Protein AF-A0A6A3UQC2-F1 (afdb_monomer)

Structure (mmCIF, N/CA/C/O backbone):
data_AF-A0A6A3UQC2-F1
#
_entry.id   AF-A0A6A3UQC2-F1
#
loop_
_atom_site.group_PDB
_atom_site.id
_atom_site.type_symbol
_atom_site.label_atom_id
_atom_site.label_alt_id
_atom_site.label_comp_id
_atom_site.label_asym_id
_atom_site.label_entity_id
_atom_site.label_seq_id
_atom_site.pdbx_PDB_ins_code
_atom_site.Cartn_x
_atom_site.Cartn_y
_atom_site.Cartn_z
_atom_site.occupancy
_atom_site.B_iso_or_equiv
_atom_site.auth_seq_id
_atom_site.auth_comp_id
_atom_site.auth_asym_id
_atom_site.auth_atom_id
_atom_site.pdbx_PDB_model_num
ATOM 1 N N . MET A 1 1 ? -39.999 -9.576 16.300 1.00 56.91 1 MET A N 1
ATOM 2 C CA . MET A 1 1 ? -38.987 -9.610 17.385 1.00 56.91 1 MET A CA 1
ATOM 3 C C . MET A 1 1 ? -37.865 -10.594 17.081 1.00 56.91 1 MET A C 1
ATOM 5 O O . MET A 1 1 ? -36.755 -10.119 16.914 1.00 56.91 1 MET A O 1
ATOM 9 N N . LEU A 1 2 ? -38.131 -11.900 16.920 1.00 68.62 2 LEU A N 1
ATOM 10 C CA . LEU A 1 2 ? -37.103 -12.911 16.592 1.00 68.62 2 LEU A CA 1
ATOM 11 C C . LEU A 1 2 ? -36.163 -12.477 15.444 1.00 68.62 2 LEU A C 1
ATOM 13 O O . LEU A 1 2 ? -34.954 -12.440 15.637 1.00 68.62 2 LEU A O 1
ATOM 17 N N . LEU A 1 3 ? -36.737 -12.018 14.321 1.00 63.47 3 LEU A N 1
ATOM 18 C CA . LEU A 1 3 ? -36.008 -11.476 13.162 1.00 63.47 3 LEU A CA 1
ATOM 19 C C . LEU A 1 3 ? -35.034 -10.330 13.508 1.00 63.47 3 LEU A C 1
ATOM 21 O O . LEU A 1 3 ? -33.960 -10.227 12.924 1.00 63.47 3 LEU A O 1
ATOM 25 N N . ALA A 1 4 ? -35.388 -9.467 14.465 1.00 63.91 4 ALA A N 1
ATOM 26 C CA . ALA A 1 4 ? -34.518 -8.370 14.883 1.00 63.91 4 ALA A CA 1
ATOM 27 C C . ALA A 1 4 ? -33.308 -8.901 15.663 1.00 63.91 4 ALA A C 1
ATOM 29 O O . ALA A 1 4 ? -32.187 -8.491 15.387 1.00 63.91 4 ALA A O 1
ATOM 30 N N . PHE A 1 5 ? -33.508 -9.869 16.567 1.00 69.12 5 PHE A N 1
ATOM 31 C CA . PHE A 1 5 ? -32.397 -10.506 17.276 1.00 69.12 5 PHE A CA 1
ATOM 32 C C . PHE A 1 5 ? -31.495 -11.320 16.342 1.00 69.12 5 PHE A C 1
ATOM 34 O O . PHE A 1 5 ? -30.281 -11.270 16.512 1.00 69.12 5 PHE A O 1
ATOM 41 N N . THR A 1 6 ? -32.037 -12.017 15.334 1.00 74.56 6 THR A N 1
ATOM 42 C CA . THR A 1 6 ? -31.205 -12.720 14.337 1.00 74.56 6 THR A CA 1
ATOM 43 C C . THR A 1 6 ? -30.388 -11.745 13.492 1.00 74.56 6 THR A C 1
ATOM 45 O O . THR A 1 6 ? -29.213 -12.000 13.252 1.00 74.56 6 THR A O 1
ATOM 48 N N . LEU A 1 7 ? -30.956 -10.597 13.102 1.00 74.69 7 LEU A N 1
ATOM 49 C CA . LEU A 1 7 ? -30.212 -9.547 12.398 1.00 74.69 7 LEU A CA 1
ATOM 50 C C . LEU A 1 7 ? -29.137 -8.907 13.295 1.00 74.69 7 LEU A C 1
ATOM 52 O O . LEU A 1 7 ? -28.010 -8.729 12.845 1.00 74.69 7 LEU A O 1
ATOM 56 N N . SER A 1 8 ? -29.431 -8.630 14.572 1.00 76.38 8 SER A N 1
ATOM 57 C CA . SER A 1 8 ? -28.428 -8.147 15.536 1.00 76.38 8 SER A CA 1
ATOM 58 C C . SER A 1 8 ? -27.314 -9.168 15.787 1.00 76.38 8 SER A C 1
ATOM 60 O O . SER A 1 8 ? -26.149 -8.785 15.840 1.00 76.38 8 SER A O 1
ATOM 62 N N . PHE A 1 9 ? -27.641 -10.459 15.892 1.00 81.31 9 PHE A N 1
ATOM 63 C CA . PHE A 1 9 ? -26.660 -11.539 16.014 1.00 81.31 9 PHE A CA 1
ATOM 64 C C . PHE A 1 9 ? -25.722 -11.586 14.802 1.00 81.31 9 PHE A C 1
ATOM 66 O O . PHE A 1 9 ? -24.506 -11.499 14.968 1.00 81.31 9 PHE A O 1
ATOM 73 N N . LEU A 1 10 ? -26.281 -11.647 13.588 1.00 83.00 10 LEU A N 1
ATOM 74 C CA . LEU A 1 10 ? -25.508 -11.678 12.343 1.00 83.00 10 LEU A CA 1
ATOM 75 C C . LEU A 1 10 ? -24.640 -10.422 12.178 1.00 83.00 10 LEU A C 1
ATOM 77 O O . LEU A 1 10 ? -23.478 -10.537 11.796 1.00 83.00 10 LEU A O 1
ATOM 81 N N . ALA A 1 11 ? -25.154 -9.241 12.535 1.00 81.19 11 ALA A N 1
ATOM 82 C CA . ALA A 1 11 ? -24.387 -7.998 12.511 1.00 81.19 11 ALA A CA 1
ATOM 83 C C . ALA A 1 11 ? -23.206 -8.009 13.499 1.00 81.19 11 ALA A C 1
ATOM 85 O O . ALA A 1 11 ? -22.113 -7.579 13.138 1.00 81.19 11 ALA A O 1
ATOM 86 N N . MET A 1 12 ? -23.381 -8.533 14.720 1.00 82.62 12 MET A N 1
ATOM 87 C CA . MET A 1 12 ? -22.277 -8.651 15.687 1.00 82.62 12 MET A CA 1
ATOM 88 C C . MET A 1 12 ? -21.214 -9.649 15.216 1.00 82.62 12 MET A C 1
ATOM 90 O O . MET A 1 12 ? -20.028 -9.342 15.292 1.00 82.62 12 MET A O 1
ATOM 94 N N . VAL A 1 13 ? -21.620 -10.802 14.668 1.00 85.44 13 VAL A N 1
ATOM 95 C CA . VAL A 1 13 ? -20.691 -11.783 14.076 1.00 85.44 13 VAL A CA 1
ATOM 96 C C . VAL A 1 13 ? -19.921 -11.166 12.905 1.00 85.44 13 VAL A C 1
ATOM 98 O O . VAL A 1 13 ? -18.696 -11.265 12.865 1.00 85.44 13 VAL A O 1
ATOM 101 N N . TYR A 1 14 ? -20.606 -10.470 11.993 1.00 85.81 14 TYR A N 1
ATOM 102 C CA . TYR A 1 14 ? -19.978 -9.791 10.858 1.00 85.81 14 TYR A CA 1
ATOM 103 C C . TYR A 1 14 ? -18.957 -8.736 11.309 1.00 85.81 14 TYR A C 1
ATOM 105 O O . TYR A 1 14 ? -17.823 -8.740 10.831 1.00 85.81 14 TYR A O 1
ATOM 113 N N . LEU A 1 15 ? -19.309 -7.892 12.286 1.00 84.25 15 LEU A N 1
ATOM 114 C CA . LEU A 1 15 ? -18.390 -6.899 12.854 1.00 84.25 15 LEU A CA 1
ATOM 115 C C . LEU A 1 15 ? -17.175 -7.544 13.542 1.00 84.25 15 LEU A C 1
ATOM 117 O O . LEU A 1 15 ? -16.073 -7.011 13.427 1.00 84.25 15 LEU A O 1
ATOM 121 N N . THR A 1 16 ? -17.329 -8.703 14.195 1.00 87.12 16 THR A N 1
ATOM 122 C CA . THR A 1 16 ? -16.186 -9.469 14.725 1.00 87.12 16 THR A CA 1
ATOM 123 C C . THR A 1 16 ? -15.237 -9.899 13.600 1.00 87.12 16 THR A C 1
ATOM 125 O O . THR A 1 16 ? -14.027 -9.723 13.731 1.00 87.12 16 THR A O 1
ATOM 128 N N . VAL A 1 17 ? -15.750 -10.404 12.468 1.00 87.38 17 VAL A N 1
ATOM 129 C CA . VAL A 1 17 ? -14.899 -10.796 11.325 1.00 87.38 17 VAL A CA 1
ATOM 130 C C . VAL A 1 17 ? -14.218 -9.583 10.680 1.00 87.38 17 VAL A C 1
ATOM 132 O O . VAL A 1 17 ? -13.017 -9.636 10.418 1.00 87.38 17 VAL A O 1
ATOM 135 N N . VAL A 1 18 ? -14.941 -8.470 10.498 1.00 87.19 18 VAL A N 1
ATOM 136 C CA . VAL A 1 18 ? -14.393 -7.182 10.019 1.00 87.19 18 VAL A CA 1
ATOM 137 C C . VAL A 1 18 ? -13.229 -6.698 10.896 1.00 87.19 18 VAL A C 1
ATOM 139 O O . VAL A 1 18 ? -12.272 -6.126 10.376 1.00 87.19 18 VAL A O 1
ATOM 142 N N . GLN A 1 19 ? -13.294 -6.932 12.210 1.00 87.38 19 GLN A N 1
ATOM 143 C CA . GLN A 1 19 ? -12.276 -6.500 13.169 1.00 87.38 19 GLN A CA 1
ATOM 144 C C . GLN A 1 19 ? -11.049 -7.430 13.218 1.00 87.38 19 GLN A C 1
ATOM 146 O O . GLN A 1 19 ? -9.929 -6.941 13.346 1.00 87.38 19 GLN A O 1
ATOM 151 N N . ILE A 1 20 ? -11.237 -8.755 13.124 1.00 88.06 20 ILE A N 1
ATOM 152 C CA . ILE A 1 20 ? -10.136 -9.739 13.190 1.00 88.06 20 ILE A CA 1
ATOM 153 C C . ILE A 1 20 ? -9.411 -9.865 11.841 1.00 88.06 20 ILE A C 1
ATOM 155 O O . ILE A 1 20 ? -8.184 -9.947 11.805 1.00 88.06 20 ILE A O 1
ATOM 159 N N . MET A 1 21 ? -10.148 -9.877 10.724 1.00 87.75 21 MET A N 1
ATOM 160 C CA . MET A 1 21 ? -9.609 -10.121 9.378 1.00 87.75 21 MET A CA 1
ATOM 161 C C . MET A 1 21 ? -9.953 -8.980 8.397 1.00 87.75 21 MET A C 1
ATOM 163 O O . MET A 1 21 ? -10.575 -9.224 7.358 1.00 87.75 21 MET A O 1
ATOM 167 N N . PRO A 1 22 ? -9.541 -7.726 8.681 1.00 88.25 22 PRO A N 1
ATOM 168 C CA . PRO A 1 22 ? -9.987 -6.547 7.937 1.00 88.25 22 PRO A CA 1
ATOM 169 C C . PRO A 1 22 ? -9.587 -6.566 6.454 1.00 88.25 22 PRO A C 1
ATOM 171 O O . PRO A 1 22 ? -10.428 -6.278 5.606 1.00 88.25 22 PRO A O 1
ATOM 174 N N . ASN A 1 23 ? -8.346 -6.955 6.124 1.00 88.19 23 ASN A N 1
ATOM 175 C CA . ASN A 1 23 ? -7.890 -7.079 4.729 1.00 88.19 23 ASN A CA 1
ATOM 176 C C . ASN A 1 23 ? -8.700 -8.149 3.977 1.00 88.19 23 ASN A C 1
ATOM 178 O O . ASN A 1 23 ? -9.170 -7.897 2.872 1.00 88.19 23 ASN A O 1
ATOM 182 N N . TRP A 1 24 ? -8.900 -9.331 4.573 1.00 89.62 24 TRP A N 1
ATOM 183 C CA . TRP A 1 24 ? -9.637 -10.419 3.923 1.00 89.62 24 TRP A CA 1
ATOM 184 C C . TRP A 1 24 ? -11.094 -10.029 3.661 1.00 89.62 24 TRP A C 1
ATOM 186 O O . TRP A 1 24 ? -11.565 -10.176 2.539 1.00 89.62 24 TRP A O 1
ATOM 196 N N . MET A 1 25 ? -11.782 -9.454 4.654 1.00 88.00 25 MET A N 1
ATOM 197 C CA . MET A 1 25 ? -13.169 -9.008 4.497 1.00 88.00 25 MET A CA 1
ATOM 198 C C . MET A 1 25 ? -13.300 -7.907 3.434 1.00 88.00 25 MET A C 1
ATOM 200 O O . MET A 1 25 ? -14.209 -7.964 2.609 1.00 88.00 25 MET A O 1
ATOM 204 N N . ALA A 1 26 ? -12.376 -6.940 3.408 1.00 88.75 26 ALA A N 1
ATOM 205 C CA . ALA A 1 26 ? -12.361 -5.888 2.394 1.00 88.75 26 ALA A CA 1
ATOM 206 C C . ALA A 1 26 ? -12.221 -6.460 0.974 1.00 88.75 26 ALA A C 1
ATOM 208 O O . ALA A 1 26 ? -13.012 -6.135 0.088 1.00 88.75 26 ALA A O 1
ATOM 209 N N . ASN A 1 27 ? -11.244 -7.348 0.773 1.00 90.25 27 ASN A N 1
ATOM 210 C CA . ASN A 1 27 ? -10.957 -7.922 -0.538 1.00 90.25 27 ASN A CA 1
ATOM 211 C C . ASN A 1 27 ? -11.983 -8.976 -0.976 1.00 90.25 27 ASN A C 1
ATOM 213 O O . ASN A 1 27 ? -12.259 -9.101 -2.167 1.00 90.25 27 ASN A O 1
ATOM 217 N N . PHE A 1 28 ? -12.593 -9.702 -0.038 1.00 89.88 28 PHE A N 1
ATOM 218 C CA . PHE A 1 28 ? -13.740 -10.561 -0.317 1.00 89.88 28 PHE A CA 1
ATOM 219 C C . PHE A 1 28 ? -14.946 -9.728 -0.770 1.00 89.88 28 PHE A C 1
ATOM 221 O O . PHE A 1 28 ? -15.520 -10.008 -1.820 1.00 89.88 28 PHE A O 1
ATOM 228 N N . MET A 1 29 ? -15.292 -8.666 -0.032 1.00 87.81 29 MET A N 1
ATOM 229 C CA . MET A 1 29 ? -16.481 -7.861 -0.320 1.00 87.81 29 MET A CA 1
ATOM 230 C C . MET A 1 29 ? -16.399 -7.101 -1.650 1.00 87.81 29 MET A C 1
ATOM 232 O O . MET A 1 29 ? -17.405 -7.018 -2.345 1.00 87.81 29 MET A O 1
ATOM 236 N N . MET A 1 30 ? -15.227 -6.580 -2.027 1.00 89.31 30 MET A N 1
ATOM 237 C CA . MET A 1 30 ? -15.034 -5.889 -3.315 1.00 89.31 30 MET A CA 1
ATOM 238 C C . MET A 1 30 ? -14.567 -6.830 -4.446 1.00 89.31 30 MET A C 1
ATOM 240 O O . MET A 1 30 ? -14.202 -6.380 -5.530 1.00 89.31 30 MET A O 1
ATOM 244 N N . GLY A 1 31 ? -14.542 -8.150 -4.214 1.00 88.31 31 GLY A N 1
ATOM 245 C CA . GLY A 1 31 ? -14.135 -9.147 -5.213 1.00 88.31 31 GLY A CA 1
ATOM 246 C C . GLY A 1 31 ? -12.662 -9.066 -5.647 1.00 88.31 31 GLY A C 1
ATOM 247 O O . GLY A 1 31 ? -12.295 -9.604 -6.694 1.00 88.31 31 GLY A O 1
ATOM 248 N N . THR A 1 32 ? -11.809 -8.385 -4.883 1.00 90.62 32 THR A N 1
ATOM 249 C CA . THR A 1 32 ? -10.369 -8.201 -5.140 1.00 90.62 32 THR A CA 1
ATOM 250 C C . THR A 1 32 ? -9.498 -9.255 -4.448 1.00 90.62 32 THR A C 1
ATOM 252 O O . THR A 1 32 ? -8.278 -9.158 -4.482 1.00 90.62 32 THR A O 1
ATOM 255 N N . ALA A 1 33 ? -10.093 -10.290 -3.843 1.00 87.25 33 ALA A N 1
ATOM 256 C CA . ALA A 1 33 ? -9.387 -11.360 -3.122 1.00 87.25 33 ALA A CA 1
ATOM 257 C C . ALA A 1 33 ? -8.361 -12.150 -3.961 1.00 87.25 33 ALA A C 1
ATOM 259 O O . ALA A 1 33 ? -7.463 -12.760 -3.388 1.00 87.25 33 ALA A O 1
ATOM 260 N N . THR A 1 34 ? -8.469 -12.128 -5.292 1.00 86.62 34 THR A N 1
ATOM 261 C CA . THR A 1 34 ? -7.499 -12.741 -6.219 1.00 86.62 34 THR A CA 1
ATOM 262 C C . THR A 1 34 ? -6.368 -11.796 -6.641 1.00 86.62 34 THR A C 1
ATOM 264 O O . THR A 1 34 ? -5.479 -12.220 -7.367 1.00 86.62 34 THR A O 1
ATOM 267 N N . LEU A 1 35 ? -6.411 -10.519 -6.249 1.00 87.50 35 LEU A N 1
ATOM 268 C CA . LEU A 1 35 ? -5.446 -9.486 -6.641 1.00 87.50 35 LEU A CA 1
ATOM 269 C C . LEU A 1 35 ? -4.461 -9.222 -5.499 1.00 87.50 35 LEU A C 1
ATOM 271 O O . LEU A 1 35 ? -4.843 -9.258 -4.328 1.00 87.50 35 LEU A O 1
ATOM 275 N N . ASP A 1 36 ? -3.199 -8.943 -5.834 1.00 85.38 36 ASP A N 1
ATOM 276 C CA . ASP A 1 36 ? -2.111 -8.688 -4.875 1.00 85.38 36 ASP A CA 1
ATOM 277 C C . ASP A 1 36 ? -2.030 -9.747 -3.751 1.00 85.38 36 ASP A C 1
ATOM 279 O O . ASP A 1 36 ? -1.823 -9.416 -2.586 1.00 85.38 36 ASP A O 1
ATOM 283 N N . ASN A 1 37 ? -2.262 -11.028 -4.075 1.00 83.81 37 ASN A N 1
ATOM 284 C CA . ASN A 1 37 ? -2.355 -12.146 -3.117 1.00 83.81 37 ASN A CA 1
ATOM 285 C C . ASN A 1 37 ? -3.376 -11.935 -1.969 1.00 83.81 37 ASN A C 1
ATOM 287 O O . ASN A 1 37 ? -3.223 -12.484 -0.878 1.00 83.81 37 ASN A O 1
ATOM 291 N N . GLY A 1 38 ? -4.420 -11.130 -2.199 1.00 81.94 38 GLY A N 1
ATOM 292 C CA . GLY A 1 38 ? -5.414 -10.746 -1.192 1.00 81.94 38 GLY A CA 1
ATOM 293 C C . GLY A 1 38 ? -5.059 -9.485 -0.388 1.00 81.94 38 GLY A C 1
ATOM 294 O O . GLY A 1 38 ? -5.785 -9.138 0.545 1.00 81.94 38 GLY A O 1
ATOM 295 N N . GLU A 1 39 ? -3.982 -8.777 -0.745 1.00 85.94 39 GLU A N 1
ATOM 296 C CA . GLU A 1 39 ? -3.512 -7.537 -0.101 1.00 85.94 39 GLU A CA 1
ATOM 297 C C . GLU A 1 39 ? -3.788 -6.259 -0.927 1.00 85.94 39 GLU A C 1
ATOM 299 O O . GLU A 1 39 ? -3.196 -5.205 -0.681 1.00 85.94 39 GLU A O 1
ATOM 304 N N . PHE A 1 40 ? -4.712 -6.313 -1.891 1.00 89.69 40 PHE A N 1
ATOM 305 C CA . PHE A 1 40 ? -5.079 -5.168 -2.736 1.00 89.69 40 PHE A CA 1
ATOM 306 C C . PHE A 1 40 ? -5.718 -4.036 -1.896 1.00 89.69 40 PHE A C 1
ATOM 308 O O . PHE A 1 40 ? -5.177 -2.929 -1.783 1.00 89.69 40 PHE A O 1
ATOM 315 N N . LEU A 1 41 ? -6.820 -4.322 -1.189 1.00 89.19 41 LEU A N 1
ATOM 316 C CA . LEU A 1 41 ? -7.392 -3.428 -0.175 1.00 89.19 41 LEU A CA 1
ATOM 317 C C . LEU A 1 41 ? -6.676 -3.609 1.170 1.00 89.19 41 LEU A C 1
ATOM 319 O O . LEU A 1 41 ? -7.196 -4.231 2.096 1.00 89.19 41 LEU A O 1
ATOM 323 N N . LEU A 1 42 ? -5.483 -3.021 1.290 1.00 86.94 42 LEU A N 1
ATOM 324 C CA . LEU A 1 42 ? -4.856 -2.793 2.594 1.00 86.94 42 LEU A CA 1
ATOM 325 C C . LEU A 1 42 ? -5.736 -1.867 3.446 1.00 86.94 42 LEU A C 1
ATOM 327 O O . LEU A 1 42 ? -5.904 -0.686 3.117 1.00 86.94 42 LEU A O 1
ATOM 331 N N . MET A 1 43 ? -6.268 -2.414 4.538 1.00 85.75 43 MET A N 1
ATOM 332 C CA . MET A 1 43 ? -6.984 -1.688 5.584 1.00 85.75 43 MET A CA 1
ATOM 333 C C . MET A 1 43 ? -6.018 -1.296 6.707 1.00 85.75 43 MET A C 1
ATOM 335 O O . MET A 1 43 ? -5.066 -2.022 6.997 1.00 85.75 43 MET A O 1
ATOM 339 N N . SER A 1 44 ? -6.287 -0.178 7.386 1.00 79.12 44 SER A N 1
ATOM 340 C CA . SER A 1 44 ? -5.571 0.146 8.625 1.00 79.12 44 SER A CA 1
ATOM 341 C C . SER A 1 44 ? -5.891 -0.911 9.686 1.00 79.12 44 SER A C 1
ATOM 343 O O . SER A 1 44 ? -7.060 -1.201 9.940 1.00 79.12 44 SER A O 1
ATOM 345 N N . LYS A 1 45 ? -4.860 -1.515 10.283 1.00 72.56 45 LYS A N 1
ATOM 346 C CA . LYS A 1 45 ? -5.004 -2.529 11.336 1.00 72.56 45 LYS A CA 1
ATOM 347 C C . LYS A 1 45 ? -4.876 -1.826 12.697 1.00 72.56 45 LYS A C 1
ATOM 349 O O . LYS A 1 45 ? -3.776 -1.372 13.012 1.00 72.56 45 LYS A O 1
ATOM 354 N N . PRO A 1 46 ? -5.952 -1.701 13.502 1.00 77.06 46 PRO A N 1
ATOM 355 C CA . PRO A 1 46 ? -5.840 -1.144 14.848 1.00 77.06 46 PRO A CA 1
ATOM 356 C C . PRO A 1 46 ? -4.990 -2.049 15.750 1.00 77.06 46 PRO A C 1
ATOM 358 O O . PRO A 1 46 ? -4.706 -3.201 15.414 1.00 77.06 46 PRO A O 1
ATOM 361 N N . SER A 1 47 ? -4.558 -1.529 16.904 1.00 83.50 47 SER A N 1
ATOM 362 C CA . SER A 1 47 ? -3.637 -2.260 17.784 1.00 83.50 47 SER A CA 1
ATOM 363 C C . SER A 1 47 ? -4.218 -3.606 18.234 1.00 83.50 47 SER A C 1
ATOM 365 O O . SER A 1 47 ? -5.428 -3.746 18.423 1.00 83.50 47 SER A O 1
ATOM 367 N N . GLN A 1 48 ? -3.357 -4.603 18.460 1.00 81.94 48 GLN A N 1
ATOM 368 C CA . GLN A 1 48 ? -3.791 -5.952 18.855 1.00 81.94 48 GLN A CA 1
ATOM 369 C C . GLN A 1 48 ? -4.652 -5.945 20.131 1.00 81.94 48 GLN A C 1
ATOM 371 O O . GLN A 1 48 ? -5.616 -6.699 20.233 1.00 81.94 48 GLN A O 1
ATOM 376 N N . ALA A 1 49 ? -4.374 -5.032 21.070 1.00 79.12 49 ALA A N 1
ATOM 377 C CA . ALA A 1 49 ? -5.210 -4.825 22.250 1.00 79.12 49 ALA A CA 1
ATOM 378 C C . ALA A 1 49 ? -6.634 -4.365 21.885 1.00 79.12 49 ALA A C 1
ATOM 380 O O . ALA A 1 49 ? -7.603 -4.900 22.424 1.00 79.12 49 ALA A O 1
ATOM 381 N N . ILE A 1 50 ? -6.779 -3.424 20.944 1.00 82.69 50 ILE A N 1
ATOM 382 C CA . ILE A 1 50 ? -8.080 -2.943 20.451 1.00 82.69 50 ILE A CA 1
ATOM 383 C C . ILE A 1 50 ? -8.801 -4.047 19.670 1.00 82.69 50 ILE A C 1
ATOM 385 O O . ILE A 1 50 ? -9.983 -4.277 19.916 1.00 82.69 50 ILE A O 1
ATOM 389 N N . VAL A 1 51 ? -8.110 -4.782 18.789 1.00 84.94 51 VAL A N 1
ATOM 390 C CA . VAL A 1 51 ? -8.680 -5.929 18.050 1.00 84.94 51 VAL A CA 1
ATOM 391 C C . VAL A 1 51 ? -9.230 -6.981 19.013 1.00 84.94 51 VAL A C 1
ATOM 393 O O . VAL A 1 51 ? -10.410 -7.309 18.932 1.00 84.94 51 VAL A O 1
ATOM 396 N N . VAL A 1 52 ? -8.425 -7.459 19.966 1.00 85.19 52 VAL A N 1
ATOM 397 C CA . VAL A 1 52 ? -8.836 -8.512 20.910 1.00 85.19 52 VAL A CA 1
ATOM 398 C C . VAL A 1 52 ? -9.974 -8.044 21.822 1.00 85.19 52 VAL A C 1
ATOM 400 O O . VAL A 1 52 ? -10.977 -8.743 21.949 1.00 85.19 52 VAL A O 1
ATOM 403 N N . THR A 1 53 ? -9.873 -6.860 22.433 1.00 79.75 53 THR A N 1
ATOM 404 C CA . THR A 1 53 ? -10.909 -6.365 23.363 1.00 79.75 53 THR A CA 1
ATOM 405 C C . THR A 1 53 ? -12.244 -6.103 22.665 1.00 79.75 53 THR A C 1
ATOM 407 O O . THR A 1 53 ? -13.294 -6.484 23.187 1.00 79.75 53 THR A O 1
ATOM 410 N N . SER A 1 54 ? -12.227 -5.519 21.464 1.00 82.06 54 SER A N 1
ATOM 411 C CA . SER A 1 54 ? -13.449 -5.273 20.692 1.00 82.06 54 SER A CA 1
ATOM 412 C C . SER A 1 54 ? -14.042 -6.550 20.084 1.00 82.06 54 SER A C 1
ATOM 414 O O . SER A 1 54 ? -15.261 -6.713 20.123 1.00 82.06 54 SER A O 1
ATOM 416 N N . ALA A 1 55 ? -13.226 -7.502 19.620 1.00 86.94 55 ALA A N 1
ATOM 417 C CA . ALA A 1 55 ? -13.702 -8.809 19.162 1.00 86.94 55 ALA A CA 1
ATOM 418 C C . ALA A 1 55 ? -14.334 -9.629 20.302 1.00 86.94 55 ALA A C 1
ATOM 420 O O . ALA A 1 55 ? -15.392 -10.232 20.108 1.00 86.94 55 ALA A O 1
ATOM 421 N N . LEU A 1 56 ? -13.748 -9.608 21.507 1.00 86.12 56 LEU A N 1
ATOM 422 C CA . LEU A 1 56 ? -14.337 -10.220 22.706 1.00 86.12 56 LEU A CA 1
ATOM 423 C C . LEU A 1 56 ? -15.668 -9.553 23.085 1.00 86.12 56 LEU A C 1
ATOM 425 O O . LEU A 1 56 ? -16.645 -10.252 23.350 1.00 8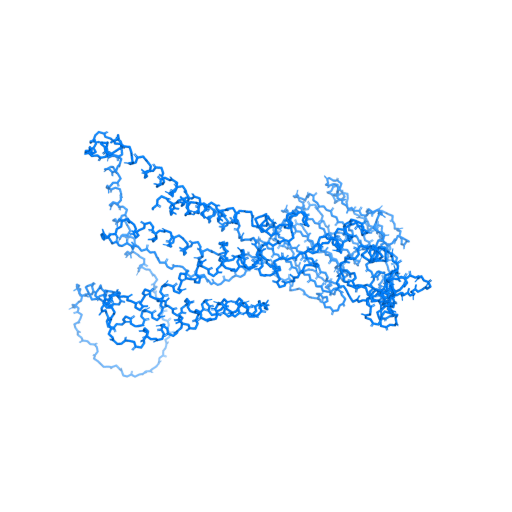6.12 56 LEU A O 1
ATOM 429 N N . MET A 1 57 ? -15.738 -8.217 23.053 1.00 84.50 57 MET A N 1
ATOM 430 C CA . MET A 1 57 ? -16.971 -7.456 23.296 1.00 84.50 57 MET A CA 1
ATOM 431 C C . MET A 1 57 ? -18.082 -7.835 22.300 1.00 84.50 57 MET A C 1
ATOM 433 O O . MET A 1 57 ? -19.191 -8.176 22.716 1.00 84.50 57 MET A O 1
ATOM 437 N N . LEU A 1 58 ? -17.797 -7.792 20.994 1.00 85.12 58 LEU A N 1
ATOM 438 C CA . LEU A 1 58 ? -18.760 -8.114 19.934 1.00 85.12 58 LEU A CA 1
ATOM 439 C C . LEU A 1 58 ? -19.227 -9.574 20.022 1.00 85.12 58 LEU A C 1
ATOM 441 O O . LEU A 1 58 ? -20.425 -9.841 19.944 1.00 85.12 58 LEU A O 1
ATOM 445 N N . SER A 1 59 ? -18.307 -10.509 20.275 1.00 87.44 59 SER A N 1
ATOM 446 C CA . SER A 1 59 ? -18.625 -11.934 20.444 1.00 87.44 59 SER A CA 1
ATOM 447 C C . SER A 1 59 ? -19.481 -12.196 21.687 1.00 87.44 59 SER A C 1
ATOM 449 O O . SER A 1 59 ? -20.418 -12.990 21.635 1.00 87.44 59 SER A O 1
ATOM 451 N N . MET A 1 60 ? -19.229 -11.487 22.792 1.00 85.94 60 MET A N 1
ATOM 452 C CA . MET A 1 60 ? -20.058 -11.557 23.999 1.00 85.94 60 MET A CA 1
ATOM 453 C C . MET A 1 60 ? -21.490 -11.073 23.717 1.00 85.94 60 MET A C 1
ATOM 455 O O . MET A 1 60 ? -22.448 -11.770 24.059 1.00 85.94 60 MET A O 1
ATOM 459 N N . PHE A 1 61 ? -21.660 -9.949 23.008 1.00 78.38 61 PHE A N 1
ATOM 460 C CA . PHE A 1 61 ? -22.988 -9.491 22.585 1.00 78.38 61 PHE A CA 1
ATOM 461 C C . PHE A 1 61 ? -23.657 -10.444 21.581 1.00 78.38 61 PHE A C 1
ATOM 463 O O . PHE A 1 61 ? -24.857 -10.688 21.702 1.00 78.38 61 PHE A O 1
ATOM 470 N N . ALA A 1 62 ? -22.912 -11.050 20.650 1.00 83.56 62 ALA A N 1
ATOM 471 C CA . ALA A 1 62 ? -23.439 -12.088 19.761 1.00 83.56 62 ALA A CA 1
ATOM 472 C C . ALA A 1 62 ? -23.988 -13.287 20.560 1.00 83.56 62 ALA A C 1
ATOM 474 O O . ALA A 1 62 ? -25.132 -13.691 20.352 1.00 83.56 62 ALA A O 1
ATOM 475 N N . CYS A 1 63 ? -23.238 -13.797 21.541 1.00 85.94 63 CYS A N 1
ATOM 476 C CA . CYS A 1 63 ? -23.703 -14.866 22.430 1.00 85.94 63 CYS A CA 1
ATOM 477 C C . CYS A 1 63 ? -24.961 -14.477 23.229 1.00 85.94 63 CYS A C 1
ATOM 479 O O . CYS A 1 63 ? -25.848 -15.313 23.405 1.00 85.94 63 CYS A O 1
ATOM 481 N N . LEU A 1 64 ? -25.094 -13.217 23.665 1.00 76.88 64 LEU A N 1
ATOM 482 C CA . LEU A 1 64 ? -26.318 -12.728 24.316 1.00 76.88 64 LEU A CA 1
ATOM 483 C C . LEU A 1 64 ? -27.522 -12.686 23.361 1.00 76.88 64 LEU A C 1
ATOM 485 O O . LEU A 1 64 ? -28.611 -13.108 23.753 1.00 76.88 64 LEU A O 1
ATOM 489 N N . TYR A 1 65 ? -27.354 -12.231 22.114 1.00 76.12 65 TYR A N 1
ATOM 490 C CA . TYR A 1 65 ? -28.437 -12.266 21.121 1.00 76.12 65 TYR A CA 1
ATOM 491 C C . TYR A 1 65 ? -28.828 -13.703 20.750 1.00 76.12 65 TYR A C 1
ATOM 493 O O . TYR A 1 65 ? -30.019 -14.000 20.662 1.00 76.12 65 TYR A O 1
ATOM 501 N N . LEU A 1 66 ? -27.859 -14.615 20.617 1.00 83.00 66 LEU A N 1
ATOM 502 C CA . LEU A 1 66 ? -28.116 -16.040 20.391 1.00 83.00 66 LEU A CA 1
ATOM 503 C C . LEU A 1 66 ? -28.881 -16.675 21.563 1.00 83.00 66 LEU A C 1
ATOM 505 O O . LEU A 1 66 ? -29.857 -17.392 21.346 1.00 83.00 66 LEU A O 1
ATOM 509 N N . TRP A 1 67 ? -28.506 -16.356 22.805 1.00 83.69 67 TRP A N 1
ATOM 510 C CA . TRP A 1 67 ? -29.241 -16.796 23.992 1.00 83.69 67 TRP A CA 1
ATOM 511 C C . TRP A 1 67 ? -30.678 -16.252 24.021 1.00 83.69 67 TRP A C 1
ATOM 513 O O . TRP A 1 67 ? -31.600 -17.007 24.320 1.00 83.69 67 TRP A O 1
ATOM 523 N N . LEU A 1 68 ? -30.901 -14.986 23.644 1.00 70.44 68 LEU A N 1
ATOM 524 C CA . LEU A 1 68 ? -32.250 -14.411 23.525 1.00 70.44 68 LEU A CA 1
ATOM 525 C C . LEU A 1 68 ? -33.089 -15.099 22.435 1.00 70.44 68 LEU A C 1
ATOM 527 O O . LEU A 1 68 ? -34.277 -15.331 22.648 1.00 70.44 68 LEU A O 1
ATOM 531 N N . ILE A 1 69 ? -32.491 -15.464 21.296 1.00 76.31 69 ILE A N 1
ATOM 532 C CA . ILE A 1 69 ? -33.155 -16.235 20.230 1.00 76.31 69 ILE A CA 1
ATOM 533 C C . ILE A 1 69 ? -33.603 -17.602 20.765 1.00 76.31 69 ILE A C 1
ATOM 535 O O . ILE A 1 69 ? -34.780 -17.946 20.658 1.00 76.31 69 ILE A O 1
ATOM 539 N N . VAL A 1 70 ? -32.696 -18.351 21.402 1.00 77.12 70 VAL A N 1
ATOM 540 C CA . VAL A 1 70 ? -32.993 -19.672 21.987 1.00 77.12 70 VAL A CA 1
ATOM 541 C C . VAL A 1 70 ? -34.027 -19.569 23.114 1.00 77.12 70 VAL A C 1
ATOM 543 O O . VAL A 1 70 ? -34.940 -20.390 23.179 1.00 77.12 70 VAL A O 1
ATOM 546 N N . PHE A 1 71 ? -33.942 -18.545 23.968 1.00 68.31 71 PHE A N 1
ATOM 547 C CA . PHE A 1 71 ? -34.916 -18.299 25.033 1.00 68.31 71 PHE A CA 1
ATOM 548 C C . PHE A 1 71 ? -36.317 -18.022 24.473 1.00 68.31 71 PHE A C 1
ATOM 550 O O .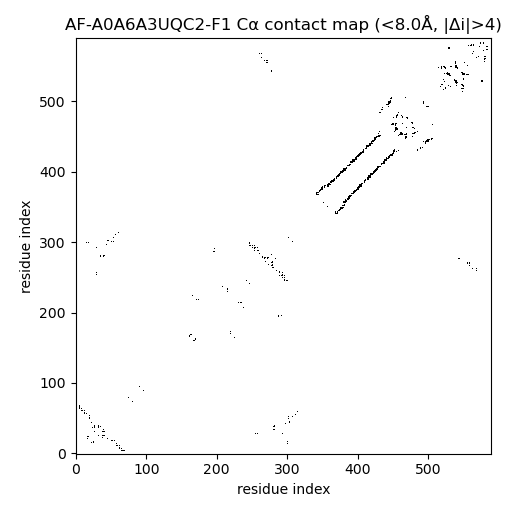 PHE A 1 71 ? -37.276 -18.647 24.917 1.00 68.31 71 PHE A O 1
ATOM 557 N N . MET A 1 72 ? -36.444 -17.147 23.468 1.00 65.50 72 MET A N 1
ATOM 558 C CA . MET A 1 72 ? -37.733 -16.833 22.834 1.00 65.50 72 MET A CA 1
ATOM 559 C C . MET A 1 72 ? -38.354 -18.051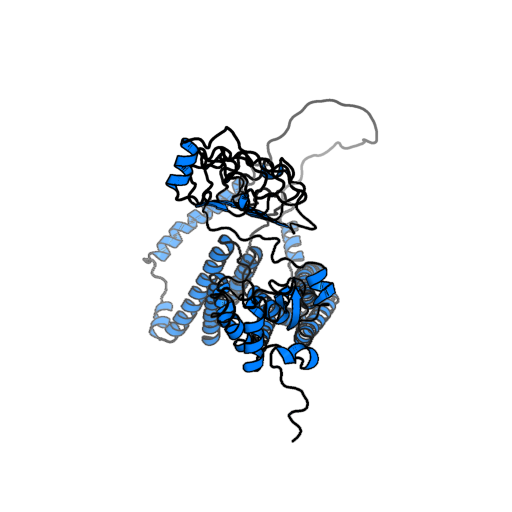 22.135 1.00 65.50 72 MET A C 1
ATOM 561 O O . MET A 1 72 ? -39.566 -18.236 22.202 1.00 65.50 72 MET A O 1
ATOM 565 N N . LEU A 1 73 ? -37.538 -18.899 21.498 1.00 72.00 73 LEU A N 1
ATOM 566 C CA . LEU A 1 73 ? -38.000 -20.154 20.892 1.00 72.00 73 LEU A CA 1
ATOM 567 C C . LEU A 1 73 ? -38.425 -21.180 21.957 1.00 72.00 73 LEU A C 1
ATOM 569 O O . LEU A 1 73 ? -39.462 -21.819 21.812 1.00 72.00 73 LEU A O 1
ATOM 573 N N . SER A 1 74 ? -37.674 -21.293 23.057 1.00 63.91 74 SER A N 1
ATOM 574 C CA . SER A 1 74 ? -37.993 -22.189 24.177 1.00 63.91 74 SER A CA 1
ATOM 575 C C . SER A 1 74 ? -39.240 -21.754 24.957 1.00 63.91 74 SER A C 1
ATOM 577 O O . SER A 1 74 ? -40.027 -22.600 25.377 1.00 63.91 74 SER A O 1
ATOM 579 N N . TYR A 1 75 ? -39.481 -20.448 25.109 1.00 52.06 75 TYR A N 1
ATOM 580 C CA . TYR A 1 75 ? -40.687 -19.921 25.762 1.00 52.06 75 TYR A CA 1
ATOM 581 C C . TYR A 1 75 ? -41.971 -20.206 24.962 1.00 52.06 75 TYR A C 1
ATOM 583 O O . TYR A 1 75 ? -43.062 -20.203 25.523 1.00 52.06 75 TYR A O 1
ATOM 591 N N . ASN A 1 76 ? -41.839 -20.519 23.669 1.00 50.59 76 ASN A N 1
ATOM 592 C CA . ASN A 1 76 ? -42.930 -20.991 22.817 1.00 50.59 76 ASN A CA 1
ATOM 593 C C . ASN A 1 76 ? -43.242 -22.495 23.012 1.00 50.59 76 ASN A C 1
ATOM 595 O O . ASN A 1 76 ? -44.080 -23.042 22.301 1.00 50.59 76 ASN A O 1
ATOM 599 N N . SER A 1 77 ? -42.572 -23.164 23.962 1.00 53.81 77 SER A N 1
ATOM 600 C CA . SER A 1 77 ? -42.930 -24.497 24.460 1.00 53.81 77 SER A CA 1
ATOM 601 C C . SER A 1 77 ? -43.514 -24.400 25.875 1.00 53.81 77 SER A C 1
ATOM 603 O O . SER A 1 77 ? -42.920 -23.804 26.779 1.00 53.81 77 SER A O 1
ATOM 605 N N . GLU A 1 78 ? -44.692 -24.995 26.082 1.00 51.16 78 GLU A N 1
ATOM 606 C CA . GLU A 1 78 ? -45.461 -24.899 27.337 1.00 51.16 78 GLU A CA 1
ATOM 607 C C . GLU A 1 78 ? -44.681 -25.414 28.561 1.00 51.16 78 GLU A C 1
ATOM 609 O O . GLU A 1 78 ? -44.871 -24.960 29.693 1.00 51.16 78 GLU A O 1
ATOM 614 N N . THR A 1 79 ? -43.758 -26.349 28.335 1.00 52.25 79 THR A N 1
ATOM 615 C CA . THR A 1 79 ? -42.862 -26.922 29.345 1.00 52.25 79 THR A CA 1
ATOM 616 C C . THR A 1 79 ? -41.940 -25.884 29.986 1.00 52.25 79 THR A C 1
ATOM 618 O O . THR A 1 79 ? -41.659 -25.991 31.181 1.00 52.25 79 THR A O 1
ATOM 621 N N . THR A 1 80 ? -41.492 -24.855 29.261 1.00 45.34 80 THR A N 1
ATOM 622 C CA . THR A 1 80 ? -40.605 -23.817 29.820 1.00 45.34 80 THR A CA 1
ATOM 623 C C . THR A 1 80 ? -41.374 -22.817 30.685 1.00 45.34 80 THR A C 1
ATOM 625 O O . THR A 1 80 ? -40.914 -22.469 31.775 1.00 45.34 80 THR A O 1
ATOM 628 N N . VAL A 1 81 ? -42.580 -22.415 30.266 1.00 50.19 81 VAL A N 1
ATOM 629 C CA . VAL A 1 81 ? -43.442 -21.486 31.025 1.00 50.19 81 VAL A CA 1
ATOM 630 C C . VAL A 1 81 ? -43.803 -22.071 32.395 1.00 50.19 81 VAL A C 1
ATOM 632 O O . VAL A 1 81 ? -43.613 -21.421 33.425 1.00 50.19 81 VAL A O 1
ATOM 635 N N . ASN A 1 82 ? -44.220 -23.341 32.421 1.00 49.31 82 ASN A N 1
ATOM 636 C CA . ASN A 1 82 ? -44.579 -24.059 33.648 1.00 49.31 82 ASN A CA 1
ATOM 637 C C . ASN A 1 82 ? -43.410 -24.229 34.640 1.00 49.31 82 ASN A C 1
ATOM 639 O O . ASN A 1 82 ? -43.637 -24.354 35.844 1.00 49.31 82 ASN A O 1
ATOM 643 N N . ASN A 1 83 ? -42.158 -24.204 34.168 1.00 52.09 83 ASN A N 1
ATOM 644 C CA . ASN A 1 83 ? -40.981 -24.285 35.035 1.00 52.09 83 ASN A CA 1
ATOM 645 C C . ASN A 1 83 ? -40.566 -22.923 35.623 1.00 52.09 83 ASN A C 1
ATOM 647 O O . ASN A 1 83 ? -40.127 -22.885 36.772 1.00 52.09 83 ASN A O 1
ATOM 651 N N . LEU A 1 84 ? -40.751 -21.806 34.904 1.00 43.91 84 LEU A N 1
ATOM 652 C CA . LEU A 1 84 ? -40.493 -20.462 35.454 1.00 43.91 84 LEU A CA 1
ATOM 653 C C . LEU A 1 84 ? -41.566 -19.995 36.454 1.00 43.91 84 LEU A C 1
ATOM 655 O O . LEU A 1 84 ? -41.291 -19.116 37.266 1.00 43.91 84 LEU A O 1
ATOM 659 N N . ALA A 1 85 ? -42.765 -20.583 36.428 1.00 45.25 85 ALA A N 1
ATOM 660 C CA . ALA A 1 85 ? -43.843 -20.267 37.368 1.00 45.25 85 ALA A CA 1
ATOM 661 C C . ALA A 1 85 ? -43.613 -20.803 38.801 1.00 45.25 85 ALA A C 1
ATOM 663 O O . ALA A 1 85 ? -44.355 -20.446 39.718 1.00 45.25 85 ALA A O 1
ATOM 664 N N . ARG A 1 86 ? -42.601 -21.655 39.027 1.00 45.56 86 ARG A N 1
ATOM 665 C CA . ARG A 1 86 ? -42.256 -22.159 40.366 1.00 45.56 86 ARG A CA 1
ATOM 666 C C . ARG A 1 86 ? -41.357 -21.184 41.124 1.00 45.56 86 ARG A C 1
ATOM 668 O O . ARG A 1 86 ? -40.375 -20.669 40.595 1.00 45.56 86 ARG A O 1
ATOM 675 N N . THR A 1 87 ? -41.653 -20.991 42.408 1.00 41.97 87 THR A N 1
ATOM 676 C CA . THR A 1 87 ? -40.788 -20.247 43.335 1.00 41.97 87 THR A CA 1
ATOM 677 C C . THR A 1 87 ? -39.399 -20.895 43.439 1.00 41.97 87 THR A C 1
ATOM 679 O O . THR A 1 87 ? -39.327 -22.127 43.475 1.00 41.97 87 THR A O 1
ATOM 682 N N . PRO A 1 88 ? -38.300 -20.119 43.544 1.00 49.75 88 PRO A N 1
ATOM 683 C CA . PRO A 1 88 ? -36.949 -20.676 43.632 1.00 49.75 88 PRO A CA 1
ATOM 684 C C . PRO A 1 88 ? -36.777 -21.615 44.834 1.00 49.75 88 PRO A C 1
ATOM 686 O O . PRO A 1 88 ? -37.083 -21.234 45.963 1.00 49.75 88 PRO A O 1
ATOM 689 N N . ASP A 1 89 ? -36.248 -22.821 44.606 1.00 50.91 89 ASP A N 1
ATOM 690 C CA . ASP A 1 89 ? -35.981 -23.783 45.681 1.00 50.91 89 ASP A CA 1
ATOM 691 C C . ASP A 1 89 ? -34.930 -23.212 46.662 1.00 50.91 89 ASP A C 1
ATOM 693 O O . ASP A 1 89 ? -33.794 -22.942 46.242 1.00 50.91 89 ASP A O 1
ATOM 697 N N . PRO A 1 90 ? -35.242 -23.054 47.967 1.00 55.97 90 PRO A N 1
ATOM 698 C CA . PRO A 1 90 ? -34.289 -22.567 48.968 1.00 55.97 90 PRO A CA 1
ATOM 699 C C . PRO A 1 90 ? -33.074 -23.492 49.170 1.00 55.97 90 PRO A C 1
ATOM 701 O O . PRO A 1 90 ? -32.068 -23.069 49.744 1.00 55.97 90 PRO A O 1
ATOM 704 N N . LYS A 1 91 ? -33.118 -24.742 48.687 1.00 50.53 91 LYS A N 1
ATOM 705 C CA . LYS A 1 91 ? -31.968 -25.660 48.669 1.00 50.53 91 LYS A CA 1
ATOM 706 C C . LYS A 1 91 ? -31.024 -25.419 47.485 1.00 50.53 91 LYS A C 1
ATOM 708 O O . LYS A 1 91 ? -29.903 -25.934 47.521 1.00 50.53 91 LYS A O 1
ATOM 713 N N . SER A 1 92 ? -31.412 -24.640 46.473 1.00 55.72 92 SER A N 1
ATOM 714 C CA . SER A 1 92 ? -30.589 -24.397 45.280 1.00 55.72 92 SER A CA 1
ATOM 715 C C . SER A 1 92 ? -29.208 -23.801 45.609 1.00 55.72 92 SER A C 1
ATOM 717 O O . SER A 1 92 ? -29.034 -23.006 46.541 1.00 55.72 92 SER A O 1
ATOM 719 N N . LEU A 1 93 ? -28.192 -24.209 44.838 1.00 44.00 93 LEU A N 1
ATOM 720 C CA . LEU A 1 93 ? -26.811 -23.758 45.033 1.00 44.00 93 LEU A CA 1
ATOM 721 C C . LEU A 1 93 ? -26.680 -22.248 44.784 1.00 44.00 93 LEU A C 1
ATOM 723 O O . LEU A 1 93 ? -26.039 -21.549 45.563 1.00 44.00 93 LEU A O 1
ATOM 727 N N . SER A 1 94 ? -27.339 -21.738 43.741 1.00 45.47 94 SER A N 1
ATOM 728 C CA . SER A 1 94 ? -27.350 -20.321 43.359 1.00 45.47 94 SER A CA 1
ATOM 729 C C . SER A 1 94 ? -27.889 -19.414 44.469 1.00 45.47 94 SER A C 1
ATOM 731 O O . SER A 1 94 ? -27.263 -18.399 44.775 1.00 45.47 94 SER A O 1
ATOM 733 N N . TYR A 1 95 ? -28.989 -19.797 45.128 1.00 53.56 95 TYR A N 1
ATOM 734 C CA . TYR A 1 95 ? -29.547 -19.043 46.254 1.00 53.56 95 TYR A CA 1
ATOM 735 C C . TYR A 1 95 ? -28.565 -18.984 47.436 1.00 53.56 95 TYR A C 1
ATOM 737 O O . TYR A 1 95 ? -28.237 -17.901 47.926 1.00 53.56 95 TYR A O 1
ATOM 745 N N . ARG A 1 96 ? -27.999 -20.134 47.833 1.00 50.72 96 ARG A N 1
ATOM 746 C CA . ARG A 1 96 ? -27.017 -20.210 48.933 1.00 50.72 96 ARG A CA 1
ATOM 747 C C . ARG A 1 96 ? -25.688 -19.504 48.620 1.00 50.72 96 ARG A C 1
ATOM 749 O O . ARG A 1 96 ? -25.055 -18.978 49.536 1.00 50.72 96 ARG A O 1
ATOM 756 N N . VAL A 1 97 ? -25.279 -19.439 47.352 1.00 54.97 97 VAL A N 1
ATOM 757 C CA . VAL A 1 97 ? -24.116 -18.653 46.898 1.00 54.97 97 VAL A CA 1
ATOM 758 C C . VAL A 1 97 ? -24.405 -17.151 46.978 1.00 54.97 97 VAL A C 1
ATOM 760 O O . VAL A 1 97 ? -23.642 -16.429 47.621 1.00 54.97 97 VAL A O 1
ATOM 763 N N . MET A 1 98 ? -25.530 -16.680 46.424 1.00 45.59 98 MET A N 1
ATOM 764 C CA . MET A 1 98 ? -25.952 -15.271 46.495 1.00 45.59 98 MET A CA 1
ATOM 765 C C . MET A 1 98 ? -25.976 -14.764 47.948 1.00 45.59 98 MET A C 1
ATOM 767 O O . MET A 1 98 ? -25.440 -13.699 48.265 1.00 45.59 98 MET A O 1
ATOM 771 N N . GLN A 1 99 ? -26.532 -15.571 48.856 1.00 56.91 99 GLN A N 1
ATOM 772 C CA . GLN A 1 99 ? -26.666 -15.235 50.273 1.00 56.91 99 GLN A CA 1
ATOM 773 C C . GLN A 1 99 ? -25.311 -15.160 51.011 1.00 56.91 99 GLN A C 1
ATOM 775 O O . GLN A 1 99 ? -25.174 -14.367 51.943 1.00 56.91 99 GLN A O 1
ATOM 780 N N . LYS A 1 100 ? -24.285 -15.910 50.566 1.00 55.62 100 LYS A N 1
ATOM 781 C CA . LYS A 1 100 ? -22.905 -15.821 51.089 1.00 55.62 100 LYS A CA 1
ATOM 782 C C . LYS A 1 100 ? -22.132 -14.591 50.596 1.00 55.62 100 LYS A C 1
ATOM 784 O O . LYS A 1 100 ? -21.321 -14.061 51.352 1.00 55.62 100 LYS A O 1
ATOM 789 N N . PHE A 1 101 ? -22.370 -14.116 49.371 1.00 47.09 101 PHE A N 1
ATOM 790 C CA . PHE A 1 101 ? -21.672 -12.937 48.829 1.00 47.09 101 PHE A CA 1
ATOM 791 C C . PHE A 1 101 ? -22.239 -11.597 49.329 1.00 47.09 101 PHE A C 1
ATOM 793 O O . PHE A 1 101 ? -21.499 -10.617 49.442 1.00 47.09 101 PHE A O 1
ATOM 800 N N . LEU A 1 102 ? -23.521 -11.554 49.707 1.00 48.47 102 LEU A N 1
ATOM 801 C CA . LEU A 1 102 ? -24.201 -10.353 50.211 1.00 48.47 102 LEU A CA 1
ATOM 802 C C . LEU A 1 102 ? -23.480 -9.613 51.373 1.00 48.47 102 LEU A C 1
ATOM 804 O O . LEU A 1 102 ? -23.336 -8.390 51.289 1.00 48.47 102 LEU A O 1
ATOM 808 N N . PRO A 1 103 ? -22.996 -10.276 52.449 1.00 52.81 103 PRO A N 1
ATOM 809 C CA . PRO A 1 103 ? -22.231 -9.602 53.508 1.00 52.81 103 PRO A CA 1
ATOM 810 C C . PRO A 1 103 ? -20.825 -9.163 53.066 1.00 52.81 103 PRO A C 1
ATOM 812 O O . PRO A 1 103 ? -20.264 -8.236 53.650 1.00 52.81 103 PRO A O 1
ATOM 815 N N . LEU A 1 104 ? -20.257 -9.799 52.038 1.00 53.75 104 LEU A N 1
ATOM 816 C CA . LEU A 1 104 ? -18.923 -9.499 51.515 1.00 53.75 104 LEU A CA 1
ATOM 817 C C . LEU A 1 104 ? -18.943 -8.181 50.721 1.00 53.75 104 LEU A C 1
ATOM 819 O O . LEU A 1 104 ? -18.146 -7.286 50.995 1.00 53.75 104 LEU A O 1
ATOM 823 N N . LEU A 1 105 ? -19.951 -7.998 49.862 1.00 49.69 105 LEU A N 1
ATOM 824 C CA . LEU A 1 105 ? -20.239 -6.726 49.179 1.00 49.69 105 LEU A CA 1
ATOM 825 C C . LEU A 1 105 ? -20.438 -5.560 50.165 1.00 49.69 105 LEU A C 1
ATOM 827 O O . LEU A 1 105 ? -19.864 -4.486 49.981 1.00 49.69 105 LEU A O 1
ATOM 831 N N . LYS A 1 106 ? -21.182 -5.781 51.261 1.00 48.09 106 LYS A N 1
ATOM 832 C CA . LYS A 1 106 ? -21.373 -4.765 52.315 1.00 48.09 106 LYS A CA 1
ATOM 833 C C . LYS A 1 106 ? -20.070 -4.387 53.034 1.00 48.09 106 LYS A C 1
ATOM 835 O O . LYS A 1 106 ? -19.910 -3.228 53.409 1.00 48.09 106 LYS A O 1
ATOM 840 N N . ARG A 1 107 ? -19.129 -5.325 53.214 1.00 53.22 107 ARG A N 1
ATOM 841 C CA . ARG A 1 107 ? -17.797 -5.027 53.780 1.00 53.22 107 ARG A CA 1
ATOM 842 C C . ARG A 1 107 ? -16.940 -4.195 52.825 1.00 53.22 107 ARG A C 1
ATOM 844 O O . ARG A 1 107 ? -16.327 -3.233 53.275 1.00 53.22 107 ARG A O 1
ATOM 851 N N . ILE A 1 108 ? -16.965 -4.502 51.527 1.00 49.69 108 ILE A N 1
ATOM 852 C CA . ILE A 1 108 ? -16.218 -3.752 50.503 1.00 49.69 108 ILE A CA 1
ATOM 853 C C . ILE A 1 108 ? -16.671 -2.282 50.470 1.00 49.69 108 ILE A C 1
ATOM 855 O O . ILE A 1 108 ? -15.831 -1.391 50.589 1.00 49.69 108 ILE A O 1
ATOM 859 N N . GLN A 1 109 ? -17.986 -2.015 50.438 1.00 47.44 109 GLN A N 1
ATOM 860 C CA . GLN A 1 109 ? -18.535 -0.646 50.508 1.00 47.44 109 GLN A CA 1
ATOM 861 C C . GLN A 1 109 ? -18.166 0.104 51.804 1.00 47.44 109 GLN A C 1
ATOM 863 O O . GLN A 1 109 ? -18.022 1.329 51.800 1.00 47.44 109 GLN A O 1
ATOM 868 N N . ALA A 1 110 ? -18.014 -0.609 52.926 1.00 46.75 110 ALA A N 1
ATOM 869 C CA . ALA A 1 110 ? -17.593 -0.011 54.193 1.00 46.75 110 ALA A CA 1
ATOM 870 C C . ALA A 1 110 ? -16.094 0.346 54.210 1.00 46.75 110 ALA A C 1
ATOM 872 O O . ALA A 1 110 ? -15.707 1.318 54.860 1.00 46.75 110 ALA A O 1
ATOM 873 N N . GLN A 1 111 ? -15.251 -0.400 53.486 1.00 46.22 111 GLN A N 1
ATOM 874 C CA . GLN A 1 111 ? -13.818 -0.112 53.373 1.00 46.22 111 GLN A CA 1
ATOM 875 C C . GLN A 1 111 ? -13.532 1.074 52.441 1.00 46.22 111 GLN A C 1
ATOM 877 O O . GLN A 1 111 ? -12.725 1.928 52.805 1.00 46.22 111 GLN A O 1
ATOM 882 N N . THR A 1 112 ? -14.233 1.207 51.306 1.00 40.09 112 THR A N 1
ATOM 883 C CA . THR A 1 112 ? -14.037 2.346 50.379 1.00 40.09 112 THR A CA 1
ATOM 884 C C . THR A 1 112 ? -14.288 3.689 51.069 1.00 40.09 112 THR A C 1
ATOM 886 O O . THR A 1 112 ? -13.486 4.612 50.944 1.00 40.09 112 THR A O 1
ATOM 889 N N . LYS A 1 113 ? -15.339 3.778 51.899 1.00 39.62 113 LYS A N 1
ATOM 890 C CA . LYS A 1 113 ? -15.637 4.979 52.702 1.00 39.62 113 LYS A CA 1
ATOM 891 C C . LYS A 1 113 ? -14.575 5.335 53.749 1.00 39.62 113 LYS A C 1
ATOM 893 O O . LYS A 1 113 ? -14.583 6.465 54.227 1.00 39.62 113 LYS A O 1
ATOM 898 N N . ARG A 1 114 ? -13.688 4.406 54.123 1.00 34.38 114 ARG A N 1
ATOM 899 C CA . ARG A 1 114 ? -12.668 4.611 55.168 1.00 34.38 114 ARG A CA 1
ATOM 900 C C . ARG A 1 114 ? -11.275 4.924 54.613 1.00 34.38 114 ARG A C 1
ATOM 902 O O . ARG A 1 114 ? -10.443 5.434 55.351 1.00 34.38 114 ARG A O 1
ATOM 909 N N . ALA A 1 115 ? -11.026 4.656 53.331 1.00 34.94 115 ALA A N 1
ATOM 910 C CA . ALA A 1 115 ? -9.778 5.038 52.666 1.00 34.94 115 ALA A CA 1
ATOM 911 C C . ALA A 1 115 ? -9.710 6.552 52.379 1.00 34.94 115 ALA A C 1
ATOM 913 O O . ALA A 1 115 ? -8.655 7.163 52.511 1.00 34.94 115 ALA A O 1
ATOM 914 N N . SER A 1 116 ? -10.850 7.173 52.052 1.00 34.19 116 SER A N 1
ATOM 915 C CA . SER A 1 116 ? -10.921 8.582 51.630 1.00 34.19 116 SER A CA 1
ATOM 916 C C . SER A 1 116 ? -10.626 9.617 52.730 1.00 34.19 116 SER A C 1
ATOM 918 O O . SER A 1 116 ? -10.458 10.789 52.404 1.00 34.19 116 SER A O 1
ATOM 920 N N . SER A 1 117 ? -10.596 9.241 54.014 1.00 37.38 117 SER A N 1
ATOM 921 C CA . SER A 1 117 ? -10.428 10.193 55.128 1.00 37.38 117 SER A CA 1
ATOM 922 C C . SER A 1 117 ? -8.976 10.485 55.514 1.00 37.38 117 SER A C 1
ATOM 924 O O . SER A 1 117 ? -8.739 11.423 56.269 1.00 37.38 117 SER A O 1
ATOM 926 N N . ASN A 1 118 ? -8.011 9.684 55.051 1.00 36.50 118 ASN A N 1
ATOM 927 C CA . ASN A 1 118 ? -6.672 9.653 55.655 1.00 36.50 118 ASN A CA 1
ATOM 928 C C . ASN A 1 118 ? -5.583 10.357 54.824 1.00 36.50 118 ASN A C 1
ATOM 930 O O . ASN A 1 118 ? -4.490 10.586 55.331 1.00 36.50 118 ASN A O 1
ATOM 934 N N . THR A 1 119 ? -5.862 10.729 53.572 1.00 34.84 119 THR A N 1
ATOM 935 C CA . THR A 1 119 ? -4.859 11.259 52.624 1.00 34.84 119 THR A CA 1
ATOM 936 C C . THR A 1 119 ? -4.622 12.774 52.728 1.00 34.84 119 THR A C 1
ATOM 938 O O . THR A 1 119 ? -3.868 13.329 51.939 1.00 34.84 119 THR A O 1
ATOM 941 N N . ALA A 1 120 ? -5.259 13.462 53.681 1.00 31.61 120 ALA A N 1
ATOM 942 C CA . ALA A 1 120 ? -5.242 14.927 53.807 1.00 31.61 120 ALA A CA 1
ATOM 943 C C . ALA A 1 120 ? -4.338 15.463 54.943 1.00 31.61 120 ALA A C 1
ATOM 945 O O . ALA A 1 120 ? -4.486 16.614 55.347 1.00 31.61 120 ALA A O 1
ATOM 946 N N . ALA A 1 121 ? -3.451 14.631 55.508 1.00 32.66 121 ALA A N 1
ATOM 947 C CA . ALA A 1 121 ? -2.763 14.909 56.777 1.00 32.66 121 ALA A CA 1
ATOM 948 C C . ALA A 1 121 ? -1.243 14.620 56.761 1.00 32.66 121 ALA A C 1
ATOM 950 O O . ALA A 1 121 ? -0.717 13.970 57.663 1.00 32.66 121 ALA A O 1
ATOM 951 N N . ALA A 1 122 ? -0.530 15.113 55.745 1.00 30.70 122 ALA A N 1
ATOM 952 C CA . ALA A 1 122 ? 0.935 15.208 55.714 1.00 30.70 122 ALA A CA 1
ATOM 953 C C . ALA A 1 122 ? 1.366 16.363 54.786 1.00 30.70 122 ALA A C 1
ATOM 955 O O . ALA A 1 122 ? 0.596 16.716 53.897 1.00 30.70 122 ALA A O 1
ATOM 956 N N . VAL A 1 123 ? 2.595 16.887 54.960 1.00 28.44 123 VAL A N 1
ATOM 957 C CA . VAL A 1 123 ? 3.175 18.063 54.251 1.00 28.44 123 VAL A CA 1
ATOM 958 C C . VAL A 1 123 ? 2.517 19.399 54.678 1.00 28.44 123 VAL A C 1
ATOM 960 O O . VAL A 1 123 ? 1.313 19.561 54.556 1.00 28.44 123 VAL A O 1
ATOM 963 N N . VAL A 1 124 ? 3.220 20.419 55.199 1.00 29.27 124 VAL A N 1
ATOM 964 C CA . VAL A 1 124 ? 4.650 20.577 55.561 1.00 29.27 124 VAL A CA 1
ATOM 965 C C . VAL A 1 124 ? 4.794 21.560 56.743 1.00 29.27 124 VAL A C 1
ATOM 967 O O . VAL A 1 124 ? 3.868 22.321 57.016 1.00 29.27 124 VAL A O 1
ATOM 970 N N . SER A 1 125 ? 5.951 21.603 57.421 1.00 27.64 125 SER A N 1
ATOM 971 C CA . SER A 1 125 ? 6.173 22.514 58.561 1.00 27.64 125 SER A CA 1
ATOM 972 C C . SER A 1 125 ? 7.547 23.212 58.601 1.00 27.64 125 SER A C 1
ATOM 974 O O . SER A 1 125 ? 8.474 22.700 59.224 1.00 27.64 125 SER A O 1
ATOM 976 N N . THR A 1 126 ? 7.594 24.469 58.121 1.00 23.84 126 THR A N 1
ATOM 977 C CA . THR A 1 126 ? 8.495 25.572 58.582 1.00 23.84 126 THR A CA 1
ATOM 978 C C . THR A 1 126 ? 10.025 25.419 58.358 1.00 23.84 126 THR A C 1
ATOM 980 O O . THR A 1 126 ? 10.454 24.328 57.996 1.00 23.84 126 THR A O 1
ATOM 983 N N . PRO A 1 127 ? 10.882 26.456 58.583 1.00 34.44 127 PRO A N 1
ATOM 984 C CA . PRO A 1 127 ? 10.623 27.873 58.940 1.00 34.44 127 PRO A CA 1
ATOM 985 C C . PRO A 1 127 ? 11.348 28.953 58.077 1.00 34.44 127 PRO A C 1
ATOM 987 O O . PRO A 1 127 ? 12.402 28.666 57.538 1.00 34.44 127 PRO A O 1
ATOM 990 N N . ARG A 1 128 ? 10.842 30.213 58.118 1.00 26.08 128 ARG A N 1
ATOM 991 C CA . ARG A 1 128 ? 11.538 31.549 58.026 1.00 26.08 128 ARG A CA 1
ATOM 992 C C . ARG A 1 128 ? 12.546 31.818 56.871 1.00 26.08 128 ARG A C 1
ATOM 994 O O . ARG A 1 128 ? 13.250 30.936 56.428 1.00 26.08 128 ARG A O 1
ATOM 1001 N N . ASN A 1 129 ? 12.770 33.032 56.353 1.00 24.39 129 ASN A N 1
ATOM 1002 C CA . ASN A 1 129 ? 12.343 34.431 56.592 1.00 24.39 129 ASN A CA 1
ATOM 1003 C C . ASN A 1 129 ? 12.597 35.199 55.256 1.00 24.39 129 ASN A C 1
ATOM 1005 O O . ASN A 1 129 ? 13.360 34.699 54.438 1.00 24.39 129 ASN A O 1
ATOM 1009 N N . SER A 1 130 ? 12.109 36.406 54.941 1.00 24.81 130 SER A N 1
ATOM 1010 C CA . SER A 1 130 ? 11.100 37.334 55.505 1.00 24.81 130 SER A CA 1
ATOM 1011 C C . SER A 1 130 ? 10.569 38.185 54.306 1.00 24.81 130 SER A C 1
ATOM 1013 O O . SER A 1 130 ? 10.313 37.564 53.284 1.00 24.81 130 SER A O 1
ATOM 1015 N N . SER A 1 131 ? 10.354 39.512 54.222 1.00 24.47 131 SER A N 1
ATOM 1016 C CA . SER A 1 131 ? 10.375 40.698 55.115 1.00 24.47 131 SER A CA 1
ATOM 1017 C C . SER A 1 131 ? 9.751 41.898 54.363 1.00 24.47 131 SER A C 1
ATOM 1019 O O . SER A 1 131 ? 10.026 42.027 53.178 1.00 24.47 131 SER A O 1
ATOM 1021 N N . GLN A 1 132 ? 9.051 42.810 55.068 1.00 24.39 132 GLN A N 1
ATOM 1022 C CA . GLN A 1 132 ? 8.495 44.105 54.578 1.00 24.39 132 GLN A CA 1
ATOM 1023 C C . GLN A 1 132 ? 7.381 44.016 53.494 1.00 24.39 132 GLN A C 1
ATOM 1025 O O . GLN A 1 132 ? 7.385 43.103 52.682 1.00 24.39 132 GLN A O 1
ATOM 1030 N N . THR A 1 133 ? 6.371 44.900 53.397 1.00 22.77 133 THR A N 1
ATOM 1031 C CA . THR A 1 133 ? 5.741 45.872 54.336 1.00 22.77 133 THR A CA 1
ATOM 1032 C C . THR A 1 133 ? 4.340 46.245 53.815 1.00 22.77 133 THR A C 1
ATOM 1034 O O . THR A 1 133 ? 4.209 46.387 52.609 1.00 22.77 133 THR A O 1
ATOM 1037 N N . SER A 1 134 ? 3.385 46.511 54.731 1.00 23.44 134 SER A N 1
ATOM 1038 C CA . SER A 1 134 ? 2.099 47.247 54.548 1.00 23.44 134 SER A CA 1
ATOM 1039 C C . SER A 1 134 ? 1.107 46.747 53.458 1.00 23.44 134 SER A C 1
ATOM 1041 O O . SER A 1 134 ? 1.477 46.180 52.447 1.00 23.44 134 SER A O 1
ATOM 1043 N N . SER A 1 135 ? -0.221 46.868 53.595 1.00 23.61 135 SER A N 1
ATOM 1044 C CA . SER A 1 135 ? -1.062 47.695 54.480 1.00 23.61 135 SER A CA 1
ATOM 1045 C C . SER A 1 135 ? -2.410 47.005 54.827 1.00 23.61 135 SER A C 1
ATOM 1047 O O . SER A 1 135 ? -2.636 45.861 54.451 1.00 23.61 135 SER A O 1
ATOM 1049 N N . PHE A 1 136 ? -3.301 47.706 55.547 1.00 23.53 136 PHE A N 1
ATOM 1050 C CA . PHE A 1 136 ? -4.712 47.345 55.802 1.00 23.53 136 PHE A CA 1
ATOM 1051 C C . PHE A 1 136 ? -5.009 45.987 56.471 1.00 23.53 136 PHE A C 1
ATOM 1053 O O . PHE A 1 136 ? -5.689 45.121 55.927 1.00 23.53 136 PHE A O 1
ATOM 1060 N N . GLY A 1 137 ? -4.627 45.870 57.746 1.00 23.75 137 GLY A N 1
ATOM 1061 C CA . GLY A 1 137 ? -5.244 44.921 58.678 1.00 23.75 137 GLY A CA 1
ATOM 1062 C C . GLY A 1 137 ? -6.044 45.642 59.766 1.00 23.75 137 GLY A C 1
ATOM 1063 O O . GLY A 1 137 ? -5.465 46.383 60.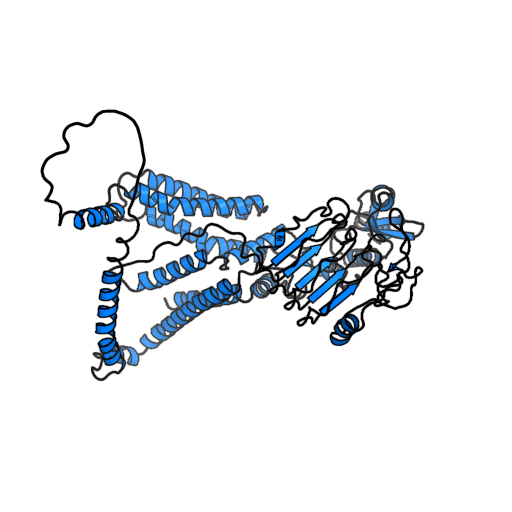556 1.00 23.75 137 GLY A O 1
ATOM 1064 N N . SER A 1 138 ? -7.357 45.400 59.863 1.00 23.75 138 SER A N 1
ATOM 1065 C CA . SER A 1 138 ? -8.112 45.696 61.089 1.00 23.75 138 SER A CA 1
ATOM 1066 C C . SER A 1 138 ? -9.292 44.733 61.277 1.00 23.75 138 SER A C 1
ATOM 1068 O O . SER A 1 138 ? -10.076 44.527 60.355 1.00 23.75 138 SER A O 1
ATOM 1070 N N . ARG A 1 139 ? -9.422 44.185 62.494 1.00 23.50 139 ARG A N 1
ATOM 1071 C CA . ARG A 1 139 ? -10.590 43.444 63.018 1.00 23.50 139 ARG A CA 1
ATOM 1072 C C . ARG A 1 139 ? -10.979 42.129 62.314 1.00 23.50 139 ARG A C 1
ATOM 1074 O O . ARG A 1 139 ? -12.129 41.938 61.937 1.00 23.50 139 ARG A O 1
ATOM 1081 N N . ILE A 1 140 ? -10.071 41.149 62.335 1.00 26.41 140 ILE A N 1
ATOM 1082 C CA . ILE A 1 140 ? -10.467 39.741 62.545 1.00 26.41 140 ILE A CA 1
ATOM 1083 C C . ILE A 1 140 ? -10.117 39.374 63.989 1.00 26.41 140 ILE A C 1
ATOM 1085 O O . ILE A 1 140 ? -8.952 39.122 64.283 1.00 26.41 140 ILE A O 1
ATOM 1089 N N . SER A 1 141 ? -11.108 39.361 64.889 1.00 24.12 141 SER A N 1
ATOM 1090 C CA . SER A 1 141 ? -10.953 38.815 66.250 1.00 24.12 141 SER A CA 1
ATOM 1091 C C . SER A 1 141 ? -12.283 38.698 67.018 1.00 24.12 141 SER A C 1
ATOM 1093 O O . SER A 1 141 ? -12.537 39.479 67.933 1.00 24.12 141 SER A O 1
ATOM 1095 N N . SER A 1 142 ? -13.133 37.723 66.680 1.00 23.61 142 SER A N 1
ATOM 1096 C CA . SER A 1 142 ? -13.916 36.950 67.670 1.00 23.61 142 SER A CA 1
ATOM 1097 C C . SER A 1 142 ? -14.602 35.738 67.014 1.00 23.61 142 SER A C 1
ATOM 1099 O O . SER A 1 142 ? -14.707 35.678 65.793 1.00 23.61 142 SER A O 1
ATOM 1101 N N . PHE A 1 143 ? -15.027 34.779 67.842 1.00 23.47 143 PHE A N 1
ATOM 1102 C CA . PHE A 1 143 ? -15.860 33.612 67.509 1.00 23.47 143 PHE A CA 1
ATOM 1103 C C . PHE A 1 143 ? -15.432 32.729 66.325 1.00 23.47 143 PHE A C 1
ATOM 1105 O O . PHE A 1 143 ? -15.994 32.752 65.233 1.00 23.47 143 PHE A O 1
ATOM 1112 N N . GLY A 1 144 ? -14.531 31.793 66.636 1.00 27.67 144 GLY A N 1
ATOM 1113 C CA . GLY A 1 144 ? -14.662 30.440 66.093 1.00 27.67 144 GLY A CA 1
ATOM 1114 C C . GLY A 1 144 ? -15.875 29.700 66.688 1.00 27.67 144 GLY A C 1
ATOM 1115 O O . GLY A 1 144 ? -16.538 30.195 67.598 1.00 27.67 144 GLY A O 1
ATOM 1116 N N . SER A 1 145 ? -16.109 28.475 66.206 1.00 28.80 145 SER A N 1
ATOM 1117 C CA . SER A 1 145 ? -17.243 27.581 66.524 1.00 28.80 145 SER A CA 1
ATOM 1118 C C . SER A 1 145 ? -18.627 28.023 66.007 1.00 28.80 145 SER A C 1
ATOM 1120 O O . SER A 1 145 ? -19.378 28.685 66.708 1.00 28.80 145 SER A O 1
ATOM 1122 N N . GLN A 1 146 ? -18.981 27.577 64.788 1.00 27.17 146 GLN A N 1
ATOM 1123 C CA . GLN A 1 146 ? -20.242 26.868 64.461 1.00 27.17 146 GLN A CA 1
ATOM 1124 C C . GLN A 1 146 ? -20.380 26.619 62.939 1.00 27.17 146 GLN A C 1
ATOM 1126 O O . GLN A 1 146 ? -21.067 27.353 62.238 1.00 27.17 146 GLN A O 1
ATOM 1131 N N . THR A 1 147 ? -19.795 25.533 62.420 1.00 25.08 147 THR A N 1
ATOM 1132 C CA . THR A 1 147 ? -20.156 24.983 61.094 1.00 25.08 147 THR A CA 1
ATOM 1133 C C . THR A 1 147 ? -19.973 23.464 61.045 1.00 25.08 147 THR A C 1
ATOM 1135 O O . THR A 1 147 ? -18.901 22.941 60.764 1.00 25.08 147 THR A O 1
ATOM 1138 N N . SER A 1 148 ? -21.059 22.724 61.271 1.00 28.22 148 SER A N 1
ATOM 1139 C CA . SER A 1 148 ? -21.196 21.343 60.795 1.00 28.22 148 SER A CA 1
ATOM 1140 C C . SER A 1 148 ? -22.667 21.051 60.461 1.00 28.22 148 SER A C 1
ATOM 1142 O O . SER A 1 148 ? -23.560 21.753 60.931 1.00 28.22 148 SER A O 1
ATOM 1144 N N . SER A 1 149 ? -22.920 20.034 59.629 1.00 31.48 149 SER A N 1
ATOM 1145 C CA . SER A 1 149 ? -24.239 19.564 59.142 1.00 31.48 149 SER A CA 1
ATOM 1146 C C . SER A 1 149 ? -24.966 20.333 58.015 1.00 31.48 149 SER A C 1
ATOM 1148 O O . SER A 1 149 ? -25.950 19.803 57.496 1.00 31.48 149 SER A O 1
ATOM 1150 N N . PHE A 1 150 ? -24.470 21.475 57.516 1.00 30.38 150 PHE A N 1
ATOM 1151 C CA . PHE A 1 150 ? -25.033 22.132 56.317 1.00 30.38 150 PHE A CA 1
ATOM 1152 C C . PHE A 1 150 ? -24.120 21.954 55.088 1.00 30.38 150 PHE A C 1
ATOM 1154 O O . PHE A 1 150 ? -22.986 22.420 55.089 1.00 30.38 150 PHE A O 1
ATOM 1161 N N . GLY A 1 151 ? -24.596 21.263 54.040 1.00 34.97 151 GLY A N 1
ATOM 1162 C CA . GLY A 1 151 ? -23.850 21.101 52.775 1.00 34.97 151 GLY A CA 1
ATOM 1163 C C . GLY A 1 151 ? -24.339 19.976 51.849 1.00 34.97 151 GLY A C 1
ATOM 1164 O O . GLY A 1 151 ? -24.582 20.210 50.667 1.00 34.97 151 GLY A O 1
ATOM 1165 N N . SER A 1 152 ? -24.567 18.766 52.377 1.00 38.19 152 SER A N 1
ATOM 1166 C CA . SER A 1 152 ? -24.886 17.577 51.554 1.00 38.19 152 SER A CA 1
ATOM 1167 C C . SER A 1 152 ? -26.170 17.722 50.717 1.00 38.19 152 SER A C 1
ATOM 1169 O O . SER A 1 152 ? -26.177 17.395 49.530 1.00 38.19 152 SER A O 1
ATOM 1171 N N . ARG A 1 153 ? -27.251 18.262 51.301 1.00 31.72 153 ARG A N 1
ATOM 1172 C CA . ARG A 1 153 ? -28.538 18.435 50.597 1.00 31.72 153 ARG A CA 1
ATOM 1173 C C . ARG A 1 153 ? -28.493 19.514 49.509 1.00 31.72 153 ARG A C 1
ATOM 1175 O O . ARG A 1 153 ? -29.248 19.415 48.549 1.00 31.72 153 ARG A O 1
ATOM 1182 N N . THR A 1 154 ? -27.621 20.513 49.635 1.00 36.66 154 THR A N 1
ATOM 1183 C CA . THR A 1 154 ? -27.506 21.614 48.665 1.00 36.66 154 THR A CA 1
ATOM 1184 C C . THR A 1 154 ? -26.765 21.165 47.408 1.00 36.66 154 THR A C 1
ATOM 1186 O O . THR A 1 154 ? -27.250 21.400 46.308 1.00 36.66 154 THR A O 1
ATOM 1189 N N . ALA A 1 155 ? -25.652 20.438 47.560 1.00 37.97 155 ALA A N 1
ATOM 1190 C CA . ALA A 1 155 ? -24.933 19.848 46.429 1.00 37.97 155 ALA A CA 1
ATOM 1191 C C . ALA A 1 155 ? -25.793 18.806 45.692 1.00 37.97 155 ALA A C 1
ATOM 1193 O O . ALA A 1 155 ? -25.859 18.809 44.467 1.00 37.97 155 ALA A O 1
ATOM 1194 N N . SER A 1 156 ? -26.521 17.964 46.438 1.00 36.66 156 SER A N 1
ATOM 1195 C CA . SER A 1 156 ? -27.438 16.981 45.851 1.00 36.66 156 SER A CA 1
ATOM 1196 C C . SER A 1 156 ? -28.582 17.627 45.056 1.00 36.66 156 SER A C 1
ATOM 1198 O O . SER A 1 156 ? -28.934 17.104 44.002 1.00 36.66 156 SER A O 1
ATOM 1200 N N . ARG A 1 157 ? -29.112 18.775 45.513 1.00 34.59 157 ARG A N 1
ATOM 1201 C CA . ARG A 1 157 ? -30.086 19.577 44.753 1.00 34.59 157 ARG A CA 1
ATOM 1202 C C . ARG A 1 157 ? -29.479 20.225 43.515 1.00 34.59 157 ARG A C 1
ATOM 1204 O O . ARG A 1 157 ? -30.033 20.078 42.441 1.00 34.59 157 ARG A O 1
ATOM 1211 N N . LEU A 1 158 ? -28.305 20.850 43.621 1.00 42.09 158 LEU A N 1
ATOM 1212 C CA . LEU A 1 158 ? -27.623 21.408 42.447 1.00 42.09 158 LEU A CA 1
ATOM 1213 C C . LEU A 1 158 ? -27.407 20.341 41.361 1.00 42.09 158 LEU A C 1
ATOM 1215 O O . LEU A 1 158 ? -27.672 20.605 40.196 1.00 42.09 158 LEU A O 1
ATOM 1219 N N . ILE A 1 159 ? -27.016 19.119 41.736 1.00 43.56 159 ILE A N 1
ATOM 1220 C CA . ILE A 1 159 ? -26.853 18.006 40.788 1.00 43.56 159 ILE A CA 1
ATOM 1221 C C . ILE A 1 159 ? -28.200 17.561 40.187 1.00 43.56 159 ILE A C 1
ATOM 1223 O O . ILE A 1 159 ? -28.255 17.313 38.981 1.00 43.56 159 ILE A O 1
ATOM 1227 N N . SER A 1 160 ? -29.295 17.494 40.961 1.00 39.44 160 SER A N 1
ATOM 1228 C CA . SER A 1 160 ? -30.624 17.194 40.395 1.00 39.44 160 SER A CA 1
ATOM 1229 C C . SER A 1 160 ? -31.132 18.303 39.476 1.00 39.44 160 SER A C 1
ATOM 1231 O O . SER A 1 160 ? -31.688 18.017 38.423 1.00 39.44 160 SER A O 1
ATOM 1233 N N . ASP A 1 161 ? -30.892 19.563 39.823 1.00 37.31 161 ASP A N 1
ATOM 1234 C CA . ASP A 1 161 ? -31.393 20.724 39.086 1.00 37.31 161 ASP A CA 1
ATOM 1235 C C . ASP A 1 161 ? -30.590 20.956 37.786 1.00 37.31 161 ASP A C 1
ATOM 1237 O O . ASP A 1 161 ? -31.129 21.477 36.809 1.00 37.31 161 ASP A O 1
ATOM 1241 N N . PHE A 1 162 ? -29.333 20.489 37.737 1.00 34.78 162 PHE A N 1
ATOM 1242 C CA . PHE A 1 162 ? -28.509 20.395 36.522 1.00 34.78 162 PHE A CA 1
ATOM 1243 C C . PHE A 1 162 ? -28.846 19.199 35.615 1.00 34.78 162 PHE A C 1
ATOM 1245 O O . PHE A 1 162 ? -28.507 19.236 34.434 1.00 34.78 162 PHE A O 1
ATOM 1252 N N . THR A 1 163 ? -29.471 18.137 36.139 1.00 36.56 163 THR A N 1
ATOM 1253 C CA . THR A 1 163 ? -29.768 16.895 35.385 1.00 36.56 163 THR A CA 1
ATOM 1254 C C . THR A 1 163 ? -31.264 16.637 35.163 1.00 36.56 163 THR A C 1
ATOM 1256 O O . THR A 1 163 ? -31.639 15.662 34.511 1.00 36.56 163 THR A O 1
ATOM 1259 N N . SER A 1 164 ? -32.131 17.516 35.669 1.00 38.50 164 SER A N 1
ATOM 1260 C CA . SER A 1 164 ? -33.580 17.452 35.485 1.00 38.50 164 SER A CA 1
ATOM 1261 C C . SER A 1 164 ? -34.001 17.875 34.075 1.00 38.50 164 SER A C 1
ATOM 1263 O O . SER A 1 164 ? -33.586 18.919 33.573 1.00 38.50 164 SER A O 1
ATOM 1265 N N . ILE A 1 165 ? -34.933 17.115 33.491 1.00 39.72 165 ILE A N 1
ATOM 1266 C CA . ILE A 1 165 ? -35.619 17.431 32.221 1.00 39.72 165 ILE A CA 1
ATOM 1267 C C . ILE A 1 165 ? -36.410 18.758 32.316 1.00 39.72 165 ILE A C 1
ATOM 1269 O O . ILE A 1 165 ? -36.702 19.401 31.310 1.00 39.72 165 ILE A O 1
ATOM 1273 N N . GLU A 1 166 ? -36.715 19.205 33.535 1.00 40.91 166 GLU A N 1
ATOM 1274 C CA . GLU A 1 166 ? -37.452 20.440 33.834 1.00 40.91 166 GLU A CA 1
ATOM 1275 C C . GLU A 1 166 ? -36.544 21.524 34.458 1.00 40.91 166 GLU A C 1
ATOM 1277 O O . GLU A 1 166 ? -37.020 22.578 34.876 1.00 40.91 166 GLU A O 1
ATOM 1282 N N . GLY A 1 167 ? -35.229 21.277 34.530 1.00 46.94 167 GLY A N 1
ATOM 1283 C CA . GLY A 1 167 ? -34.250 22.170 35.151 1.00 46.94 167 GLY A CA 1
ATOM 1284 C C . GLY A 1 167 ? -33.983 23.447 34.349 1.00 46.94 167 GLY A C 1
ATOM 1285 O O . GLY A 1 167 ? -33.888 23.434 33.119 1.00 46.94 167 GLY A O 1
ATOM 1286 N N . THR A 1 168 ? -33.772 24.563 35.054 1.00 45.19 168 THR A N 1
ATOM 1287 C CA . THR A 1 168 ? -33.596 25.920 34.494 1.00 45.19 168 THR A CA 1
ATOM 1288 C C . THR A 1 168 ? -32.454 26.043 33.469 1.00 45.19 168 THR A C 1
ATOM 1290 O O . THR A 1 168 ? -32.434 26.980 32.673 1.00 45.19 168 THR A O 1
ATOM 1293 N N . TYR A 1 169 ? -31.511 25.094 33.462 1.00 50.38 169 TYR A N 1
ATOM 1294 C CA . TYR A 1 169 ? -30.309 25.094 32.622 1.00 50.38 169 TYR A CA 1
ATOM 1295 C C . TYR A 1 169 ? -30.324 24.073 31.466 1.00 50.38 169 TYR A C 1
ATOM 1297 O O . TYR A 1 169 ? -29.329 23.976 30.745 1.00 50.38 169 TYR A O 1
ATOM 1305 N N . HIS A 1 170 ? -31.438 23.364 31.224 1.00 52.88 170 HIS A N 1
ATOM 1306 C CA . HIS A 1 170 ? -31.554 22.279 30.225 1.00 52.88 170 HIS A CA 1
ATOM 1307 C C . HIS A 1 170 ? -30.969 22.616 28.840 1.00 52.88 170 HIS A C 1
ATOM 1309 O O . HIS A 1 170 ? -30.364 21.770 28.188 1.00 52.88 170 HIS A O 1
ATOM 1315 N N . ARG A 1 171 ? -31.107 23.870 28.389 1.00 56.41 171 ARG A N 1
ATOM 1316 C CA . ARG A 1 171 ? -30.618 24.342 27.079 1.00 56.41 171 ARG A CA 1
ATOM 1317 C C . ARG A 1 171 ? -29.095 24.289 26.947 1.00 56.41 171 ARG A C 1
ATOM 1319 O O . ARG A 1 171 ? -28.599 23.991 25.867 1.00 56.41 171 ARG A O 1
ATOM 1326 N N . TYR A 1 172 ? -28.362 24.555 28.030 1.00 58.47 172 TYR A N 1
ATOM 1327 C CA . TYR A 1 172 ? -26.900 24.456 28.042 1.00 58.47 172 TYR A CA 1
ATOM 1328 C C . TYR A 1 172 ? -26.442 22.994 28.056 1.00 58.47 172 TYR A C 1
ATOM 1330 O O . TYR A 1 172 ? -25.465 22.662 27.394 1.00 58.47 172 TYR A O 1
ATOM 1338 N N . TYR A 1 173 ? -27.167 22.115 28.754 1.00 57.09 173 TYR A N 1
ATOM 1339 C CA . TYR A 1 173 ? -26.868 20.682 28.789 1.00 57.09 173 TYR A CA 1
ATOM 1340 C C . TYR A 1 173 ? -27.129 20.001 27.434 1.00 57.09 173 TYR A C 1
ATOM 1342 O O . TYR A 1 173 ? -26.240 19.330 26.912 1.00 57.09 173 TYR A O 1
ATOM 1350 N N . ASP A 1 174 ? -28.291 20.259 26.820 1.00 58.47 174 ASP A N 1
ATOM 1351 C CA . ASP A 1 174 ? -28.615 19.836 25.448 1.00 58.47 174 ASP A CA 1
ATOM 1352 C C . ASP A 1 174 ? -27.524 20.272 24.460 1.00 58.47 174 ASP A C 1
ATOM 1354 O O . ASP A 1 174 ? -26.994 19.455 23.708 1.00 58.47 174 ASP A O 1
ATOM 1358 N N . ALA A 1 175 ? -27.142 21.553 24.497 1.00 61.34 175 ALA A N 1
ATOM 1359 C CA . ALA A 1 175 ? -26.094 22.092 23.640 1.00 61.34 175 ALA A CA 1
ATOM 1360 C C . ALA A 1 175 ? -24.749 21.374 23.847 1.00 61.34 175 ALA A C 1
ATOM 1362 O O . ALA A 1 175 ? -24.140 20.935 22.874 1.00 61.34 175 ALA A O 1
ATOM 1363 N N . VAL A 1 176 ? -24.299 21.203 25.094 1.00 58.34 176 VAL A N 1
ATOM 1364 C CA . VAL A 1 176 ? -23.017 20.547 25.416 1.00 58.34 176 VAL A CA 1
ATOM 1365 C C . VAL A 1 176 ? -22.978 19.075 24.981 1.00 58.34 176 VAL A C 1
ATOM 1367 O O . VAL A 1 176 ? -21.911 18.595 24.604 1.00 58.34 176 VAL A O 1
ATOM 1370 N N . LEU A 1 177 ? -24.111 18.362 24.978 1.00 58.69 177 LEU A N 1
ATOM 1371 C CA . LEU A 1 177 ? -24.178 16.976 24.497 1.00 58.69 177 LEU A CA 1
ATOM 1372 C C . LEU A 1 177 ? -24.291 16.844 22.972 1.00 58.69 177 LEU A C 1
ATOM 1374 O O . LEU A 1 177 ? -23.781 15.870 22.410 1.00 58.69 177 LEU A O 1
ATOM 1378 N N . ASP A 1 178 ? -24.961 17.781 22.300 1.00 66.00 178 ASP A N 1
ATOM 1379 C CA . ASP A 1 178 ? -25.286 17.649 20.877 1.00 66.00 178 ASP A CA 1
ATOM 1380 C C . ASP A 1 178 ? -24.294 18.385 19.952 1.00 66.00 178 ASP A C 1
ATOM 1382 O O . ASP A 1 178 ? -24.014 17.889 18.857 1.00 66.00 178 ASP A O 1
ATOM 1386 N N . PHE A 1 179 ? -23.655 19.480 20.397 1.00 73.12 179 PHE A N 1
ATOM 1387 C CA . PHE A 1 179 ? -22.594 20.156 19.626 1.00 73.12 179 PHE A CA 1
ATOM 1388 C C . PHE A 1 179 ? -21.434 19.227 19.219 1.00 73.12 179 PHE A C 1
ATOM 1390 O O . PHE A 1 179 ? -21.079 19.243 18.038 1.00 73.12 179 PHE A O 1
ATOM 1397 N N . PRO A 1 180 ? -20.853 18.385 20.104 1.00 68.38 180 PRO A N 1
ATOM 1398 C CA . PRO A 1 180 ? -19.763 17.487 19.719 1.00 68.38 180 PRO A CA 1
ATOM 1399 C C . PRO A 1 180 ? -20.148 16.536 18.579 1.00 68.38 180 PRO A C 1
ATOM 1401 O O . PRO A 1 180 ? -19.346 16.295 17.681 1.00 68.38 180 PRO A O 1
ATOM 1404 N N . LYS A 1 181 ? -21.391 16.037 18.561 1.00 67.75 181 LYS A N 1
ATOM 1405 C CA . LYS A 1 181 ? -21.880 15.141 17.501 1.00 67.75 181 LYS A CA 1
ATOM 1406 C C . LYS A 1 181 ? -22.012 15.856 16.166 1.00 67.75 181 LYS A C 1
ATOM 1408 O O . LYS A 1 181 ? -21.573 15.327 15.150 1.00 67.75 181 LYS A O 1
ATOM 1413 N N . LEU A 1 182 ? -22.597 17.056 16.173 1.00 77.00 182 LEU A N 1
ATOM 1414 C CA . LEU A 1 182 ? -22.743 17.891 14.981 1.00 77.00 182 LEU A CA 1
ATOM 1415 C C . LEU A 1 182 ? -21.368 18.267 14.414 1.00 77.00 182 LEU A C 1
ATOM 1417 O O . LEU A 1 182 ? -21.182 18.257 13.197 1.00 77.00 182 LEU A O 1
ATOM 1421 N N . ILE A 1 183 ? -20.381 18.511 15.284 1.00 76.81 183 ILE A N 1
ATOM 1422 C CA . ILE A 1 183 ? -18.978 18.705 14.899 1.00 76.81 183 ILE A CA 1
ATOM 1423 C C . ILE A 1 183 ? -18.412 17.430 14.259 1.00 76.81 183 ILE A C 1
ATOM 1425 O O . ILE A 1 183 ? -17.909 17.518 13.144 1.00 76.81 183 ILE A O 1
ATOM 1429 N N . PHE A 1 184 ? -18.553 16.246 14.869 1.00 71.00 184 PHE A N 1
ATOM 1430 C CA . PHE A 1 184 ? -18.086 14.987 14.262 1.00 71.00 184 PHE A CA 1
ATOM 1431 C C . PHE A 1 184 ? -18.771 14.672 12.915 1.00 71.00 184 PHE A C 1
ATOM 1433 O O . PHE A 1 184 ? -18.097 14.262 11.969 1.00 71.00 184 PHE A O 1
ATOM 1440 N N . GLN A 1 185 ? -20.082 14.905 12.781 1.00 80.94 185 GLN A N 1
ATOM 1441 C CA . GLN A 1 185 ? -20.818 14.756 11.512 1.00 80.94 185 GLN A CA 1
ATOM 1442 C C . GLN A 1 185 ? -20.304 15.751 10.450 1.00 80.94 185 GLN A C 1
ATOM 1444 O O . GLN A 1 185 ? -20.070 15.379 9.301 1.00 80.94 185 GLN A O 1
ATOM 1449 N N . THR A 1 186 ? -20.030 17.001 10.836 1.00 84.94 186 THR A N 1
ATOM 1450 C CA . THR A 1 186 ? -19.500 18.038 9.928 1.00 84.94 186 THR A CA 1
ATOM 1451 C C . THR A 1 186 ? -18.035 17.781 9.542 1.00 84.94 186 THR A C 1
ATOM 1453 O O . THR A 1 186 ? -17.665 17.950 8.381 1.00 84.94 186 THR A O 1
ATOM 1456 N N . MET A 1 187 ? -17.209 17.282 10.466 1.00 79.06 187 MET A N 1
ATOM 1457 C CA . MET A 1 187 ? -15.855 16.789 10.180 1.00 79.06 187 MET A CA 1
ATOM 1458 C C . MET A 1 187 ? -15.876 15.590 9.225 1.00 79.06 187 MET A C 1
ATOM 1460 O O . MET A 1 187 ? -15.055 15.531 8.314 1.00 79.06 187 MET A O 1
ATOM 1464 N N . SER A 1 188 ? -16.838 14.673 9.374 1.00 82.12 188 SER A N 1
ATOM 1465 C CA . SER A 1 188 ? -17.006 13.532 8.460 1.00 82.12 188 SER A CA 1
ATOM 1466 C C . SER A 1 188 ? -17.325 13.997 7.035 1.00 82.12 188 SER A C 1
ATOM 1468 O O . SER A 1 188 ? -16.691 13.541 6.086 1.00 82.12 188 SER A O 1
ATOM 1470 N N . LEU A 1 189 ? -18.234 14.970 6.884 1.00 86.56 189 LEU A N 1
ATOM 1471 C CA . LEU A 1 189 ? -18.518 15.613 5.596 1.00 86.56 189 LEU A CA 1
ATOM 1472 C C . LEU A 1 189 ? -17.270 16.293 5.004 1.00 86.56 189 LEU A C 1
ATOM 1474 O O . LEU A 1 189 ? -16.962 16.088 3.832 1.00 86.56 189 LEU A O 1
ATOM 1478 N N . SER A 1 190 ? -16.524 17.057 5.806 1.00 85.06 190 SER A N 1
ATOM 1479 C CA . SER A 1 190 ? -15.259 17.681 5.384 1.00 85.06 190 SER A CA 1
ATOM 1480 C C . SER A 1 190 ? -14.227 16.636 4.924 1.00 85.06 190 SER A C 1
ATOM 1482 O O . SER A 1 190 ? -13.534 16.822 3.920 1.00 85.06 190 SER A O 1
ATOM 1484 N N . GLY A 1 191 ? -14.195 15.474 5.582 1.00 81.69 191 GLY A N 1
ATOM 1485 C CA . GLY A 1 191 ? -13.393 14.316 5.185 1.00 81.69 191 GLY A CA 1
ATOM 1486 C C . GLY A 1 191 ? -13.839 13.654 3.874 1.00 81.69 191 GLY A C 1
ATOM 1487 O O . GLY A 1 191 ? -13.001 13.092 3.177 1.00 81.69 191 GLY A O 1
ATOM 1488 N N . TYR A 1 192 ? -15.120 13.725 3.499 1.00 84.38 192 TYR A N 1
ATOM 1489 C CA . TYR A 1 192 ? -15.599 13.248 2.192 1.00 84.38 192 TYR A CA 1
ATOM 1490 C C . TYR A 1 192 ? -15.326 14.262 1.073 1.00 84.38 192 TYR A C 1
ATOM 1492 O O . TYR A 1 192 ? -14.939 13.870 -0.025 1.00 84.38 192 TYR A O 1
ATOM 1500 N N . LEU A 1 193 ? -15.453 15.561 1.364 1.00 86.62 193 LEU A N 1
ATOM 1501 C CA . LEU A 1 193 ? -15.115 16.639 0.430 1.00 86.62 193 LEU A CA 1
ATOM 1502 C C . LEU A 1 193 ? -13.614 16.647 0.098 1.00 86.62 193 LEU A C 1
ATOM 1504 O O . LEU A 1 193 ? -13.242 16.609 -1.070 1.00 86.62 193 LEU A O 1
ATOM 1508 N N . SER A 1 194 ? -12.746 16.618 1.113 1.00 84.38 194 SER A N 1
ATOM 1509 C CA . SER A 1 194 ? -11.282 16.636 0.926 1.00 84.38 194 SER A CA 1
ATOM 1510 C C . SER A 1 194 ? -10.714 15.367 0.276 1.00 84.38 194 SER A C 1
ATOM 1512 O O . SER A 1 194 ? -9.659 15.424 -0.347 1.00 84.38 194 SER A O 1
ATOM 1514 N N . LYS A 1 195 ? -11.420 14.232 0.368 1.00 79.69 195 LYS A N 1
ATOM 1515 C CA . LYS A 1 195 ? -11.088 12.981 -0.338 1.00 79.69 195 LYS A CA 1
ATOM 1516 C C . LYS A 1 195 ? -11.728 12.857 -1.735 1.00 79.69 195 LYS A C 1
ATOM 1518 O O . LYS A 1 195 ? -11.608 11.796 -2.338 1.00 79.69 195 LYS A O 1
ATOM 1523 N N . GLY A 1 196 ? -12.426 13.882 -2.236 1.00 82.62 196 GLY A N 1
ATOM 1524 C CA . GLY A 1 196 ? -12.981 13.891 -3.598 1.00 82.62 196 GLY A CA 1
ATOM 1525 C C . GLY A 1 196 ? -14.124 12.897 -3.848 1.00 82.62 196 GLY A C 1
ATOM 1526 O O . GLY A 1 196 ? -14.194 12.305 -4.921 1.00 82.62 196 GLY A O 1
ATOM 1527 N N . PHE A 1 197 ? -15.008 12.670 -2.869 1.00 85.19 197 PHE A N 1
ATOM 1528 C CA . PHE A 1 197 ? -16.118 11.717 -3.024 1.00 85.19 197 PHE A CA 1
ATOM 1529 C C . PHE A 1 197 ? -17.143 12.155 -4.097 1.00 85.19 197 PHE A C 1
ATOM 1531 O O . PHE A 1 197 ? -17.312 13.352 -4.333 1.00 85.19 197 PHE A O 1
ATOM 1538 N N . PRO A 1 198 ? -17.892 11.217 -4.719 1.00 86.69 198 PRO A N 1
ATOM 1539 C CA . PRO A 1 198 ? -18.879 11.548 -5.749 1.00 86.69 198 PRO A CA 1
ATOM 1540 C C . PRO A 1 198 ? -19.990 12.497 -5.271 1.00 86.69 198 PRO A C 1
ATOM 1542 O O . PRO A 1 198 ? -20.552 12.330 -4.184 1.00 86.69 198 PRO A O 1
ATOM 1545 N N . LEU A 1 199 ? -20.392 13.443 -6.128 1.00 86.44 199 LEU A N 1
ATOM 1546 C CA . LEU A 1 199 ? -21.440 14.431 -5.822 1.00 86.44 199 LEU A CA 1
ATOM 1547 C C . LEU A 1 199 ? -22.764 13.832 -5.294 1.00 86.44 199 LEU A C 1
ATOM 1549 O O . LEU A 1 199 ? -23.283 14.384 -4.323 1.00 86.44 199 LEU A O 1
ATOM 1553 N N . PRO A 1 200 ? -23.316 12.715 -5.824 1.00 87.44 200 PRO A N 1
ATOM 1554 C CA . PRO A 1 200 ? -24.554 12.133 -5.291 1.00 87.44 200 PRO A CA 1
ATOM 1555 C C . PRO A 1 200 ? -24.446 11.730 -3.814 1.00 87.44 200 PRO A C 1
ATOM 1557 O O . PRO A 1 200 ? -25.387 11.917 -3.044 1.00 87.44 200 PRO A O 1
ATOM 1560 N N . ILE A 1 201 ? -23.275 11.231 -3.408 1.00 86.00 201 ILE A N 1
ATOM 1561 C CA . ILE A 1 201 ? -22.964 10.842 -2.030 1.00 86.00 201 ILE A CA 1
ATOM 1562 C C . ILE A 1 201 ? -22.809 12.074 -1.133 1.00 86.00 201 ILE A C 1
ATOM 1564 O O . ILE A 1 201 ? -23.321 12.088 -0.012 1.00 86.00 201 ILE A O 1
ATOM 1568 N N . ILE A 1 202 ? -22.171 13.134 -1.640 1.00 88.44 202 ILE A N 1
ATOM 1569 C CA . ILE A 1 202 ? -22.071 14.415 -0.932 1.00 88.44 202 ILE A CA 1
ATOM 1570 C C . ILE A 1 202 ? -23.471 14.994 -0.689 1.00 88.44 202 ILE A C 1
ATOM 1572 O O . ILE A 1 202 ? -23.801 15.280 0.458 1.00 88.44 202 ILE A O 1
ATOM 1576 N N . PHE A 1 203 ? -24.334 15.101 -1.706 1.00 87.75 203 PHE A N 1
ATOM 1577 C CA . PHE A 1 203 ? -25.704 15.610 -1.529 1.00 87.75 203 PHE A CA 1
ATOM 1578 C C . PHE A 1 203 ? -26.528 14.763 -0.548 1.00 87.75 203 PHE A C 1
ATOM 1580 O O . PHE A 1 203 ? -27.211 15.317 0.318 1.00 87.75 203 PHE A O 1
ATOM 1587 N N . PHE A 1 204 ? -26.411 13.434 -0.628 1.00 86.88 204 PHE A N 1
ATOM 1588 C CA . PHE A 1 204 ? -27.046 12.496 0.301 1.00 86.88 204 PHE A CA 1
ATOM 1589 C C . PHE A 1 204 ? -26.607 12.694 1.765 1.00 86.88 204 PHE A C 1
ATOM 1591 O O . PHE A 1 204 ? -27.410 12.479 2.670 1.00 86.88 204 PHE A O 1
ATOM 1598 N N . TYR A 1 205 ? -25.369 13.134 2.016 1.00 87.50 205 TYR A N 1
ATOM 1599 C CA . TYR A 1 205 ? -24.867 13.419 3.366 1.00 87.50 205 TYR A CA 1
ATOM 1600 C C . TYR A 1 205 ? -25.155 14.863 3.824 1.00 87.50 205 TYR A C 1
ATOM 1602 O O . TYR A 1 205 ? -25.504 15.095 4.982 1.00 87.50 205 TYR A O 1
ATOM 1610 N N . VAL A 1 206 ? -25.047 15.840 2.915 1.00 91.25 206 VAL A N 1
ATOM 1611 C CA . VAL A 1 206 ? -25.249 17.275 3.183 1.00 91.25 206 VAL A CA 1
ATOM 1612 C C . VAL A 1 206 ? -26.694 17.584 3.560 1.00 91.25 206 VAL A C 1
ATOM 1614 O O . VAL A 1 206 ? -26.917 18.290 4.543 1.00 91.25 206 VAL A O 1
ATOM 1617 N N . LEU A 1 207 ? -27.681 17.069 2.815 1.00 90.69 207 LEU A N 1
ATOM 1618 C CA . LEU A 1 207 ? -29.085 17.435 3.037 1.00 90.69 207 LEU A CA 1
ATOM 1619 C C . LEU A 1 207 ? -29.579 17.031 4.445 1.00 90.69 207 LEU A C 1
ATOM 1621 O O . LEU A 1 207 ? -30.068 17.909 5.162 1.00 90.69 207 LEU A O 1
ATOM 1625 N N . PRO A 1 208 ? -29.394 15.781 4.926 1.00 87.81 208 PRO A N 1
ATOM 1626 C CA . PRO A 1 208 ? -29.782 15.400 6.285 1.00 87.81 208 PRO A CA 1
ATOM 1627 C C . PRO A 1 208 ? -28.966 16.116 7.368 1.00 87.81 208 PRO A C 1
ATOM 1629 O O . PRO A 1 208 ? -29.497 16.371 8.446 1.00 87.81 208 PRO A O 1
ATOM 1632 N N . LEU A 1 209 ? -27.706 16.487 7.099 1.00 89.12 209 LEU A N 1
ATOM 1633 C CA . LEU A 1 209 ? -26.871 17.214 8.062 1.00 89.12 209 LEU A CA 1
ATOM 1634 C C . LEU A 1 209 ? -27.338 18.668 8.214 1.00 89.12 209 LEU A C 1
ATOM 1636 O O . LEU A 1 209 ? -27.419 19.171 9.333 1.00 89.12 209 LEU A O 1
ATOM 1640 N N . GLY A 1 210 ? -27.717 19.318 7.110 1.00 89.44 210 GLY A N 1
ATOM 1641 C CA . GLY A 1 210 ? -28.351 20.636 7.123 1.00 89.44 210 GLY A CA 1
ATOM 1642 C C . GLY A 1 210 ? -29.662 20.631 7.912 1.00 89.44 210 GLY A C 1
ATOM 1643 O O . GLY A 1 210 ? -29.863 21.487 8.774 1.00 89.44 210 GLY A O 1
ATOM 1644 N N . PHE A 1 211 ? -30.517 19.621 7.708 1.00 89.06 211 PHE A N 1
ATOM 1645 C CA . PHE A 1 211 ? -31.715 19.442 8.535 1.00 89.06 211 PHE A CA 1
ATOM 1646 C C . PHE A 1 211 ? -31.376 19.192 10.013 1.00 89.06 211 PHE A C 1
ATOM 1648 O O . PHE A 1 211 ? -31.998 19.816 10.874 1.00 89.06 211 PHE A O 1
ATOM 1655 N N . ASN A 1 212 ? -30.370 18.368 10.330 1.00 84.00 212 ASN A N 1
ATOM 1656 C CA . ASN A 1 212 ? -29.969 18.116 11.718 1.00 84.00 212 ASN A CA 1
ATOM 1657 C C . ASN A 1 212 ? -29.493 19.402 12.423 1.00 84.00 212 ASN A C 1
ATOM 1659 O O . ASN A 1 212 ? -29.918 19.693 13.544 1.00 84.00 212 ASN A O 1
ATOM 1663 N N . TRP A 1 213 ? -28.694 20.232 11.744 1.00 88.56 213 TRP A N 1
ATOM 1664 C CA . TRP A 1 213 ? -28.289 21.556 12.231 1.00 88.56 213 TRP A CA 1
ATOM 1665 C C . TRP A 1 213 ? -29.485 22.499 12.445 1.00 88.56 213 TRP A C 1
ATOM 1667 O O . TRP A 1 213 ? -29.579 23.122 13.504 1.00 88.56 213 TRP A O 1
ATOM 1677 N N . LEU A 1 214 ? -30.430 22.571 11.499 1.00 88.94 214 LEU A N 1
ATOM 1678 C CA . LEU A 1 214 ? -31.643 23.397 11.621 1.00 88.94 214 LEU A CA 1
ATOM 1679 C C . LEU A 1 214 ? -32.520 22.975 12.813 1.00 88.94 214 LEU A C 1
ATOM 1681 O O . LEU A 1 214 ? -32.976 23.822 13.584 1.00 88.94 214 LEU A O 1
ATOM 1685 N N . ILE A 1 215 ? -32.723 21.669 13.000 1.00 82.44 215 ILE A N 1
ATOM 1686 C CA . ILE A 1 215 ? -33.502 21.105 14.114 1.00 82.44 215 ILE A CA 1
ATOM 1687 C C . ILE A 1 215 ? -32.802 21.352 15.455 1.00 82.44 215 ILE A C 1
ATOM 1689 O O . ILE A 1 215 ? -33.460 21.701 16.438 1.00 82.44 215 ILE A O 1
ATOM 1693 N N . SER A 1 216 ? -31.473 21.237 15.493 1.00 78.62 216 SER A N 1
ATOM 1694 C CA . SER A 1 216 ? -30.662 21.536 16.680 1.00 78.62 216 SER A CA 1
ATOM 1695 C C . SER A 1 216 ? -30.757 23.012 17.066 1.00 78.62 216 SER A C 1
ATOM 1697 O O . SER A 1 216 ? -31.047 23.336 18.215 1.00 78.62 216 SER A O 1
ATOM 1699 N N . PHE A 1 217 ? -30.619 23.917 16.094 1.00 83.94 217 PHE A N 1
ATOM 1700 C CA . PHE A 1 217 ? -30.768 25.359 16.299 1.00 83.94 217 PHE A CA 1
ATOM 1701 C C . PHE A 1 217 ? -32.171 25.722 16.813 1.00 83.94 217 PHE A C 1
ATOM 1703 O O . PHE A 1 217 ? -32.299 26.448 17.801 1.00 83.94 217 PHE A O 1
ATOM 1710 N N . TYR A 1 218 ? -33.224 25.142 16.227 1.00 83.25 218 TYR A N 1
ATOM 1711 C CA . TYR A 1 218 ? -34.603 25.295 16.703 1.00 83.25 218 TYR A CA 1
ATOM 1712 C C . TYR A 1 218 ? -34.793 24.778 18.143 1.00 83.25 218 TYR A C 1
ATOM 1714 O O . TYR A 1 218 ? -35.413 25.453 18.968 1.00 83.25 218 TYR A O 1
ATOM 1722 N N . ARG A 1 219 ? -34.216 23.615 18.482 1.00 74.56 219 ARG A N 1
ATOM 1723 C CA . ARG A 1 219 ? -34.225 23.058 19.847 1.00 74.56 219 ARG A CA 1
ATOM 1724 C C . ARG A 1 219 ? -33.536 23.996 20.839 1.00 74.56 219 ARG A C 1
ATOM 1726 O O . ARG A 1 219 ? -34.115 24.290 21.881 1.00 74.56 219 ARG A O 1
ATOM 1733 N N . PHE A 1 220 ? -32.360 24.528 20.503 1.00 75.62 220 PHE A N 1
ATOM 1734 C CA . PHE A 1 220 ? -31.627 25.462 21.364 1.00 75.62 220 PHE A CA 1
ATOM 1735 C C . PHE A 1 220 ? -32.368 26.798 21.555 1.00 75.62 220 PHE A C 1
ATOM 1737 O O . PHE A 1 220 ? -32.334 27.367 22.650 1.00 75.62 220 PHE A O 1
ATOM 1744 N N . GLN A 1 221 ? -33.091 27.292 20.542 1.00 76.94 221 GLN A N 1
ATOM 1745 C CA . GLN A 1 221 ? -33.909 28.510 20.647 1.00 76.94 221 GLN A CA 1
ATOM 1746 C C . GLN A 1 221 ? -35.173 28.350 21.510 1.00 76.94 221 GLN A C 1
ATOM 1748 O O . GLN A 1 221 ? -35.720 29.348 21.984 1.00 76.94 221 GLN A O 1
ATOM 1753 N N . ARG A 1 222 ? -35.642 27.124 21.760 1.00 68.81 222 ARG A N 1
ATOM 1754 C CA . ARG A 1 222 ? -36.926 26.882 22.424 1.00 68.81 222 ARG A CA 1
ATOM 1755 C C . ARG A 1 222 ? -36.866 27.147 23.941 1.00 68.81 222 ARG A C 1
ATOM 1757 O O . ARG A 1 222 ? -36.149 26.485 24.682 1.00 68.81 222 ARG A O 1
ATOM 1764 N N . ASN A 1 223 ? -37.685 28.090 24.418 1.00 59.81 223 ASN A N 1
ATOM 1765 C CA . ASN A 1 223 ? -37.767 28.475 25.841 1.00 59.81 223 ASN A CA 1
ATOM 1766 C C . ASN A 1 223 ? -38.658 27.557 26.709 1.00 59.81 223 ASN A C 1
ATOM 1768 O O . ASN A 1 223 ? -38.634 27.679 27.930 1.00 59.81 223 ASN A O 1
ATOM 1772 N N . LYS A 1 224 ? -39.490 26.695 26.108 1.00 61.16 224 LYS A N 1
ATOM 1773 C CA . LYS A 1 224 ? -40.420 25.792 26.817 1.00 61.16 224 LYS A CA 1
ATOM 1774 C C . LYS A 1 224 ? -40.020 24.331 26.571 1.00 61.16 224 LYS A C 1
ATOM 1776 O O . LYS A 1 224 ? -39.795 24.009 25.401 1.00 61.16 224 LYS A O 1
ATOM 1781 N N . PRO A 1 225 ? -39.994 23.446 27.587 1.00 56.56 225 PRO A N 1
ATOM 1782 C CA . PRO A 1 225 ? -39.682 22.027 27.391 1.00 56.56 225 PRO A CA 1
ATOM 1783 C C . PRO A 1 225 ? -40.643 21.353 26.395 1.00 56.56 225 PRO A C 1
ATOM 1785 O O . PRO A 1 225 ? -41.691 21.904 26.034 1.00 56.56 225 PRO A O 1
ATOM 1788 N N . ASP A 1 226 ? -40.268 20.171 25.901 1.00 58.66 226 ASP A N 1
ATOM 1789 C CA . ASP A 1 226 ? -41.042 19.433 24.898 1.00 58.66 226 ASP A CA 1
ATOM 1790 C C . ASP A 1 226 ? -41.742 18.206 25.500 1.00 58.66 226 ASP A C 1
ATOM 1792 O O . ASP A 1 226 ? -41.146 17.130 25.537 1.00 58.66 226 ASP A O 1
ATOM 1796 N N . PRO A 1 227 ? -43.003 18.328 25.970 1.00 50.28 227 PRO A N 1
ATOM 1797 C CA . PRO A 1 227 ? -43.648 17.297 26.791 1.00 50.28 227 PRO A CA 1
ATOM 1798 C C . PRO A 1 227 ? -43.909 15.981 26.044 1.00 50.28 227 PRO A C 1
ATOM 1800 O O . PRO A 1 227 ? -44.106 14.947 26.673 1.00 50.28 227 PRO A O 1
ATOM 1803 N N . MET A 1 228 ? -43.892 15.994 24.706 1.00 53.56 228 MET A N 1
ATOM 1804 C CA . MET A 1 228 ? -44.002 14.788 23.872 1.00 53.56 228 MET A CA 1
ATOM 1805 C C . MET A 1 228 ? -42.654 14.337 23.275 1.00 53.56 228 MET A C 1
ATOM 1807 O O . MET A 1 228 ? -42.604 13.329 22.566 1.00 53.56 228 MET A O 1
ATOM 1811 N N . LEU A 1 229 ? -41.560 15.054 23.576 1.00 60.12 229 LEU A N 1
ATOM 1812 C CA . LEU A 1 229 ? -40.189 14.808 23.105 1.00 60.12 229 LEU A CA 1
ATOM 1813 C C . LEU A 1 229 ? -40.067 14.668 21.574 1.00 60.12 229 LEU A C 1
ATOM 1815 O O . LEU A 1 229 ? -39.202 13.946 21.081 1.00 60.12 229 LEU A O 1
ATOM 1819 N N . VAL A 1 230 ? -40.927 15.339 20.805 1.00 60.97 230 VAL A N 1
ATOM 1820 C CA . VAL A 1 230 ? -40.972 15.248 19.338 1.00 60.97 230 VAL A CA 1
ATOM 1821 C C . VAL A 1 230 ? -39.693 15.813 18.727 1.00 60.97 230 VAL A C 1
ATOM 1823 O O . VAL A 1 230 ? -39.065 15.138 17.916 1.00 60.97 230 VAL A O 1
ATOM 1826 N N . VAL A 1 231 ? -39.250 16.998 19.161 1.00 65.56 231 VAL A N 1
ATOM 1827 C CA . VAL A 1 231 ? -38.037 17.639 18.618 1.00 65.56 231 VAL A CA 1
ATOM 1828 C C . VAL A 1 231 ? -36.796 16.790 18.919 1.00 65.56 231 VAL A C 1
ATOM 1830 O O . VAL A 1 231 ? -35.967 16.565 18.040 1.00 65.56 231 VAL A O 1
ATOM 1833 N N . ALA A 1 232 ? -36.708 16.242 20.135 1.00 62.00 232 ALA A N 1
ATOM 1834 C CA . ALA A 1 232 ? -35.625 15.345 20.533 1.00 62.00 232 ALA A CA 1
ATOM 1835 C C . ALA A 1 232 ? -35.643 14.023 19.740 1.00 62.00 232 ALA A C 1
ATOM 1837 O O . ALA A 1 232 ? -34.598 13.569 19.283 1.00 62.00 232 ALA A O 1
ATOM 1838 N N . ARG A 1 233 ? -36.819 13.417 19.514 1.00 59.91 233 ARG A N 1
ATOM 1839 C CA . ARG A 1 233 ? -36.963 12.198 18.693 1.00 59.91 233 ARG A CA 1
ATOM 1840 C C . ARG A 1 233 ? -36.534 12.417 17.245 1.00 59.91 233 ARG A C 1
ATOM 1842 O O . ARG A 1 233 ? -35.874 11.545 16.692 1.00 59.91 233 ARG A O 1
ATOM 1849 N N . VAL A 1 234 ? -36.887 13.557 16.646 1.00 67.00 234 VAL A N 1
ATOM 1850 C CA . VAL A 1 234 ? -36.481 13.890 15.271 1.00 67.00 234 VAL A CA 1
ATOM 1851 C C . VAL A 1 234 ? -34.969 14.129 15.199 1.00 67.00 234 VAL A C 1
ATOM 1853 O O . VAL A 1 234 ? -34.323 13.579 14.316 1.00 67.00 234 VAL A O 1
ATOM 1856 N N . PHE A 1 235 ? -34.375 14.843 16.158 1.00 67.38 235 PHE A N 1
ATOM 1857 C CA . PHE A 1 235 ? -32.916 14.981 16.253 1.00 67.38 235 PHE A CA 1
ATOM 1858 C C . PHE A 1 235 ? -32.206 13.611 16.369 1.00 67.38 235 PHE A C 1
ATOM 1860 O O . PHE A 1 235 ? -31.321 13.292 15.576 1.00 67.38 235 PHE A O 1
ATOM 1867 N N . TYR A 1 236 ? -32.657 12.735 17.276 1.00 64.69 236 TYR A N 1
ATOM 1868 C CA . TYR A 1 236 ? -32.077 11.392 17.423 1.00 64.69 236 TYR A CA 1
ATOM 1869 C C . TYR A 1 236 ? -32.313 10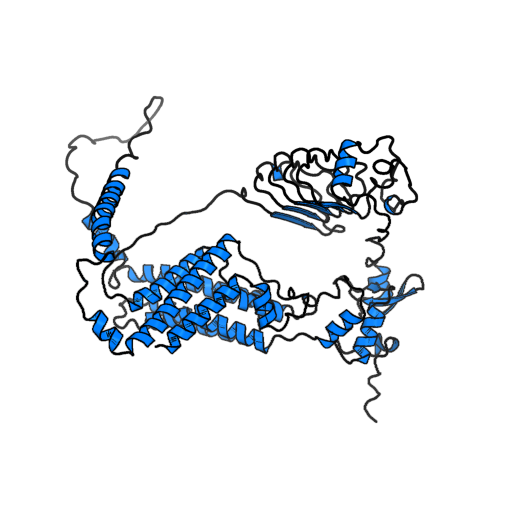.468 16.211 1.00 64.69 236 TYR A C 1
ATOM 1871 O O . TYR A 1 236 ? -31.590 9.483 16.054 1.00 64.69 236 TYR A O 1
ATOM 1879 N N . LEU A 1 237 ? -33.283 10.769 15.339 1.00 67.56 237 LEU A N 1
ATOM 1880 C CA . LEU A 1 237 ? -33.470 10.067 14.066 1.00 67.56 237 LEU A CA 1
ATOM 1881 C C . LEU A 1 237 ? -32.343 10.399 13.073 1.00 67.56 237 LEU A C 1
ATOM 1883 O O . LEU A 1 237 ? -31.869 9.499 12.380 1.00 67.56 237 LEU A O 1
ATOM 1887 N N . PHE A 1 238 ? -31.867 11.649 13.045 1.00 73.44 238 PHE A N 1
ATOM 1888 C CA . PHE A 1 238 ? -30.707 12.043 12.238 1.00 73.44 238 PHE A CA 1
ATOM 1889 C C . PHE A 1 238 ? -29.387 11.511 12.820 1.00 73.44 238 PHE A C 1
ATOM 1891 O O . PHE A 1 238 ? -28.569 10.993 12.061 1.00 73.44 238 PHE A O 1
ATOM 1898 N N . ASP A 1 239 ? -29.208 11.507 14.149 1.00 65.69 239 ASP A N 1
ATOM 1899 C CA . ASP A 1 239 ? -28.076 10.802 14.786 1.00 65.69 239 ASP A CA 1
ATOM 1900 C C . ASP A 1 239 ? -28.046 9.309 14.383 1.00 65.69 239 ASP A C 1
ATOM 1902 O O . ASP A 1 239 ? -26.991 8.777 14.033 1.00 65.69 239 ASP A O 1
ATOM 1906 N N . LEU A 1 240 ? -29.202 8.627 14.372 1.00 66.38 240 LEU A N 1
ATOM 1907 C CA . LEU A 1 240 ? -29.315 7.224 13.947 1.00 66.38 240 LEU A CA 1
ATOM 1908 C C . LEU A 1 240 ? -29.029 7.033 12.445 1.00 66.38 240 LEU A C 1
ATOM 1910 O O . LEU A 1 240 ? -28.367 6.063 12.065 1.00 66.38 240 LEU A O 1
ATOM 1914 N N . PHE A 1 241 ? -29.493 7.956 11.597 1.00 73.62 241 PHE A N 1
ATOM 1915 C CA . PHE A 1 241 ? -29.189 7.970 10.164 1.00 73.62 241 PHE A CA 1
ATOM 1916 C C . PHE A 1 241 ? -27.674 8.022 9.929 1.00 73.62 241 PHE A C 1
ATOM 1918 O O . PHE A 1 241 ? -27.141 7.178 9.209 1.00 73.62 241 PHE A O 1
ATOM 1925 N N . PHE A 1 242 ? -26.960 8.940 10.587 1.00 73.44 242 PHE A N 1
ATOM 1926 C CA . PHE A 1 242 ? -25.509 9.065 10.427 1.00 73.44 242 PHE A CA 1
ATOM 1927 C C . PHE A 1 242 ? -24.719 7.914 11.060 1.00 73.44 242 PHE A C 1
ATOM 1929 O O . PHE A 1 242 ? -23.699 7.512 10.506 1.00 73.44 242 PHE A O 1
ATOM 1936 N N . ALA A 1 243 ? -25.193 7.348 12.173 1.00 65.00 243 ALA A N 1
ATOM 1937 C CA . ALA A 1 243 ? -24.512 6.251 12.861 1.00 65.00 243 ALA A CA 1
ATOM 1938 C C . ALA A 1 243 ? -24.679 4.873 12.189 1.00 65.00 243 ALA A C 1
ATOM 1940 O O . ALA A 1 243 ? -23.831 4.004 12.386 1.00 65.00 243 ALA A O 1
ATOM 1941 N N . VAL A 1 244 ? -25.768 4.642 11.441 1.00 68.75 244 VAL A N 1
ATOM 1942 C CA . VAL A 1 244 ? -26.110 3.309 10.900 1.00 68.75 244 VAL A CA 1
ATOM 1943 C C . VAL A 1 244 ? -26.418 3.333 9.405 1.00 68.75 244 VAL A C 1
ATOM 1945 O O . VAL A 1 244 ? -25.856 2.540 8.655 1.00 68.75 244 VAL A O 1
ATOM 1948 N N . PHE A 1 245 ? -27.300 4.224 8.948 1.00 74.94 245 PHE A N 1
ATOM 1949 C CA . PHE A 1 245 ? -27.784 4.194 7.565 1.00 74.94 245 PHE A CA 1
ATOM 1950 C C . PHE A 1 245 ? -26.752 4.737 6.570 1.00 74.94 245 PHE A C 1
ATOM 1952 O O . PHE A 1 245 ? -26.514 4.111 5.538 1.00 74.94 245 PHE A O 1
ATOM 1959 N N . ALA A 1 246 ? -26.083 5.847 6.896 1.00 77.75 246 ALA A N 1
ATOM 1960 C CA . ALA A 1 246 ? -25.063 6.426 6.029 1.00 77.75 246 ALA A CA 1
ATOM 1961 C C . ALA A 1 246 ? -23.896 5.446 5.755 1.00 77.75 246 ALA A C 1
ATOM 1963 O O . ALA A 1 246 ? -23.633 5.210 4.578 1.00 77.75 246 ALA A O 1
ATOM 1964 N N . PRO A 1 247 ? -23.258 4.780 6.746 1.00 77.12 247 PRO A N 1
ATOM 1965 C CA . PRO A 1 247 ? -22.243 3.754 6.476 1.00 77.12 247 PRO A CA 1
ATOM 1966 C C . PRO A 1 247 ? -22.717 2.622 5.550 1.00 77.12 247 PRO A C 1
ATOM 1968 O O . PRO A 1 247 ? -21.952 2.183 4.695 1.00 77.12 247 PRO A O 1
ATOM 1971 N N . ILE A 1 248 ? -23.976 2.183 5.667 1.00 81.31 248 ILE A N 1
ATOM 1972 C CA . ILE A 1 248 ? -24.547 1.134 4.806 1.00 81.31 248 ILE A CA 1
ATOM 1973 C C . ILE A 1 248 ? -24.720 1.633 3.364 1.00 81.31 248 ILE A C 1
ATOM 1975 O O . ILE A 1 248 ? -24.339 0.929 2.433 1.00 81.31 248 ILE A O 1
ATOM 1979 N N . VAL A 1 249 ? -25.240 2.848 3.157 1.00 84.50 249 VAL A N 1
ATOM 1980 C CA . VAL A 1 249 ? -25.395 3.427 1.808 1.00 84.50 249 VAL A CA 1
ATOM 1981 C C . VAL A 1 249 ? -24.038 3.674 1.144 1.00 84.50 249 VAL A C 1
ATOM 1983 O O . VAL A 1 249 ? -23.879 3.364 -0.034 1.00 84.50 249 VAL A O 1
ATOM 1986 N N . MET A 1 250 ? -23.041 4.146 1.899 1.00 83.69 250 MET A N 1
ATOM 1987 C CA . MET A 1 250 ? -21.659 4.299 1.421 1.00 83.69 250 MET A CA 1
ATOM 1988 C C . MET A 1 250 ? -21.078 2.959 0.950 1.00 83.69 250 MET A C 1
ATOM 1990 O O . MET A 1 250 ? -20.527 2.866 -0.146 1.00 83.69 250 MET A O 1
ATOM 1994 N N . LEU A 1 251 ? -21.259 1.905 1.751 1.00 85.62 251 LEU A N 1
ATOM 1995 C CA . LEU A 1 251 ? -20.768 0.562 1.456 1.00 85.62 251 LEU A CA 1
ATOM 1996 C C . LEU A 1 251 ? -21.469 -0.067 0.241 1.00 85.62 251 LEU A C 1
ATOM 1998 O O . LEU A 1 251 ? -20.800 -0.657 -0.603 1.00 85.62 251 LEU A O 1
ATOM 2002 N N . LEU A 1 252 ? -22.791 0.099 0.118 1.00 87.25 252 LEU A N 1
ATOM 2003 C CA . LEU A 1 252 ? -23.563 -0.367 -1.040 1.00 87.25 252 LEU A CA 1
ATOM 2004 C C . LEU A 1 252 ? -23.183 0.384 -2.320 1.00 87.25 252 LEU A C 1
ATOM 2006 O O . LEU A 1 252 ? -22.971 -0.249 -3.349 1.00 87.25 252 LEU A O 1
ATOM 2010 N N . TYR A 1 253 ? -23.048 1.714 -2.267 1.00 88.31 253 TYR A N 1
ATOM 2011 C CA . TYR A 1 253 ? -22.582 2.489 -3.418 1.00 88.31 253 TYR A CA 1
ATOM 2012 C C . TYR A 1 253 ? -21.182 2.035 -3.837 1.00 88.31 253 TYR A C 1
ATOM 2014 O O . TYR A 1 253 ? -20.957 1.779 -5.016 1.00 88.31 253 TYR A O 1
ATOM 2022 N N . SER A 1 254 ? -20.267 1.866 -2.877 1.00 89.50 254 SER A N 1
ATOM 2023 C CA . SER A 1 254 ? -18.925 1.354 -3.155 1.00 89.50 254 SER A CA 1
ATOM 2024 C C . SER A 1 254 ? -18.961 -0.035 -3.792 1.00 89.50 254 SER A C 1
ATOM 2026 O O . SER A 1 254 ? -18.221 -0.262 -4.736 1.00 89.50 254 SER A O 1
ATOM 2028 N N . TYR A 1 255 ? -19.820 -0.943 -3.325 1.00 90.25 255 TYR A N 1
ATOM 2029 C CA . TYR A 1 255 ? -19.947 -2.291 -3.887 1.00 90.25 255 TYR A CA 1
ATOM 2030 C C . TYR A 1 255 ? -20.435 -2.286 -5.346 1.00 90.25 255 TYR A C 1
ATOM 2032 O O . TYR A 1 255 ? -19.911 -3.031 -6.165 1.00 90.25 255 TYR A O 1
ATOM 2040 N N . TYR A 1 256 ? -21.405 -1.430 -5.691 1.00 89.44 256 TYR A N 1
ATOM 2041 C CA . TYR A 1 256 ? -21.955 -1.363 -7.053 1.00 89.44 256 TYR A CA 1
ATOM 2042 C C . TYR A 1 256 ? -21.146 -0.502 -8.037 1.00 89.44 256 TYR A C 1
ATOM 2044 O O . TYR A 1 256 ? -21.329 -0.655 -9.240 1.00 89.44 256 TYR A O 1
ATOM 2052 N N . ASN A 1 257 ? -20.288 0.404 -7.554 1.00 88.31 257 ASN A N 1
ATOM 2053 C CA . ASN A 1 257 ? -19.502 1.312 -8.404 1.00 88.31 257 ASN A CA 1
ATOM 2054 C C . ASN A 1 257 ? -18.001 0.979 -8.436 1.00 88.31 257 ASN A C 1
ATOM 2056 O O . ASN A 1 257 ? -17.282 1.587 -9.221 1.00 88.31 257 ASN A O 1
ATOM 2060 N N . PHE A 1 258 ? -17.514 0.050 -7.605 1.00 90.19 258 PHE A N 1
ATOM 2061 C CA . PHE A 1 258 ? -16.119 -0.390 -7.645 1.00 90.19 258 PHE A CA 1
ATOM 2062 C C . PHE A 1 258 ? -15.873 -1.277 -8.874 1.00 90.19 258 PHE A C 1
ATOM 2064 O O . PHE A 1 258 ? -16.350 -2.410 -8.945 1.00 90.19 258 PHE A O 1
ATOM 2071 N N . ASN A 1 259 ? -15.100 -0.764 -9.829 1.00 88.56 259 ASN A N 1
ATOM 2072 C CA . ASN A 1 259 ? -14.689 -1.462 -11.039 1.00 88.56 259 ASN A CA 1
ATOM 2073 C C . ASN A 1 259 ? -13.157 -1.525 -11.136 1.00 88.56 259 ASN A C 1
ATOM 2075 O O . ASN A 1 259 ? -12.445 -0.607 -10.734 1.00 88.56 259 ASN A O 1
ATOM 2079 N N . MET A 1 260 ? -12.642 -2.619 -11.691 1.00 87.56 260 MET A N 1
ATOM 2080 C CA . MET A 1 260 ? -11.214 -2.849 -11.884 1.00 87.56 260 MET A CA 1
ATOM 2081 C C . MET A 1 260 ? -11.018 -3.672 -13.158 1.00 87.56 260 MET A C 1
ATOM 2083 O O . MET A 1 260 ? -11.607 -4.748 -13.295 1.00 87.56 260 MET A O 1
ATOM 2087 N N . ASP A 1 261 ? -10.210 -3.164 -14.092 1.00 88.75 261 ASP A N 1
ATOM 2088 C CA . ASP A 1 261 ? -9.956 -3.823 -15.376 1.00 88.75 261 ASP A CA 1
ATOM 2089 C C . ASP A 1 261 ? -9.009 -5.021 -15.200 1.00 88.75 261 ASP A C 1
ATOM 2091 O O . ASP A 1 261 ? -7.779 -4.934 -15.290 1.00 88.75 261 ASP A O 1
ATOM 2095 N N . ARG A 1 262 ? -9.628 -6.175 -14.945 1.00 88.06 262 ARG A N 1
ATOM 2096 C CA . ARG A 1 262 ? -8.948 -7.464 -14.784 1.00 88.06 262 ARG A CA 1
ATOM 2097 C C . ARG A 1 262 ? -8.296 -7.951 -16.077 1.00 88.06 262 ARG A C 1
ATOM 2099 O O . ARG A 1 262 ? -7.354 -8.728 -15.987 1.00 88.06 262 ARG A O 1
ATOM 2106 N N . ALA A 1 263 ? -8.766 -7.530 -17.252 1.00 89.88 263 ALA A N 1
ATOM 2107 C CA . ALA A 1 263 ? -8.253 -8.015 -18.534 1.00 89.88 263 ALA A CA 1
ATOM 2108 C C . ALA A 1 263 ? -6.970 -7.267 -18.942 1.00 89.88 263 ALA A C 1
ATOM 2110 O O . ALA A 1 263 ? -5.986 -7.890 -19.352 1.00 89.88 263 ALA A O 1
ATOM 2111 N N . ASN A 1 264 ? -6.932 -5.951 -18.719 1.00 90.88 264 ASN A N 1
ATOM 2112 C CA . ASN A 1 264 ? -5.710 -5.146 -18.756 1.00 90.88 264 ASN A CA 1
ATOM 2113 C C . ASN A 1 264 ? -4.695 -5.632 -17.710 1.00 90.88 264 ASN A C 1
ATOM 2115 O O . ASN A 1 264 ? -3.545 -5.916 -18.045 1.00 90.88 264 ASN A O 1
ATOM 2119 N N . PHE A 1 265 ? -5.118 -5.819 -16.454 1.00 90.31 265 PHE A N 1
ATOM 2120 C CA . PHE A 1 265 ? -4.193 -6.260 -15.411 1.00 90.31 265 PHE A CA 1
ATOM 2121 C C . PHE A 1 265 ? -3.640 -7.677 -15.643 1.00 90.31 265 PHE A C 1
ATOM 2123 O O . PHE A 1 265 ? -2.435 -7.873 -15.518 1.00 90.31 265 PHE A O 1
ATOM 2130 N N . ALA A 1 266 ? -4.463 -8.647 -16.057 1.00 90.12 266 ALA A N 1
ATOM 2131 C CA . ALA A 1 266 ? -3.973 -9.982 -16.420 1.00 90.12 266 ALA A CA 1
ATOM 2132 C C . ALA A 1 266 ? -2.972 -9.931 -17.589 1.00 90.12 266 ALA A C 1
ATOM 2134 O O . ALA A 1 266 ? -1.995 -10.675 -17.601 1.00 90.12 266 ALA A O 1
ATOM 2135 N N . THR A 1 267 ? -3.163 -9.002 -18.533 1.00 91.31 267 THR A N 1
ATOM 2136 C CA . THR A 1 267 ? -2.208 -8.759 -19.625 1.00 91.31 267 THR A CA 1
ATOM 2137 C C . THR A 1 267 ? -0.861 -8.257 -19.092 1.00 91.31 267 THR A C 1
ATOM 2139 O O . THR A 1 267 ? 0.172 -8.791 -19.485 1.00 91.31 267 THR A O 1
ATOM 2142 N N . ARG A 1 268 ? -0.850 -7.320 -18.130 1.00 89.88 268 ARG A N 1
ATOM 2143 C CA . ARG A 1 268 ? 0.377 -6.900 -17.419 1.00 89.88 268 ARG A CA 1
ATOM 2144 C C . ARG A 1 268 ? 1.031 -8.058 -16.659 1.00 89.88 268 ARG A C 1
ATOM 2146 O O . ARG A 1 268 ? 2.252 -8.194 -16.683 1.00 89.88 268 ARG A O 1
ATOM 2153 N N . GLU A 1 269 ? 0.235 -8.896 -15.999 1.00 87.00 269 GLU A N 1
ATOM 2154 C CA . GLU A 1 269 ? 0.731 -10.035 -15.221 1.00 87.00 269 GLU A CA 1
ATOM 2155 C C . GLU A 1 269 ? 1.418 -11.106 -16.095 1.00 87.00 269 GLU A C 1
ATOM 2157 O O . GLU A 1 269 ? 2.407 -11.712 -15.674 1.00 87.00 269 GLU A O 1
ATOM 2162 N N . GLU A 1 270 ? 0.930 -11.297 -17.321 1.00 89.88 270 GLU A N 1
ATOM 2163 C CA . GLU A 1 270 ? 1.455 -12.225 -18.330 1.00 89.88 270 GLU A CA 1
ATOM 2164 C C . GLU A 1 270 ? 2.727 -11.718 -19.033 1.00 89.88 270 GLU A C 1
ATOM 2166 O O . GLU A 1 270 ? 3.591 -12.517 -19.406 1.00 89.88 270 GLU A O 1
ATOM 2171 N N . THR A 1 271 ? 2.860 -10.404 -19.246 1.00 88.19 271 THR A N 1
ATOM 2172 C CA . THR A 1 271 ? 3.970 -9.846 -20.038 1.00 88.19 271 THR A CA 1
ATOM 2173 C C . THR A 1 271 ? 5.171 -9.379 -19.230 1.00 88.19 271 THR A C 1
ATOM 2175 O O . THR A 1 271 ? 6.265 -9.397 -19.788 1.00 88.19 271 THR A O 1
ATOM 2178 N N . LEU A 1 272 ? 4.973 -8.958 -17.976 1.00 86.31 272 LEU A N 1
ATOM 2179 C CA . LEU A 1 272 ? 6.012 -8.374 -17.120 1.00 86.31 272 LEU A CA 1
ATOM 2180 C C . LEU A 1 272 ? 6.623 -9.415 -16.165 1.00 86.31 272 LEU A C 1
ATOM 2182 O O . LEU A 1 272 ? 5.916 -10.275 -15.627 1.00 86.31 272 LEU A O 1
ATOM 2186 N N . THR A 1 273 ? 7.924 -9.301 -15.898 1.00 80.25 273 THR A N 1
ATOM 2187 C CA . THR A 1 273 ? 8.686 -10.212 -15.031 1.00 80.25 273 THR A CA 1
ATOM 2188 C C . THR A 1 273 ? 8.137 -10.262 -13.591 1.00 80.25 273 THR A C 1
ATOM 2190 O O . THR A 1 273 ? 7.935 -9.218 -12.961 1.00 80.25 273 THR A O 1
ATOM 2193 N N . PRO A 1 274 ? 7.919 -11.460 -13.005 1.00 71.44 274 PRO A N 1
ATOM 2194 C CA . PRO A 1 274 ? 7.476 -11.605 -11.619 1.00 71.44 274 PRO A CA 1
ATOM 2195 C C . PRO A 1 274 ? 8.339 -10.818 -10.622 1.00 71.44 274 PRO A C 1
ATOM 2197 O O . PRO A 1 274 ? 9.563 -10.918 -10.620 1.00 71.44 274 PRO A O 1
ATOM 2200 N N . GLY A 1 275 ? 7.686 -10.039 -9.757 1.00 67.19 275 GLY A N 1
ATOM 2201 C CA . GLY A 1 275 ? 8.348 -9.130 -8.812 1.00 67.19 275 GLY A CA 1
ATOM 2202 C C . GLY A 1 275 ? 8.497 -7.681 -9.298 1.00 67.19 275 GLY A C 1
ATOM 2203 O O . GLY A 1 275 ? 8.830 -6.818 -8.488 1.00 67.19 275 GLY A O 1
ATOM 2204 N N . SER A 1 276 ? 8.199 -7.369 -10.566 1.00 72.88 276 SER A N 1
ATOM 2205 C CA . SER A 1 276 ? 8.130 -5.980 -11.044 1.00 72.88 276 SER A CA 1
ATOM 2206 C C . SER A 1 276 ? 7.017 -5.186 -10.339 1.00 72.88 276 SER A C 1
ATOM 2208 O O . SER A 1 276 ? 5.899 -5.686 -10.193 1.00 72.88 276 SER A O 1
ATOM 2210 N N . PHE A 1 277 ? 7.277 -3.922 -9.997 1.00 80.56 277 PHE A N 1
ATOM 2211 C CA . PHE A 1 277 ? 6.312 -3.011 -9.358 1.00 80.56 277 PHE A CA 1
ATOM 2212 C C . PHE A 1 277 ? 5.002 -2.852 -10.158 1.00 80.56 277 PHE A C 1
ATOM 2214 O O . PHE A 1 277 ? 3.915 -2.878 -9.586 1.00 80.56 277 PHE A O 1
ATOM 2221 N N . ASP A 1 278 ? 5.090 -2.800 -11.489 1.00 81.75 278 ASP A N 1
ATOM 2222 C CA . ASP A 1 278 ? 3.953 -2.690 -12.415 1.00 81.75 278 ASP A CA 1
ATOM 2223 C C . ASP A 1 278 ? 3.031 -3.936 -12.471 1.00 81.75 278 ASP A C 1
ATOM 2225 O O . ASP A 1 278 ? 2.012 -3.915 -13.165 1.00 81.75 278 ASP A O 1
ATOM 2229 N N . ARG A 1 279 ? 3.337 -4.997 -11.702 1.00 83.38 279 ARG A N 1
ATOM 2230 C CA . ARG A 1 279 ? 2.451 -6.155 -11.438 1.00 83.38 279 ARG A CA 1
ATOM 2231 C C . ARG A 1 279 ? 1.675 -6.037 -10.115 1.00 83.38 279 ARG A C 1
ATOM 2233 O O . ARG A 1 279 ? 1.105 -7.027 -9.669 1.00 83.38 279 ARG A O 1
ATOM 2240 N N . ILE A 1 280 ? 1.646 -4.869 -9.467 1.00 86.31 280 ILE A N 1
ATOM 2241 C CA . ILE A 1 280 ? 0.824 -4.628 -8.269 1.00 86.31 280 ILE A CA 1
ATOM 2242 C C . ILE A 1 280 ? -0.505 -3.980 -8.696 1.00 86.31 280 ILE A C 1
ATOM 2244 O O . ILE A 1 280 ? -0.552 -2.821 -9.107 1.00 86.31 280 ILE A O 1
ATOM 2248 N N . ALA A 1 281 ? -1.605 -4.719 -8.579 1.00 86.25 281 ALA A N 1
ATOM 2249 C CA . ALA A 1 281 ? -2.925 -4.353 -9.088 1.00 86.25 281 ALA A CA 1
ATOM 2250 C C . ALA A 1 281 ? -3.502 -3.082 -8.448 1.00 86.25 281 ALA A C 1
ATOM 2252 O O . ALA A 1 281 ? -4.106 -2.267 -9.147 1.00 86.25 281 ALA A O 1
ATOM 2253 N N . ARG A 1 282 ? -3.302 -2.865 -7.138 1.00 85.94 282 ARG A N 1
ATOM 2254 C CA . ARG A 1 282 ? -3.842 -1.684 -6.427 1.00 85.94 282 ARG A CA 1
ATOM 2255 C C . ARG A 1 282 ? -3.273 -0.336 -6.892 1.00 85.94 282 ARG A C 1
ATOM 2257 O O . ARG A 1 282 ? -3.773 0.695 -6.455 1.00 85.94 282 ARG A O 1
ATOM 2264 N N . LEU A 1 283 ? -2.228 -0.343 -7.725 1.00 84.19 283 LEU A N 1
ATOM 2265 C CA . LEU A 1 283 ? -1.621 0.853 -8.319 1.00 84.19 283 LEU A CA 1
ATOM 2266 C C . LEU A 1 283 ? -2.386 1.370 -9.547 1.00 84.19 283 LEU A C 1
ATOM 2268 O O . LEU A 1 283 ? -2.334 2.560 -9.834 1.00 84.19 283 LEU A O 1
ATOM 2272 N N . PHE A 1 284 ? -3.093 0.480 -10.250 1.00 85.75 284 PHE A N 1
ATOM 2273 C CA . PHE A 1 284 ? -3.818 0.767 -11.498 1.00 85.75 284 PHE A CA 1
ATOM 2274 C C . PHE A 1 284 ? -5.341 0.789 -11.300 1.00 85.75 284 PHE A C 1
ATOM 2276 O O . PHE A 1 284 ? -6.109 0.742 -12.259 1.00 85.75 284 PHE A O 1
ATOM 2283 N N . ALA A 1 285 ? -5.785 0.831 -10.045 1.00 87.50 285 ALA A N 1
ATOM 2284 C CA . ALA A 1 285 ? -7.182 0.969 -9.668 1.00 87.50 285 ALA A CA 1
ATOM 2285 C C . ALA A 1 285 ? -7.516 2.434 -9.362 1.00 87.50 285 ALA A C 1
ATOM 2287 O O . ALA A 1 285 ? -6.681 3.167 -8.835 1.00 87.50 285 ALA A O 1
ATOM 2288 N N . ASP A 1 286 ? -8.754 2.842 -9.646 1.00 87.19 286 ASP A N 1
ATOM 2289 C CA . ASP A 1 286 ? -9.234 4.200 -9.383 1.00 87.19 286 ASP A CA 1
ATOM 2290 C C . ASP A 1 286 ? -9.039 4.568 -7.890 1.00 87.19 286 ASP A C 1
ATOM 2292 O O . ASP A 1 286 ? -9.603 3.906 -7.005 1.00 87.19 286 ASP A O 1
ATOM 2296 N N . PRO A 1 287 ? -8.254 5.619 -7.575 1.00 84.25 287 PRO A N 1
ATOM 2297 C CA . PRO A 1 287 ? -7.922 5.967 -6.199 1.00 84.25 287 PRO A CA 1
ATOM 2298 C C . PRO A 1 287 ? -9.130 6.491 -5.412 1.00 84.25 287 PRO A C 1
ATOM 2300 O O . PRO A 1 287 ? -9.175 6.307 -4.194 1.00 84.25 287 PRO A O 1
ATOM 2303 N N . ILE A 1 288 ? -10.127 7.088 -6.074 1.00 83.50 288 ILE A N 1
ATOM 2304 C CA . ILE A 1 288 ? -11.378 7.547 -5.456 1.00 83.50 288 ILE A CA 1
ATOM 2305 C C . ILE A 1 288 ? -12.223 6.328 -5.079 1.00 83.50 288 ILE A C 1
ATOM 2307 O O . ILE A 1 288 ? -12.683 6.232 -3.940 1.00 83.50 288 ILE A O 1
ATOM 2311 N N . GLN A 1 289 ? -12.368 5.352 -5.982 1.00 88.38 289 GLN A N 1
ATOM 2312 C CA . GLN A 1 289 ? -13.098 4.107 -5.707 1.00 88.38 289 GLN A CA 1
ATOM 2313 C C . GLN A 1 289 ? -12.425 3.290 -4.592 1.00 88.38 289 GLN A C 1
ATOM 2315 O O . GLN A 1 289 ? -13.093 2.858 -3.648 1.00 88.38 289 GLN A O 1
ATOM 2320 N N . VAL A 1 290 ? -11.096 3.135 -4.633 1.00 88.44 290 VAL A N 1
ATOM 2321 C CA . VAL A 1 290 ? -10.318 2.453 -3.583 1.00 88.44 290 VAL A CA 1
ATOM 2322 C C . VAL A 1 290 ? -10.436 3.181 -2.238 1.00 88.44 290 VAL A C 1
ATOM 2324 O O . VAL A 1 290 ? -10.642 2.536 -1.205 1.00 88.44 290 VAL A O 1
ATOM 2327 N N . GLN A 1 291 ? -10.347 4.514 -2.215 1.00 85.88 291 GLN A N 1
ATOM 2328 C CA . GLN A 1 291 ? -10.477 5.304 -0.985 1.00 85.88 291 GLN A CA 1
ATOM 2329 C C . GLN A 1 291 ? -11.915 5.307 -0.441 1.00 85.88 291 GLN A C 1
ATOM 2331 O O . GLN A 1 291 ? -12.111 5.305 0.781 1.00 85.88 291 GLN A O 1
ATOM 2336 N N . MET A 1 292 ? -12.924 5.258 -1.314 1.00 84.06 292 MET A N 1
ATOM 2337 C CA . MET A 1 292 ? -14.328 5.102 -0.936 1.00 84.06 292 MET A CA 1
ATOM 2338 C C . MET A 1 292 ? -14.592 3.725 -0.319 1.00 84.06 292 MET A C 1
ATOM 2340 O O . MET A 1 292 ? -15.188 3.662 0.760 1.00 84.06 292 MET A O 1
ATOM 2344 N N . ALA A 1 293 ? -14.082 2.646 -0.920 1.00 87.12 293 ALA A N 1
ATOM 2345 C CA . ALA A 1 293 ? -14.167 1.295 -0.365 1.00 87.12 293 ALA A CA 1
ATOM 2346 C C . ALA A 1 293 ? -13.510 1.217 1.020 1.00 87.12 293 ALA A C 1
ATOM 2348 O O . ALA A 1 293 ? -14.157 0.839 2.002 1.00 87.12 293 ALA A O 1
ATOM 2349 N N . LYS A 1 294 ? -12.251 1.667 1.130 1.00 86.81 294 LYS A N 1
ATOM 2350 C CA . LYS A 1 294 ? -11.503 1.689 2.397 1.00 86.81 294 LYS A CA 1
ATOM 2351 C C . LYS A 1 294 ? -12.195 2.531 3.466 1.00 86.81 294 LYS A C 1
ATOM 2353 O O . LYS A 1 294 ? -12.317 2.079 4.599 1.00 86.81 294 LYS A O 1
ATOM 2358 N N . THR A 1 295 ? -12.698 3.720 3.131 1.00 82.94 295 THR A N 1
ATOM 2359 C CA . THR A 1 295 ? -13.394 4.582 4.106 1.00 82.94 295 THR A CA 1
ATOM 2360 C C . THR A 1 295 ? -14.726 3.964 4.556 1.00 82.94 295 THR A C 1
ATOM 2362 O O . THR A 1 295 ? -15.024 3.965 5.749 1.00 82.94 295 THR A O 1
ATOM 2365 N N . SER A 1 296 ? -15.498 3.370 3.639 1.00 81.62 296 SER A N 1
ATOM 2366 C CA . SER A 1 296 ? -16.781 2.720 3.959 1.00 81.62 296 SER A CA 1
ATOM 2367 C C . SER A 1 296 ? -16.604 1.522 4.897 1.00 81.62 296 SER A C 1
ATOM 2369 O O . SER A 1 296 ? -17.367 1.362 5.847 1.00 81.62 296 SER A O 1
ATOM 2371 N N . LEU A 1 297 ? -15.563 0.714 4.672 1.00 82.62 297 LEU A N 1
ATOM 2372 C CA . LEU A 1 297 ? -15.215 -0.431 5.516 1.00 82.62 297 LEU A CA 1
ATOM 2373 C C . LEU A 1 297 ? -14.573 -0.007 6.851 1.00 82.62 297 LEU A C 1
ATOM 2375 O O . LEU A 1 297 ? -14.857 -0.610 7.886 1.00 82.62 297 LEU A O 1
ATOM 2379 N N . ALA A 1 298 ? -13.758 1.053 6.866 1.00 80.62 298 ALA A N 1
ATOM 2380 C CA . ALA A 1 298 ? -13.149 1.584 8.089 1.00 80.62 298 ALA A CA 1
ATOM 2381 C C . ALA A 1 298 ? -14.200 2.140 9.067 1.00 80.62 298 ALA A C 1
ATOM 2383 O O . ALA A 1 298 ? -14.066 1.954 10.273 1.00 80.62 298 ALA A O 1
ATOM 2384 N N . ASN A 1 299 ? -15.290 2.728 8.561 1.00 75.38 299 ASN A N 1
ATOM 2385 C CA . ASN A 1 299 ? -16.415 3.198 9.381 1.00 75.38 299 ASN A CA 1
ATOM 2386 C C . ASN A 1 299 ? -17.138 2.069 10.156 1.00 75.38 299 ASN A C 1
ATOM 2388 O O . ASN A 1 299 ? -17.859 2.344 11.116 1.00 75.38 299 ASN A O 1
ATOM 2392 N N . LEU A 1 300 ? -16.961 0.799 9.766 1.00 75.94 300 LEU A N 1
ATOM 2393 C CA . LEU A 1 300 ? -17.506 -0.359 10.490 1.00 75.94 300 LEU A CA 1
ATOM 2394 C C . LEU A 1 300 ? -16.602 -0.798 11.653 1.00 75.94 300 LEU A C 1
ATOM 2396 O O . LEU A 1 300 ? -17.098 -1.255 12.692 1.00 75.94 300 LEU A O 1
ATOM 2400 N N . GLN A 1 301 ? -15.286 -0.650 11.474 1.00 78.25 301 GLN A N 1
ATOM 2401 C CA . GLN A 1 301 ? -14.251 -1.078 12.412 1.00 78.25 301 GLN A CA 1
ATOM 2402 C C . GLN A 1 301 ? -14.316 -0.314 13.744 1.00 78.25 301 GLN A C 1
ATOM 2404 O O . GLN A 1 301 ? -15.073 0.641 13.944 1.00 78.25 301 GLN A O 1
ATOM 2409 N N . ILE A 1 302 ? -13.536 -0.788 14.709 1.00 75.31 302 ILE A N 1
ATOM 2410 C CA . ILE A 1 302 ? -13.348 -0.150 16.008 1.00 75.31 302 ILE A CA 1
ATOM 2411 C C . ILE A 1 302 ? -11.861 0.164 16.119 1.00 75.31 302 ILE A C 1
ATOM 2413 O O . ILE A 1 302 ? -11.047 -0.720 16.373 1.00 75.31 302 ILE A O 1
ATOM 2417 N N . THR A 1 303 ? -11.503 1.414 15.830 1.00 71.50 303 THR A N 1
ATOM 2418 C CA . THR A 1 303 ? -10.110 1.845 15.638 1.00 71.50 303 THR A CA 1
ATOM 2419 C C . THR A 1 303 ? -9.463 2.428 16.894 1.00 71.50 303 THR A C 1
ATOM 2421 O O . THR A 1 303 ? -8.246 2.341 17.028 1.00 71.50 303 THR A O 1
ATOM 2424 N N . GLY A 1 304 ? -10.265 2.963 17.820 1.00 71.00 304 GLY A N 1
ATOM 2425 C CA . GLY A 1 304 ? -9.835 3.554 19.093 1.00 71.00 304 GLY A CA 1
ATOM 2426 C C . GLY A 1 304 ? -10.599 3.001 20.304 1.00 71.00 304 GLY A C 1
ATOM 2427 O O . GLY A 1 304 ? -11.679 2.415 20.169 1.00 71.00 304 GLY A O 1
ATOM 2428 N N . GLY A 1 305 ? -10.035 3.168 21.503 1.00 61.00 305 GLY A N 1
ATOM 2429 C CA . GLY A 1 305 ? -10.604 2.651 22.757 1.00 61.00 305 GLY A CA 1
ATOM 2430 C C . GLY A 1 305 ? -11.880 3.380 23.191 1.00 61.00 305 GLY A C 1
ATOM 2431 O O . GLY A 1 305 ? -12.818 2.770 23.701 1.00 61.00 305 GLY A O 1
ATOM 2432 N N . GLU A 1 306 ? -11.965 4.670 22.892 1.00 54.75 306 GLU A N 1
ATOM 2433 C CA . GLU A 1 306 ? -13.145 5.517 23.026 1.00 54.75 306 GLU A CA 1
ATOM 2434 C C . GLU A 1 306 ? -14.348 4.961 22.244 1.00 54.75 306 GLU A C 1
ATOM 2436 O O . GLU A 1 306 ? -15.464 4.926 22.765 1.00 54.75 306 GLU A O 1
ATOM 2441 N N . TYR A 1 307 ? -14.125 4.397 21.050 1.00 62.62 307 TYR A N 1
ATOM 2442 C CA . TYR A 1 307 ? -15.177 3.735 20.274 1.00 62.62 307 TYR A CA 1
ATOM 2443 C C . TYR A 1 307 ? -15.604 2.388 20.875 1.00 62.62 307 TYR A C 1
ATOM 2445 O O . TYR A 1 307 ? -16.770 2.015 20.728 1.00 62.62 307 TYR A O 1
ATOM 2453 N N . ILE A 1 308 ? -14.719 1.676 21.592 1.00 62.62 308 ILE A N 1
ATOM 2454 C CA . ILE A 1 308 ? -15.111 0.504 22.397 1.00 62.62 308 ILE A CA 1
ATOM 2455 C C . ILE A 1 308 ? -16.022 0.960 23.538 1.00 62.62 308 ILE A C 1
ATOM 2457 O O . ILE A 1 308 ? -17.101 0.398 23.699 1.00 62.62 308 ILE A O 1
ATOM 2461 N N . LEU A 1 309 ? -15.654 2.006 24.286 1.00 56.56 309 LEU A N 1
ATOM 2462 C CA . LEU A 1 309 ? -16.484 2.532 25.377 1.00 56.56 309 LEU A CA 1
ATOM 2463 C C . LEU A 1 309 ? -17.868 2.974 24.875 1.00 56.56 309 LEU A C 1
ATOM 2465 O O . LEU A 1 309 ? -18.880 2.591 25.464 1.00 56.56 309 LEU A O 1
ATOM 2469 N N . VAL A 1 310 ? -17.934 3.685 23.744 1.00 57.44 310 VAL A N 1
ATOM 2470 C CA . VAL A 1 310 ? -19.201 4.095 23.115 1.00 57.44 310 VAL A CA 1
ATOM 2471 C C . VAL A 1 310 ? -20.011 2.892 22.611 1.00 57.44 310 VAL A C 1
ATOM 2473 O O . VAL A 1 310 ? -21.207 2.821 22.893 1.00 57.44 310 VAL A O 1
ATOM 2476 N N . LYS A 1 311 ? -19.412 1.905 21.924 1.00 61.16 311 LYS A N 1
ATOM 2477 C CA . LYS A 1 311 ? -20.148 0.707 21.457 1.00 61.16 311 LYS A CA 1
ATOM 2478 C C . LYS A 1 311 ? -20.562 -0.219 22.616 1.00 61.16 311 LYS A C 1
ATOM 2480 O O . LYS A 1 311 ? -21.658 -0.779 22.553 1.00 61.16 311 LYS A O 1
ATOM 2485 N N . CYS A 1 312 ? -19.782 -0.319 23.695 1.00 57.69 312 CYS A N 1
ATOM 2486 C CA . CYS A 1 312 ? -20.194 -0.928 24.966 1.00 57.69 312 CYS A CA 1
ATOM 2487 C C . CYS A 1 312 ? -21.425 -0.213 25.526 1.00 57.69 312 CYS A C 1
ATOM 2489 O O . CYS A 1 312 ? -22.456 -0.845 25.745 1.00 57.69 312 CYS A O 1
ATOM 2491 N N . PHE A 1 313 ? -21.340 1.106 25.713 1.00 56.22 313 PHE A N 1
ATOM 2492 C CA . PHE A 1 313 ? -22.416 1.930 26.262 1.00 56.22 313 PHE A CA 1
ATOM 2493 C C . PHE A 1 313 ? -23.701 1.848 25.428 1.00 56.22 313 PHE A C 1
ATOM 2495 O O . PHE A 1 313 ? -24.776 1.689 25.997 1.00 56.22 313 PHE A O 1
ATOM 2502 N N . LEU A 1 314 ? -23.611 1.868 24.094 1.00 55.34 314 LEU A N 1
ATOM 2503 C CA . LEU A 1 314 ? -24.768 1.762 23.199 1.00 55.34 314 LEU A CA 1
ATOM 2504 C C . LEU A 1 314 ? -25.417 0.367 23.207 1.00 55.34 314 LEU A C 1
ATOM 2506 O O . LEU A 1 314 ? -26.645 0.276 23.246 1.00 55.34 314 LEU A O 1
ATOM 2510 N N . ASN A 1 315 ? -24.636 -0.720 23.228 1.00 55.66 315 ASN A N 1
ATOM 2511 C CA . ASN A 1 315 ? -25.193 -2.076 23.337 1.00 55.66 315 ASN A CA 1
ATOM 2512 C C . ASN A 1 315 ? -25.783 -2.344 24.729 1.00 55.66 315 ASN A C 1
ATOM 2514 O O . ASN A 1 315 ? -26.882 -2.893 24.842 1.00 55.66 315 ASN A O 1
ATOM 2518 N N . LEU A 1 316 ? -25.110 -1.886 25.791 1.00 56.38 316 LEU A N 1
ATOM 2519 C CA . LEU A 1 316 ? -25.646 -1.923 27.150 1.00 56.38 316 LEU A CA 1
ATOM 2520 C C . LEU A 1 316 ? -26.912 -1.067 27.266 1.00 56.38 316 LEU A C 1
ATOM 2522 O O . LEU A 1 316 ? -27.872 -1.535 27.865 1.00 56.38 316 LEU A O 1
ATOM 2526 N N . LEU A 1 317 ? -26.982 0.113 26.636 1.00 48.16 317 LEU A N 1
ATOM 2527 C CA . LEU A 1 317 ? -28.207 0.918 26.530 1.00 48.16 317 LEU A CA 1
ATOM 2528 C C . LEU A 1 317 ? -29.326 0.181 25.791 1.00 48.16 317 LEU A C 1
ATOM 2530 O O . LEU A 1 317 ? -30.479 0.281 26.205 1.00 48.16 317 LEU A O 1
ATOM 2534 N N . GLY A 1 318 ? -29.013 -0.554 24.721 1.00 48.53 318 GLY A N 1
ATOM 2535 C CA . GLY A 1 318 ? -29.974 -1.399 24.011 1.00 48.53 318 GLY A CA 1
ATOM 2536 C C . GLY A 1 318 ? -30.600 -2.438 24.944 1.00 48.53 318 GLY A C 1
ATOM 2537 O O . GLY A 1 318 ? -31.817 -2.473 25.108 1.00 48.53 318 GLY A O 1
ATOM 2538 N N . ILE A 1 319 ? -29.763 -3.211 25.637 1.00 48.12 319 ILE A N 1
ATOM 2539 C CA . ILE A 1 319 ? -30.193 -4.242 26.596 1.00 48.12 319 ILE A CA 1
ATOM 2540 C C . ILE A 1 319 ? -30.897 -3.622 27.822 1.00 48.12 319 ILE A C 1
ATOM 2542 O O . ILE A 1 319 ? -31.880 -4.167 28.322 1.00 48.12 319 ILE A O 1
ATOM 2546 N N . TYR A 1 320 ? -30.439 -2.461 28.293 1.00 42.06 320 TYR A N 1
ATOM 2547 C CA . TYR A 1 320 ? -30.990 -1.730 29.439 1.00 42.06 320 TYR A CA 1
ATOM 2548 C C . TYR A 1 320 ? -32.383 -1.155 29.148 1.00 42.06 320 TYR A C 1
ATOM 2550 O O . TYR A 1 320 ? -33.301 -1.357 29.947 1.00 42.06 320 TYR A O 1
ATOM 2558 N N . LYS A 1 321 ? -32.580 -0.533 27.973 1.00 39.59 321 LYS A N 1
ATOM 2559 C CA . LYS A 1 321 ? -33.891 -0.046 27.494 1.00 39.59 321 LYS A CA 1
ATOM 2560 C C . LYS A 1 321 ? -34.945 -1.157 27.440 1.00 39.59 321 LYS A C 1
ATOM 2562 O O . LYS A 1 321 ? -36.121 -0.880 27.638 1.00 39.59 321 LYS A O 1
ATOM 2567 N N . TRP A 1 322 ? -34.525 -2.401 27.211 1.00 39.78 322 TRP A N 1
ATOM 2568 C CA . TRP A 1 322 ? -35.396 -3.580 27.206 1.00 39.78 322 TRP A CA 1
ATOM 2569 C C . TRP A 1 322 ? -35.630 -4.198 28.594 1.00 39.78 322 TRP A C 1
ATOM 2571 O O . TRP A 1 322 ? -36.468 -5.088 28.719 1.00 39.78 322 TRP A O 1
ATOM 2581 N N . LYS A 1 323 ? -34.903 -3.768 29.638 1.00 39.75 323 LYS A N 1
ATOM 2582 C CA . LYS A 1 323 ? -34.887 -4.444 30.948 1.00 39.75 323 LYS A CA 1
ATOM 2583 C C . LYS A 1 323 ? -35.304 -3.583 32.145 1.00 39.75 323 LYS A C 1
ATOM 2585 O O . LYS A 1 323 ? -35.574 -4.158 33.198 1.00 39.75 323 LYS A O 1
ATOM 2590 N N . LYS A 1 324 ? -35.372 -2.246 32.039 1.00 34.53 324 LYS A N 1
ATOM 2591 C CA . LYS A 1 324 ? -35.809 -1.400 33.170 1.00 34.53 324 LYS A CA 1
ATOM 2592 C C . LYS A 1 324 ? -36.461 -0.062 32.792 1.00 34.53 324 LYS A C 1
ATOM 2594 O O . LYS A 1 324 ? -35.788 0.886 32.401 1.00 34.53 324 LYS A O 1
ATOM 2599 N N . TYR A 1 325 ? -37.735 0.067 33.152 1.00 28.22 325 TYR A N 1
ATOM 2600 C CA . TYR A 1 325 ? -38.102 1.034 34.192 1.00 28.22 325 TYR A CA 1
ATOM 2601 C C . TYR A 1 325 ? -38.243 0.259 35.521 1.00 28.22 325 TYR A C 1
ATOM 2603 O O . TYR A 1 325 ? -38.759 -0.858 35.482 1.00 28.22 325 TYR A O 1
ATOM 2611 N N . PRO A 1 326 ? -37.882 0.809 36.697 1.00 43.50 326 PRO A N 1
ATOM 2612 C CA . PRO A 1 326 ? -36.946 1.907 36.961 1.00 43.50 326 PRO A CA 1
ATOM 2613 C C . PRO A 1 326 ? -35.808 1.497 37.939 1.00 43.50 326 PRO A C 1
ATOM 2615 O O . PRO A 1 326 ? -35.611 0.326 38.261 1.00 43.50 326 PRO A O 1
ATOM 2618 N N . HIS A 1 327 ? -35.076 2.497 38.448 1.00 27.38 327 HIS A N 1
ATOM 2619 C CA . HIS A 1 327 ? -34.126 2.455 39.580 1.00 27.38 327 HIS A CA 1
ATOM 2620 C C . HIS A 1 327 ? -32.649 2.102 39.283 1.00 27.38 327 HIS A C 1
ATOM 2622 O O . HIS A 1 327 ? -32.214 0.969 39.491 1.00 27.38 327 HIS A O 1
ATOM 2628 N N . LEU A 1 328 ? -31.928 3.155 38.868 1.00 27.52 328 LEU A N 1
ATOM 2629 C CA . LEU A 1 328 ? -30.800 3.827 39.562 1.00 27.52 328 LEU A CA 1
ATOM 2630 C C . LEU A 1 328 ? -29.330 3.331 39.485 1.00 27.52 328 LEU A C 1
ATOM 2632 O O . LEU A 1 328 ? -29.026 2.181 39.777 1.00 27.52 328 LEU A O 1
ATOM 2636 N N . HIS A 1 329 ? -28.478 4.351 39.256 1.00 28.80 329 HIS A N 1
ATOM 2637 C CA . HIS A 1 329 ? -27.038 4.575 39.527 1.00 28.80 329 HIS A CA 1
ATOM 2638 C C . HIS A 1 329 ? -25.971 3.700 38.816 1.00 28.80 329 HIS A C 1
ATOM 2640 O O . HIS A 1 329 ? -26.033 2.479 38.878 1.00 28.80 329 HIS A O 1
ATOM 2646 N N . GLN A 1 330 ? -25.047 4.261 38.006 1.00 33.19 330 GLN A N 1
ATOM 2647 C CA . GLN A 1 330 ? -23.914 5.182 38.328 1.00 33.19 330 GLN A CA 1
ATOM 2648 C C . GLN A 1 330 ? -22.772 4.494 39.118 1.00 33.19 330 GLN A C 1
ATOM 2650 O O . GLN A 1 330 ? -23.065 3.655 39.963 1.00 33.19 330 GLN A O 1
ATOM 2655 N N . ASP A 1 331 ? -21.468 4.734 38.892 1.00 25.34 331 ASP A N 1
ATOM 2656 C CA . ASP A 1 331 ? -20.718 5.790 38.162 1.00 25.34 331 ASP A CA 1
ATOM 2657 C C . ASP A 1 331 ? -19.468 5.218 37.435 1.00 25.34 331 ASP A C 1
ATOM 2659 O O . ASP A 1 331 ? -19.087 4.072 37.676 1.00 25.34 331 ASP A O 1
ATOM 2663 N N . ALA A 1 332 ? -18.781 6.033 36.617 1.00 26.31 332 ALA A N 1
ATOM 2664 C CA . ALA A 1 332 ? -17.352 5.875 36.287 1.00 26.31 332 ALA A CA 1
ATOM 2665 C C . ALA A 1 332 ? -16.733 7.220 35.840 1.00 26.31 332 ALA A C 1
ATOM 2667 O O . ALA A 1 332 ? -17.242 7.847 34.911 1.00 26.31 332 ALA A O 1
ATOM 2668 N N . GLU A 1 333 ? -15.639 7.657 36.475 1.00 26.03 333 GLU A N 1
ATOM 2669 C CA . GLU A 1 333 ? -14.942 8.909 36.138 1.00 26.03 333 GLU A CA 1
ATOM 2670 C C . GLU A 1 333 ? -13.733 8.720 35.205 1.00 26.03 333 GLU A C 1
ATOM 2672 O O . GLU A 1 333 ? -13.020 7.721 35.246 1.00 26.03 333 GLU A O 1
ATOM 2677 N N . VAL A 1 334 ? -13.525 9.760 34.392 1.00 24.70 334 VAL A N 1
ATOM 2678 C CA . VAL A 1 334 ? -12.264 10.347 33.902 1.00 24.70 334 VAL A CA 1
ATOM 2679 C C . VAL A 1 334 ? -10.943 9.619 34.212 1.00 24.70 334 VAL A C 1
ATOM 2681 O O . VAL A 1 334 ? -10.544 9.432 35.358 1.00 24.70 334 VAL A O 1
ATOM 2684 N N . SER A 1 335 ? -10.121 9.471 33.172 1.00 26.44 335 SER A N 1
ATOM 2685 C CA . SER A 1 335 ? -8.675 9.716 33.276 1.00 26.44 335 SER A CA 1
ATOM 2686 C C . SER A 1 335 ? -8.216 10.566 32.092 1.00 26.44 335 SER A C 1
ATOM 2688 O O . SER A 1 335 ? -8.600 10.303 30.954 1.00 26.44 335 SER A O 1
ATOM 2690 N N . ARG A 1 336 ? -7.425 11.612 32.364 1.00 24.78 336 ARG A N 1
ATOM 2691 C CA . ARG A 1 336 ? -6.676 12.339 31.326 1.00 24.78 336 ARG A CA 1
ATOM 2692 C C . ARG A 1 336 ? -5.468 11.504 30.902 1.00 24.78 336 ARG A C 1
ATOM 2694 O O . ARG A 1 336 ? -4.941 10.746 31.711 1.00 24.78 336 ARG A O 1
ATOM 2701 N N . MET A 1 337 ? -4.983 11.742 29.690 1.00 24.16 337 MET A N 1
ATOM 2702 C CA . MET A 1 337 ? -3.628 11.388 29.284 1.00 24.16 337 MET A CA 1
ATOM 2703 C C . MET A 1 337 ? -3.014 12.598 28.577 1.00 24.16 337 MET A C 1
ATOM 2705 O O . MET A 1 337 ? -3.645 13.182 27.700 1.00 24.16 337 MET A O 1
ATOM 2709 N N . ASP A 1 338 ? -1.825 12.986 29.020 1.00 28.42 338 ASP A N 1
ATOM 2710 C CA . ASP A 1 338 ? -0.968 14.032 28.459 1.00 28.42 338 ASP A CA 1
ATOM 2711 C C . ASP A 1 338 ? 0.485 13.684 28.851 1.00 28.42 338 ASP A C 1
ATOM 2713 O O . ASP A 1 338 ? 0.684 12.909 29.789 1.00 28.42 338 ASP A O 1
ATOM 2717 N N . GLN A 1 339 ? 1.466 14.276 28.165 1.00 29.12 339 GLN A N 1
ATOM 2718 C CA . GLN A 1 339 ? 2.915 14.003 28.197 1.00 29.12 339 GLN A CA 1
ATOM 2719 C C . GLN A 1 339 ? 3.414 12.727 27.482 1.00 29.12 339 GLN A C 1
ATOM 2721 O O . GLN A 1 339 ? 2.893 11.630 27.657 1.00 29.12 339 GLN A O 1
ATOM 2726 N N . GLY A 1 340 ? 4.544 12.889 26.776 1.00 35.59 340 GLY A N 1
ATOM 2727 C CA . GLY A 1 340 ? 5.555 11.842 26.561 1.00 35.59 340 GLY A CA 1
ATOM 2728 C C . GLY A 1 340 ? 5.493 11.052 25.247 1.00 35.59 340 GLY A C 1
ATOM 2729 O O . GLY A 1 340 ? 4.725 10.105 25.112 1.00 35.59 340 GLY A O 1
ATOM 2730 N N . VAL A 1 341 ? 6.421 11.326 24.318 1.00 46.06 341 VAL A N 1
ATOM 2731 C CA . VAL A 1 341 ? 6.708 10.442 23.163 1.00 46.06 341 VAL A CA 1
ATOM 2732 C C . VAL A 1 341 ? 7.725 9.356 23.567 1.00 46.06 341 VAL A C 1
ATOM 2734 O O . VAL A 1 341 ? 8.766 9.182 22.948 1.00 46.06 341 VAL A O 1
ATOM 2737 N N . THR A 1 342 ? 7.433 8.624 24.645 1.00 50.44 342 THR A N 1
ATOM 2738 C CA . THR A 1 342 ? 8.311 7.586 25.239 1.00 50.44 342 THR A CA 1
ATOM 2739 C C . THR A 1 342 ? 7.861 6.152 24.923 1.00 50.44 342 THR A C 1
ATOM 2741 O O . THR A 1 342 ? 8.461 5.173 25.368 1.00 50.44 342 THR A O 1
ATOM 2744 N N . HIS A 1 343 ? 6.795 6.000 24.132 1.00 59.09 343 HIS A N 1
ATOM 2745 C CA . HIS A 1 343 ? 6.195 4.710 23.762 1.00 59.09 343 HIS A CA 1
ATOM 2746 C C . HIS A 1 343 ? 6.321 4.374 22.266 1.00 59.09 343 HIS A C 1
ATOM 2748 O O . HIS A 1 343 ? 5.590 3.521 21.757 1.00 59.09 343 HIS A O 1
ATOM 2754 N N . LEU A 1 344 ? 7.242 5.021 21.543 1.00 62.44 344 LEU A N 1
ATOM 2755 C CA . LEU A 1 344 ? 7.493 4.712 20.136 1.00 62.44 344 LEU A CA 1
ATOM 2756 C C . LEU A 1 344 ? 8.127 3.314 20.006 1.00 62.44 344 LEU A C 1
ATOM 2758 O O . LEU A 1 344 ? 9.230 3.076 20.486 1.00 62.44 344 LEU A O 1
ATOM 2762 N N . GLN A 1 345 ? 7.415 2.383 19.364 1.00 78.00 345 GLN A N 1
ATOM 2763 C CA . GLN A 1 345 ? 7.888 1.007 19.133 1.00 78.00 345 GLN A CA 1
ATOM 2764 C C . GLN A 1 345 ? 8.395 0.773 17.702 1.00 78.00 345 GLN A C 1
ATOM 2766 O O . GLN A 1 345 ? 9.171 -0.153 17.472 1.00 78.00 345 GLN A O 1
ATOM 2771 N N . TYR A 1 346 ? 7.976 1.608 16.750 1.00 76.50 346 TYR A N 1
ATOM 2772 C CA . TYR A 1 346 ? 8.310 1.495 15.332 1.00 76.50 346 TYR A CA 1
ATOM 2773 C C . TYR A 1 346 ? 8.707 2.877 14.817 1.00 76.50 346 TYR A C 1
ATOM 2775 O O . TYR A 1 346 ? 7.891 3.797 14.858 1.00 76.50 346 TYR A O 1
ATOM 2783 N N . LEU A 1 347 ? 9.936 3.011 14.324 1.00 76.44 347 LEU A N 1
ATOM 2784 C CA . LEU A 1 347 ? 10.394 4.168 13.564 1.00 76.44 347 LEU A CA 1
ATOM 2785 C C . LEU A 1 347 ? 10.706 3.723 12.134 1.00 76.44 347 LEU A C 1
ATOM 2787 O O . LEU A 1 347 ? 11.486 2.797 11.910 1.00 76.44 347 LEU A O 1
ATOM 2791 N N . HIS A 1 348 ? 10.100 4.396 11.166 1.00 80.69 348 HIS A N 1
ATOM 2792 C CA . HIS A 1 348 ? 10.377 4.212 9.751 1.00 80.69 348 HIS A CA 1
ATOM 2793 C C . HIS A 1 348 ? 10.518 5.592 9.119 1.00 80.69 348 HIS A C 1
ATOM 2795 O O . HIS A 1 348 ? 9.604 6.409 9.207 1.00 80.69 348 HIS A O 1
ATOM 2801 N N . VAL A 1 349 ? 11.685 5.847 8.538 1.00 76.31 349 VAL A N 1
ATOM 2802 C CA . VAL A 1 349 ? 12.042 7.099 7.874 1.00 76.31 349 VAL A CA 1
ATOM 2803 C C . VAL A 1 349 ? 12.595 6.716 6.511 1.00 76.31 349 VAL A C 1
ATOM 2805 O O . VAL A 1 349 ? 13.634 6.070 6.445 1.00 76.31 349 VAL A O 1
ATOM 2808 N N . GLU A 1 350 ? 11.902 7.077 5.439 1.00 78.88 350 GLU A N 1
ATOM 2809 C CA . GLU A 1 350 ? 12.336 6.822 4.065 1.00 78.88 350 GLU A CA 1
ATOM 2810 C C . GLU A 1 350 ? 12.213 8.123 3.268 1.00 78.88 350 GLU A C 1
ATOM 2812 O O . GLU A 1 350 ? 11.214 8.829 3.404 1.00 78.88 350 GLU A O 1
ATOM 2817 N N . ASN A 1 351 ? 13.238 8.459 2.486 1.00 73.12 351 ASN A N 1
ATOM 2818 C CA . ASN A 1 351 ? 13.364 9.742 1.793 1.00 73.12 351 ASN A CA 1
ATOM 2819 C C . ASN A 1 351 ? 13.751 9.508 0.328 1.00 73.12 351 ASN A C 1
ATOM 2821 O O . ASN A 1 351 ? 14.253 8.441 -0.032 1.00 73.12 351 ASN A O 1
ATOM 2825 N N . ASP A 1 352 ? 13.568 10.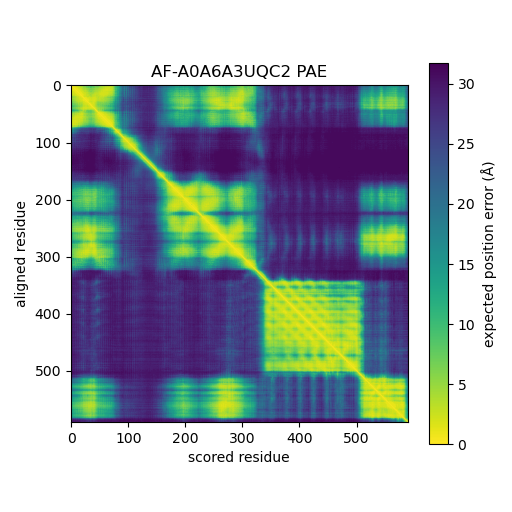526 -0.506 1.00 71.88 352 ASP A N 1
ATOM 2826 C CA . ASP A 1 352 ? 14.149 10.561 -1.846 1.00 71.88 352 ASP A CA 1
ATOM 2827 C C . ASP A 1 352 ? 15.671 10.733 -1.730 1.00 71.88 352 ASP A C 1
ATOM 2829 O O . ASP A 1 352 ? 16.166 11.729 -1.208 1.00 71.88 352 ASP A O 1
ATOM 2833 N N . PHE A 1 353 ? 16.414 9.737 -2.211 1.00 67.50 353 PHE A N 1
ATOM 2834 C CA . PHE A 1 353 ? 17.864 9.654 -2.071 1.00 67.50 353 PHE A CA 1
ATOM 2835 C C . PHE A 1 353 ? 18.648 10.573 -3.022 1.00 67.50 353 PHE A C 1
ATOM 2837 O O . PHE A 1 353 ? 19.869 10.662 -2.862 1.00 67.50 353 PHE A O 1
ATOM 2844 N N . GLN A 1 354 ? 17.973 11.238 -3.971 1.00 59.66 354 GLN A N 1
ATOM 2845 C CA . GLN A 1 354 ? 18.568 12.168 -4.932 1.00 59.66 354 GLN A CA 1
ATOM 2846 C C . GLN A 1 354 ? 18.347 13.635 -4.549 1.00 59.66 354 GLN A C 1
ATOM 2848 O O . GLN A 1 354 ? 19.322 14.374 -4.406 1.00 59.66 354 GLN A O 1
ATOM 2853 N N . HIS A 1 355 ? 17.095 14.084 -4.380 1.00 57.84 355 HIS A N 1
ATOM 2854 C CA . HIS A 1 355 ? 16.799 15.520 -4.238 1.00 57.84 355 HIS A CA 1
ATOM 2855 C C . HIS A 1 355 ? 16.491 15.970 -2.805 1.00 57.84 355 HIS A C 1
ATOM 2857 O O . HIS A 1 355 ? 16.664 17.147 -2.490 1.00 57.84 355 HIS A O 1
ATOM 2863 N N . SER A 1 356 ? 16.055 15.066 -1.921 1.00 63.19 356 SER A N 1
ATOM 2864 C CA . SER A 1 356 ? 15.693 15.404 -0.531 1.00 63.19 356 SER A CA 1
ATOM 2865 C C . SER A 1 356 ? 16.152 14.363 0.495 1.00 63.19 356 SER A C 1
ATOM 2867 O O . SER A 1 356 ? 15.457 14.063 1.466 1.00 63.19 356 SER A O 1
ATOM 2869 N N . SER A 1 357 ? 17.366 13.840 0.296 1.00 75.81 357 SER A N 1
ATOM 2870 C CA . SER A 1 357 ? 17.977 12.862 1.196 1.00 75.81 357 SER A CA 1
ATOM 2871 C C . SER A 1 357 ? 18.021 13.378 2.631 1.00 75.81 357 SER A C 1
ATOM 2873 O O . SER A 1 357 ? 18.354 14.539 2.879 1.00 75.81 357 SER A O 1
ATOM 2875 N N . LEU A 1 358 ? 17.831 12.473 3.592 1.00 77.50 358 LEU A N 1
ATOM 2876 C CA . LEU A 1 358 ? 18.124 12.750 4.996 1.00 77.50 358 LEU A CA 1
ATOM 2877 C C . LEU A 1 358 ? 19.602 13.149 5.145 1.00 77.50 358 LEU A C 1
ATOM 2879 O O . LEU A 1 358 ? 20.480 12.425 4.674 1.00 77.50 358 LEU A O 1
ATOM 2883 N N . GLN A 1 359 ? 19.857 14.304 5.767 1.00 79.38 359 GLN A N 1
ATOM 2884 C CA . GLN A 1 359 ? 21.205 14.853 6.001 1.00 79.38 359 GLN A CA 1
ATOM 2885 C C . GLN A 1 359 ? 21.634 14.760 7.473 1.00 79.38 359 GLN A C 1
ATOM 2887 O O . GLN A 1 359 ? 22.821 14.737 7.780 1.00 79.38 359 GLN A O 1
ATOM 2892 N N . TYR A 1 360 ? 20.670 14.730 8.397 1.00 79.12 360 TYR A N 1
ATOM 2893 C CA . TYR A 1 360 ? 20.919 14.829 9.832 1.00 79.12 360 TYR A CA 1
ATOM 2894 C C . TYR A 1 360 ? 19.876 14.052 10.638 1.00 79.12 360 TYR A C 1
ATOM 2896 O O . TYR A 1 360 ? 18.679 14.121 10.358 1.00 79.12 360 TYR A O 1
ATOM 2904 N N . LEU A 1 361 ? 20.342 13.371 11.684 1.00 78.12 361 LEU A N 1
ATOM 2905 C CA . LEU A 1 361 ? 19.535 12.865 12.790 1.00 78.12 361 LEU A CA 1
ATOM 2906 C C . LEU A 1 361 ? 20.166 13.368 14.100 1.00 78.12 361 LEU A C 1
ATOM 2908 O O . LEU A 1 361 ? 21.392 13.311 14.217 1.00 78.12 361 LEU A O 1
ATOM 2912 N N . PRO A 1 362 ? 19.378 13.825 15.092 1.00 77.81 362 PRO A N 1
ATOM 2913 C CA . PRO A 1 362 ? 19.911 14.180 16.406 1.00 77.81 362 PRO A CA 1
ATOM 2914 C C . PRO A 1 362 ? 20.642 12.978 17.036 1.00 77.81 362 PRO A C 1
ATOM 2916 O O . PRO A 1 362 ? 20.032 11.909 17.135 1.00 77.81 362 PRO A O 1
ATOM 2919 N N . PRO A 1 363 ? 21.918 13.103 17.462 1.00 76.62 363 PRO A N 1
ATOM 2920 C CA . PRO A 1 363 ? 22.706 11.983 17.997 1.00 76.62 363 PRO A CA 1
ATOM 2921 C C . PRO A 1 363 ? 22.068 11.268 19.197 1.00 76.62 363 PRO A C 1
ATOM 2923 O O . PRO A 1 363 ? 22.336 10.090 19.438 1.00 76.62 363 PRO A O 1
ATOM 2926 N N . ASP A 1 364 ? 21.228 11.999 19.928 1.00 77.31 364 ASP A N 1
ATOM 2927 C CA . ASP A 1 364 ? 20.521 11.645 21.153 1.00 77.31 364 ASP A CA 1
ATOM 2928 C C . ASP A 1 364 ? 19.076 11.160 20.929 1.00 77.31 364 ASP A C 1
ATOM 2930 O O . ASP A 1 364 ? 18.430 10.758 21.899 1.00 77.31 364 ASP A O 1
ATOM 2934 N N . ILE A 1 365 ? 18.570 11.134 19.684 1.00 79.31 365 ILE A N 1
ATOM 2935 C CA . ILE A 1 365 ? 17.158 10.831 19.355 1.00 79.31 365 ILE A CA 1
ATOM 2936 C C . ILE A 1 365 ? 16.640 9.520 19.969 1.00 79.31 365 ILE A C 1
ATOM 2938 O O . ILE A 1 365 ? 15.456 9.405 20.279 1.00 79.31 365 ILE A O 1
ATOM 2942 N N . PHE A 1 366 ? 17.517 8.535 20.171 1.00 83.75 366 PHE A N 1
ATOM 2943 C CA . PHE A 1 366 ? 17.164 7.220 20.701 1.00 83.75 366 PHE A CA 1
ATOM 2944 C C . PHE A 1 366 ? 17.347 7.058 22.217 1.00 83.75 366 PHE A C 1
ATOM 2946 O O . PHE A 1 366 ? 16.904 6.044 22.756 1.00 83.75 366 PHE A O 1
ATOM 2953 N N . THR A 1 367 ? 17.936 8.036 22.914 1.00 79.56 367 THR A N 1
ATOM 2954 C CA . THR A 1 367 ? 18.378 7.903 24.320 1.00 79.56 367 THR A CA 1
ATOM 2955 C C . THR A 1 367 ? 17.256 7.468 25.267 1.00 79.56 367 THR A C 1
ATOM 2957 O O . THR A 1 367 ? 17.464 6.592 26.097 1.00 79.56 367 THR A O 1
ATOM 2960 N N . GLU A 1 368 ? 16.052 8.021 25.092 1.00 75.69 368 GLU A N 1
ATOM 2961 C CA . GLU A 1 368 ? 14.861 7.735 25.914 1.00 75.69 368 GLU A CA 1
ATOM 2962 C C . GLU A 1 368 ? 13.918 6.689 25.271 1.00 75.69 368 GLU A C 1
ATOM 2964 O O . GLU A 1 368 ? 12.829 6.406 25.775 1.00 75.69 368 GLU A O 1
ATOM 2969 N N . MET A 1 369 ? 14.289 6.105 24.123 1.00 77.62 369 MET A N 1
ATOM 2970 C CA . MET A 1 369 ? 13.409 5.248 23.311 1.00 77.62 369 MET A CA 1
ATOM 2971 C C . MET A 1 369 ? 13.533 3.748 23.637 1.00 77.62 369 MET A C 1
ATOM 2973 O O . MET A 1 369 ? 13.421 2.901 22.755 1.00 77.62 369 MET A O 1
ATOM 2977 N N . HIS A 1 370 ? 13.690 3.370 24.909 1.00 80.06 370 HIS A N 1
ATOM 2978 C CA . HIS A 1 370 ? 13.910 1.970 25.335 1.00 80.06 370 HIS A CA 1
ATOM 2979 C C . HIS A 1 370 ? 12.805 0.963 24.928 1.00 80.06 370 HIS A C 1
ATOM 2981 O O . HIS A 1 370 ? 13.001 -0.250 25.024 1.00 80.06 370 HIS A O 1
ATOM 2987 N N . SER A 1 371 ? 11.637 1.443 24.483 1.00 80.38 371 SER A N 1
ATOM 2988 C CA . SER A 1 371 ? 10.530 0.621 23.958 1.00 80.38 371 SER A CA 1
ATOM 2989 C C . SER A 1 371 ? 10.639 0.290 22.460 1.00 80.38 371 SER A C 1
ATOM 2991 O O . SER A 1 371 ? 9.798 -0.455 21.951 1.00 80.38 371 SER A O 1
ATOM 2993 N N . LEU A 1 372 ? 11.624 0.844 21.747 1.00 83.50 372 LEU A N 1
ATOM 2994 C CA . LEU A 1 372 ? 11.769 0.734 20.296 1.00 83.50 372 LEU A CA 1
ATOM 2995 C C . LEU A 1 372 ? 12.097 -0.708 19.872 1.00 83.50 372 LEU A C 1
ATOM 2997 O O . LEU A 1 372 ? 12.979 -1.345 20.442 1.00 83.50 372 LEU A O 1
ATOM 3001 N N . ARG A 1 373 ? 11.365 -1.231 18.881 1.00 88.31 373 ARG A N 1
ATOM 3002 C CA . ARG A 1 373 ? 11.457 -2.621 18.385 1.00 88.31 373 ARG A CA 1
ATOM 3003 C C . ARG A 1 373 ? 11.838 -2.711 16.913 1.00 88.31 373 ARG A C 1
ATOM 3005 O O . ARG A 1 373 ? 12.476 -3.676 16.503 1.00 88.31 373 ARG A O 1
ATOM 3012 N N . PHE A 1 374 ? 11.461 -1.713 16.126 1.00 87.19 374 PHE A N 1
ATOM 3013 C CA . PHE A 1 374 ? 11.729 -1.656 14.696 1.00 87.19 374 PHE A CA 1
ATOM 3014 C C . PHE A 1 374 ? 12.285 -0.283 14.328 1.00 87.19 374 PHE A C 1
ATOM 3016 O O . PHE A 1 374 ? 11.647 0.733 14.613 1.00 87.19 374 PHE A O 1
ATOM 3023 N N . VAL A 1 375 ? 13.438 -0.266 13.663 1.00 89.50 375 VAL A N 1
ATOM 3024 C CA . VAL A 1 375 ? 14.017 0.918 13.020 1.00 89.50 375 VAL A CA 1
ATOM 3025 C C . VAL A 1 375 ? 14.289 0.588 11.558 1.00 89.50 375 VAL A C 1
ATOM 3027 O O . VAL A 1 375 ? 15.036 -0.345 11.264 1.00 89.50 375 VAL A O 1
ATOM 3030 N N . ARG A 1 376 ? 13.716 1.373 10.642 1.00 87.06 376 ARG A N 1
ATOM 3031 C CA . ARG A 1 376 ? 14.124 1.406 9.232 1.00 87.06 376 ARG A CA 1
ATOM 3032 C C . ARG A 1 376 ? 14.469 2.825 8.803 1.00 87.06 376 ARG A C 1
ATOM 3034 O O . ARG A 1 376 ? 13.615 3.706 8.900 1.00 87.06 376 ARG A O 1
ATOM 3041 N N . THR A 1 377 ? 15.671 3.005 8.275 1.00 86.06 377 THR A N 1
ATOM 3042 C CA . THR A 1 377 ? 16.143 4.238 7.638 1.00 86.06 377 THR A CA 1
ATOM 3043 C C . THR A 1 377 ? 16.444 3.989 6.160 1.00 86.06 377 THR A C 1
ATOM 3045 O O . THR A 1 377 ? 17.165 3.055 5.808 1.00 86.06 377 THR A O 1
ATOM 3048 N N . GLY A 1 378 ? 15.849 4.816 5.302 1.00 83.94 378 GLY A N 1
ATOM 3049 C CA . GLY A 1 378 ? 15.883 4.713 3.847 1.00 83.94 378 GLY A CA 1
ATOM 3050 C C . GLY A 1 378 ? 16.199 6.050 3.176 1.00 83.94 378 GLY A C 1
ATOM 3051 O O . GLY A 1 378 ? 15.668 7.087 3.584 1.00 83.94 378 GLY A O 1
ATOM 3052 N N . GLY A 1 379 ? 17.041 6.040 2.143 1.00 78.12 379 GLY A N 1
ATOM 3053 C CA . GLY A 1 379 ? 17.362 7.241 1.358 1.00 78.12 379 GLY A CA 1
ATOM 3054 C C . GLY A 1 379 ? 18.097 8.312 2.167 1.00 78.12 379 GLY A C 1
ATOM 3055 O O . GLY A 1 379 ? 17.737 9.486 2.153 1.00 78.12 379 GLY A O 1
ATOM 3056 N N . ALA A 1 380 ? 19.112 7.890 2.918 1.00 80.62 380 ALA A N 1
ATOM 3057 C CA . ALA A 1 380 ? 19.944 8.740 3.763 1.00 80.62 380 ALA A CA 1
ATOM 3058 C C . ALA A 1 380 ? 21.358 8.911 3.171 1.00 80.62 380 ALA A C 1
ATOM 3060 O O . ALA A 1 380 ? 22.357 8.852 3.884 1.00 80.62 380 ALA A O 1
ATOM 3061 N N . SER A 1 381 ? 21.444 9.128 1.854 1.00 82.81 381 SER A N 1
ATOM 3062 C CA . SER A 1 381 ? 22.685 9.391 1.108 1.00 82.81 381 SER A CA 1
ATOM 3063 C C . SER A 1 381 ? 23.526 10.539 1.677 1.00 82.81 381 SER A C 1
ATOM 3065 O O . SER A 1 381 ? 24.745 10.509 1.568 1.00 82.81 381 SER A O 1
ATOM 3067 N N . GLY A 1 382 ? 22.888 11.549 2.273 1.00 80.19 382 GLY A N 1
ATOM 3068 C CA . GLY A 1 382 ? 23.529 12.720 2.877 1.00 80.19 382 GLY A CA 1
ATOM 3069 C C . GLY A 1 382 ? 23.826 12.603 4.375 1.00 80.19 382 GLY A C 1
ATOM 3070 O O . GLY A 1 382 ? 24.420 13.521 4.935 1.00 80.19 382 GLY A O 1
ATOM 3071 N N . LEU A 1 383 ? 23.417 11.518 5.041 1.00 85.44 383 LEU A N 1
ATOM 3072 C CA . LEU A 1 383 ? 23.656 11.308 6.468 1.00 85.44 383 LEU A CA 1
ATOM 3073 C C . LEU A 1 383 ? 25.060 10.721 6.663 1.00 85.44 383 LEU A C 1
ATOM 3075 O O . LEU A 1 383 ? 25.307 9.579 6.286 1.00 85.44 383 LEU A O 1
ATOM 3079 N N . THR A 1 384 ? 25.979 11.487 7.254 1.00 87.88 384 THR A N 1
ATOM 3080 C CA . THR A 1 384 ? 27.387 11.064 7.393 1.00 87.88 384 THR A CA 1
ATOM 3081 C C . THR A 1 384 ? 27.672 10.189 8.610 1.00 87.88 384 THR A C 1
ATOM 3083 O O . THR A 1 384 ? 28.632 9.417 8.603 1.00 87.88 384 THR A O 1
ATOM 3086 N N . GLU A 1 385 ? 26.859 10.323 9.658 1.00 88.38 385 GLU A N 1
ATOM 3087 C CA . GLU A 1 385 ? 26.994 9.639 10.946 1.00 88.38 385 GLU A CA 1
ATOM 3088 C C . GLU A 1 385 ? 25.609 9.208 11.444 1.00 88.38 385 GLU A C 1
ATOM 3090 O O . GLU A 1 385 ? 24.629 9.938 11.282 1.00 88.38 385 GLU A O 1
ATOM 3095 N N . TYR A 1 386 ? 25.515 8.020 12.045 1.00 89.88 386 TYR A N 1
ATOM 3096 C CA . TYR A 1 386 ? 24.255 7.482 12.560 1.00 89.88 386 TYR A CA 1
ATOM 3097 C C . TYR A 1 386 ? 24.141 7.717 14.080 1.00 89.88 386 TYR A C 1
ATOM 3099 O O . TYR A 1 386 ? 25.127 7.505 14.791 1.00 89.88 386 TYR A O 1
ATOM 3107 N N . PRO A 1 387 ? 22.971 8.126 14.611 1.00 88.12 387 PRO A N 1
ATOM 3108 C CA . PRO A 1 387 ? 22.780 8.356 16.045 1.00 88.12 387 PRO A CA 1
ATOM 3109 C C . PRO A 1 387 ? 22.976 7.082 16.878 1.00 88.12 387 PRO A C 1
ATOM 3111 O O . PRO A 1 387 ? 22.844 5.959 16.386 1.00 88.12 387 PRO A O 1
ATOM 3114 N N . SER A 1 388 ? 23.281 7.251 18.167 1.00 87.94 388 SER A N 1
ATOM 3115 C CA . SER A 1 388 ? 23.660 6.124 19.024 1.00 87.94 388 SER A CA 1
ATOM 3116 C C . SER A 1 388 ? 22.489 5.170 19.276 1.00 87.94 388 SER A C 1
ATOM 3118 O O . SER A 1 388 ? 21.405 5.594 19.666 1.00 87.94 388 SER A O 1
ATOM 3120 N N . LEU A 1 389 ? 22.725 3.865 19.113 1.00 90.38 389 LEU A N 1
ATOM 3121 C CA . LEU A 1 389 ? 21.754 2.798 19.399 1.00 90.38 389 LEU A CA 1
ATOM 3122 C C . LEU A 1 389 ? 21.897 2.225 20.827 1.00 90.38 389 LEU A C 1
ATOM 3124 O O . LEU A 1 389 ? 21.319 1.186 21.152 1.00 90.38 389 LEU A O 1
ATOM 3128 N N . LYS A 1 390 ? 22.678 2.897 21.683 1.00 88.06 390 LYS A N 1
ATOM 3129 C CA . LYS A 1 390 ? 22.978 2.474 23.055 1.00 88.06 390 LYS A CA 1
ATOM 3130 C C . LYS A 1 390 ? 21.701 2.323 23.896 1.00 88.06 390 LYS A C 1
ATOM 3132 O O . LYS A 1 390 ? 20.811 3.165 23.839 1.00 88.06 390 LYS A O 1
ATOM 3137 N N . GLY A 1 391 ? 21.612 1.261 24.695 1.00 82.31 391 GLY A N 1
ATOM 3138 C CA . GLY A 1 391 ? 20.470 0.985 25.574 1.00 82.31 391 GLY A CA 1
ATOM 3139 C C . GLY A 1 391 ? 19.177 0.536 24.874 1.00 82.31 391 GLY A C 1
ATOM 3140 O O . GLY A 1 391 ? 18.159 0.349 25.545 1.00 82.31 391 GLY A O 1
ATOM 3141 N N . LEU A 1 392 ? 19.175 0.328 23.549 1.00 87.62 392 LEU A N 1
ATOM 3142 C CA . LEU A 1 392 ? 18.009 -0.158 22.795 1.00 87.62 392 LEU A CA 1
ATOM 3143 C C . LEU A 1 392 ? 17.870 -1.693 22.833 1.00 87.62 392 LEU A C 1
ATOM 3145 O O . LEU A 1 392 ? 17.641 -2.340 21.813 1.00 87.62 392 LEU A O 1
ATOM 3149 N N . HIS A 1 393 ? 17.960 -2.298 24.018 1.00 86.69 393 HIS A N 1
ATOM 3150 C CA . HIS A 1 393 ? 17.913 -3.760 24.190 1.00 86.69 393 HIS A CA 1
ATOM 3151 C C . HIS A 1 393 ? 16.605 -4.414 23.677 1.00 86.69 393 HIS A C 1
ATOM 3153 O O . HIS A 1 393 ? 16.574 -5.613 23.407 1.00 86.69 393 HIS A O 1
ATOM 3159 N N . SER A 1 394 ? 15.530 -3.630 23.519 1.00 86.88 394 SER A N 1
ATOM 3160 C CA . SER A 1 394 ? 14.236 -4.050 22.951 1.00 86.88 394 SER A CA 1
ATOM 3161 C C . SER A 1 394 ? 14.207 -4.152 21.416 1.00 86.88 394 SER A C 1
ATOM 3163 O O . SER A 1 394 ? 13.215 -4.643 20.866 1.00 86.88 394 SER A O 1
ATOM 3165 N N . LEU A 1 395 ? 15.235 -3.658 20.715 1.00 90.31 395 LEU A N 1
ATOM 3166 C CA . LEU A 1 395 ? 15.232 -3.518 19.259 1.00 90.31 395 LEU A CA 1
ATOM 3167 C C . LEU A 1 395 ? 15.334 -4.891 18.583 1.00 90.31 395 LEU A C 1
ATOM 3169 O O . LEU A 1 395 ? 16.381 -5.523 18.625 1.00 90.31 395 LEU A O 1
ATOM 3173 N N . SER A 1 396 ? 14.263 -5.345 17.926 1.00 91.31 396 SER A N 1
ATOM 3174 C CA . SER A 1 396 ? 14.212 -6.642 17.237 1.00 91.31 396 SER A CA 1
ATOM 3175 C C . SER A 1 396 ? 14.587 -6.579 15.756 1.00 91.31 396 SER A C 1
ATOM 3177 O O . SER A 1 396 ? 14.927 -7.612 15.172 1.00 91.31 396 SER A O 1
ATOM 3179 N N . THR A 1 397 ? 14.515 -5.400 15.130 1.00 90.44 397 THR A N 1
ATOM 3180 C CA . THR A 1 397 ? 14.765 -5.210 13.693 1.00 90.44 397 THR A CA 1
ATOM 3181 C C . THR A 1 397 ? 15.423 -3.863 13.410 1.00 90.44 397 THR A C 1
ATOM 3183 O O . THR A 1 397 ? 14.884 -2.823 13.790 1.00 90.44 397 THR A O 1
ATOM 3186 N N . LEU A 1 398 ? 16.543 -3.896 12.686 1.00 93.44 398 LEU A N 1
ATOM 3187 C CA . LEU A 1 398 ? 17.269 -2.731 12.190 1.00 93.44 398 LEU A CA 1
ATOM 3188 C C . LEU A 1 398 ? 17.502 -2.893 10.683 1.00 93.44 398 LEU A C 1
ATOM 3190 O O . LEU A 1 398 ? 18.097 -3.877 10.241 1.00 93.44 398 LEU A O 1
ATOM 3194 N N . VAL A 1 399 ? 17.013 -1.937 9.897 1.00 91.19 399 VAL A N 1
ATOM 3195 C CA . VAL A 1 399 ? 17.177 -1.902 8.439 1.00 91.19 399 VAL A CA 1
ATOM 3196 C C . VAL A 1 399 ? 17.747 -0.548 8.033 1.00 91.19 399 VAL A C 1
ATOM 3198 O O . VAL A 1 399 ? 17.125 0.482 8.276 1.00 91.19 399 VAL A O 1
ATOM 3201 N N . MET A 1 400 ? 18.911 -0.559 7.394 1.00 91.19 400 MET A N 1
ATOM 3202 C CA . MET A 1 400 ? 19.543 0.608 6.781 1.00 91.19 400 MET A CA 1
ATOM 3203 C C . MET A 1 400 ? 19.573 0.388 5.267 1.00 91.19 400 MET A C 1
ATOM 3205 O O . MET A 1 400 ? 19.976 -0.678 4.801 1.00 91.19 400 MET A O 1
ATOM 3209 N N . SER A 1 401 ? 19.074 1.337 4.478 1.00 87.44 401 SER A N 1
ATOM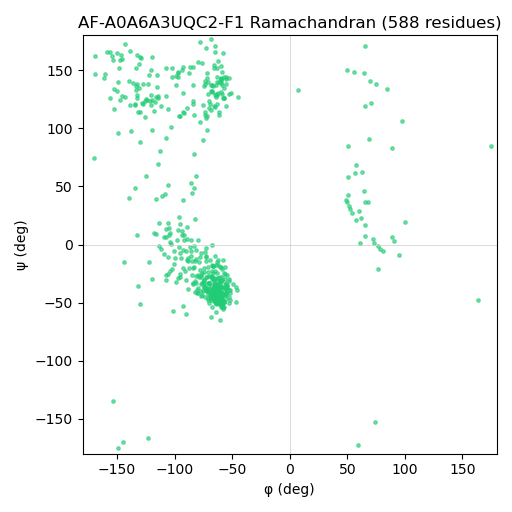 3210 C CA . SER A 1 401 ? 18.946 1.192 3.022 1.00 87.44 401 SER A CA 1
ATOM 3211 C C . SER A 1 401 ? 19.228 2.506 2.297 1.00 87.44 401 SER A C 1
ATOM 3213 O O . SER A 1 401 ? 18.611 3.521 2.600 1.00 87.44 401 SER A O 1
ATOM 3215 N N . ILE A 1 402 ? 20.134 2.490 1.317 1.00 85.12 402 ILE A N 1
ATOM 3216 C CA . ILE A 1 402 ? 20.601 3.693 0.612 1.00 85.12 402 ILE A CA 1
ATOM 3217 C C . ILE A 1 402 ? 21.166 4.692 1.634 1.00 85.12 402 ILE A C 1
ATOM 3219 O O . ILE A 1 402 ? 20.643 5.784 1.849 1.00 85.12 402 ILE A O 1
ATOM 3223 N N . VAL A 1 403 ? 22.220 4.262 2.329 1.00 85.94 403 VAL A N 1
ATOM 3224 C CA . VAL A 1 403 ? 22.904 5.004 3.406 1.00 85.94 403 VAL A CA 1
ATOM 3225 C C . VAL A 1 403 ? 24.302 5.438 2.959 1.00 85.94 403 VAL A C 1
ATOM 3227 O O . VAL A 1 403 ? 25.283 5.328 3.689 1.00 85.94 403 VAL A O 1
ATOM 3230 N N . ARG A 1 404 ? 24.384 5.904 1.708 1.00 85.31 404 ARG A N 1
ATOM 3231 C CA . ARG A 1 404 ? 25.626 6.112 0.944 1.00 85.31 404 ARG A CA 1
ATOM 3232 C C . ARG A 1 404 ? 26.659 6.999 1.646 1.00 85.31 404 ARG A C 1
ATOM 3234 O O . ARG A 1 404 ? 27.851 6.742 1.521 1.00 85.31 404 ARG A O 1
ATOM 3241 N N . GLY A 1 405 ? 26.204 8.010 2.387 1.00 84.50 405 GLY A N 1
ATOM 3242 C CA . GLY A 1 405 ? 27.058 8.965 3.097 1.00 84.50 405 GLY A CA 1
ATOM 3243 C C . GLY A 1 405 ? 27.656 8.457 4.410 1.00 84.50 405 GLY A C 1
ATOM 3244 O O . GLY A 1 405 ? 28.599 9.080 4.904 1.00 84.50 405 GLY A O 1
ATOM 3245 N N . LEU A 1 406 ? 27.152 7.349 4.976 1.00 89.00 406 LEU A N 1
ATOM 3246 C CA . LEU A 1 406 ? 27.686 6.797 6.221 1.00 89.00 406 LEU A CA 1
ATOM 3247 C C . LEU A 1 406 ? 29.114 6.295 6.000 1.00 89.00 406 LEU A C 1
ATOM 3249 O O . LEU A 1 406 ? 29.350 5.367 5.232 1.00 89.00 406 LEU A O 1
ATOM 3253 N N . LYS A 1 407 ? 30.058 6.877 6.742 1.00 87.62 407 LYS A N 1
ATOM 3254 C CA . LYS A 1 407 ? 31.469 6.449 6.754 1.00 87.62 407 LYS A CA 1
ATOM 3255 C C . LYS A 1 407 ? 31.687 5.203 7.617 1.00 87.62 407 LYS A C 1
ATOM 3257 O O . LYS A 1 407 ? 32.639 4.453 7.428 1.00 87.62 407 LYS A O 1
ATOM 3262 N N . GLN A 1 408 ? 30.837 5.033 8.628 1.00 90.12 408 GLN A N 1
ATOM 3263 C CA . GLN A 1 408 ? 30.868 3.949 9.606 1.00 90.12 408 GLN A CA 1
ATOM 3264 C C . GLN A 1 408 ? 29.436 3.631 10.048 1.00 90.12 408 GLN A C 1
ATOM 3266 O O . GLN A 1 408 ? 28.559 4.498 10.042 1.00 90.12 408 GLN A O 1
ATOM 3271 N N . LEU A 1 409 ? 29.207 2.382 10.446 1.00 91.44 409 LEU A N 1
ATOM 3272 C CA . LEU A 1 409 ? 27.944 1.933 11.032 1.00 91.44 409 LEU A CA 1
ATOM 3273 C C . LEU A 1 409 ? 27.921 2.228 12.546 1.00 91.44 409 LEU A C 1
ATOM 3275 O O . LEU A 1 409 ? 28.981 2.258 13.175 1.00 91.44 409 LEU A O 1
ATOM 3279 N N . PRO A 1 410 ? 26.738 2.424 13.158 1.00 91.81 410 PRO A N 1
ATOM 3280 C CA . PRO A 1 410 ? 26.626 2.593 14.607 1.00 91.81 410 PRO A CA 1
ATOM 3281 C C . PRO A 1 410 ? 27.079 1.327 15.349 1.00 91.81 410 PRO A C 1
ATOM 3283 O O . PRO A 1 410 ? 26.927 0.218 14.836 1.00 91.81 410 PRO A O 1
ATOM 3286 N N . ASN A 1 411 ? 27.576 1.472 16.584 1.00 91.44 411 ASN A N 1
ATOM 3287 C CA . ASN A 1 411 ? 27.862 0.309 17.429 1.00 91.44 411 ASN A CA 1
ATOM 3288 C C . ASN A 1 411 ? 26.559 -0.457 17.754 1.00 91.44 411 ASN A C 1
ATOM 3290 O O . ASN A 1 411 ? 25.524 0.150 18.047 1.00 91.44 411 ASN A O 1
ATOM 3294 N N . LEU A 1 412 ? 26.637 -1.787 17.692 1.00 93.31 412 LEU A N 1
ATOM 3295 C CA . LEU A 1 412 ? 25.545 -2.739 17.837 1.00 93.31 412 LEU A CA 1
ATOM 3296 C C . LEU A 1 412 ? 25.635 -3.593 19.123 1.00 93.31 412 LEU A C 1
ATOM 3298 O O . LEU A 1 412 ? 24.705 -4.351 19.385 1.00 93.31 412 LEU A O 1
ATOM 3302 N N . ASP A 1 413 ? 26.698 -3.468 19.934 1.00 87.56 413 ASP A N 1
ATOM 3303 C CA . ASP A 1 413 ? 26.981 -4.345 21.093 1.00 87.56 413 ASP A CA 1
ATOM 3304 C C . ASP A 1 413 ? 25.801 -4.488 22.085 1.00 87.56 413 ASP A C 1
ATOM 3306 O O . ASP A 1 413 ? 25.526 -5.579 22.582 1.00 87.56 413 ASP A O 1
ATOM 3310 N N . ASP A 1 414 ? 25.060 -3.403 22.348 1.00 84.19 414 ASP A N 1
ATOM 3311 C CA . ASP A 1 414 ? 23.910 -3.389 23.272 1.00 84.19 414 ASP A CA 1
ATOM 3312 C C . ASP A 1 414 ? 22.660 -4.114 22.723 1.00 84.19 414 ASP A C 1
ATOM 3314 O O . ASP A 1 414 ? 21.717 -4.399 23.475 1.00 84.19 414 ASP A O 1
ATOM 3318 N N . LEU A 1 415 ? 22.610 -4.410 21.420 1.00 90.81 415 LEU A N 1
ATOM 3319 C CA . LEU A 1 415 ? 21.409 -4.843 20.694 1.00 90.81 415 LEU A CA 1
ATOM 3320 C C . LEU A 1 415 ? 21.163 -6.357 20.791 1.00 90.81 415 LEU A C 1
ATOM 3322 O O . LEU A 1 415 ? 20.803 -7.023 19.823 1.00 90.81 415 LEU A O 1
ATOM 3326 N N . SER A 1 416 ? 21.311 -6.909 21.994 1.00 88.56 416 SER A N 1
ATOM 3327 C CA . SER A 1 416 ? 21.130 -8.339 22.293 1.00 88.56 416 SER A CA 1
ATOM 3328 C C . SER A 1 416 ? 19.769 -8.921 21.873 1.00 88.56 416 SER A C 1
ATOM 3330 O O . SER A 1 416 ? 19.687 -10.113 21.575 1.00 88.56 416 SER A O 1
ATOM 3332 N N . GLY A 1 417 ? 18.713 -8.101 21.799 1.00 87.44 417 GLY A N 1
ATOM 3333 C CA . GLY A 1 417 ? 17.381 -8.476 21.302 1.00 87.44 417 GLY A CA 1
ATOM 3334 C C . GLY A 1 417 ? 17.215 -8.479 19.773 1.00 87.44 417 GLY A C 1
ATOM 3335 O O . GLY A 1 417 ? 16.151 -8.871 19.283 1.00 87.44 417 GLY A O 1
ATOM 3336 N N . LEU A 1 418 ? 18.230 -8.061 19.008 1.00 94.38 418 LEU A N 1
ATOM 3337 C CA . LEU A 1 418 ? 18.138 -7.890 17.558 1.00 94.38 418 LEU A CA 1
ATOM 3338 C C . LEU A 1 418 ? 18.042 -9.238 16.846 1.00 94.38 418 LEU A C 1
ATOM 3340 O O . LEU A 1 418 ? 18.912 -10.090 16.984 1.00 94.38 418 LEU A O 1
ATOM 3344 N N . THR A 1 419 ? 16.985 -9.418 16.054 1.00 93.19 419 THR A N 1
ATOM 3345 C CA . THR A 1 419 ? 16.727 -10.656 15.296 1.00 93.19 419 THR A CA 1
ATOM 3346 C C . THR A 1 419 ? 17.008 -10.511 13.805 1.00 93.19 419 THR A C 1
ATOM 3348 O O . THR A 1 419 ? 17.270 -11.506 13.133 1.00 93.19 419 THR A O 1
ATOM 3351 N N . THR A 1 420 ? 16.936 -9.285 13.279 1.00 92.81 420 THR A N 1
ATOM 3352 C CA . THR A 1 420 ? 17.078 -8.970 11.853 1.00 92.81 420 THR A CA 1
ATOM 3353 C C . THR A 1 420 ? 17.918 -7.710 11.686 1.00 92.81 420 THR A C 1
ATOM 3355 O O . THR A 1 420 ? 17.521 -6.651 12.177 1.00 92.81 420 THR A O 1
ATOM 3358 N N . LEU A 1 421 ? 19.042 -7.835 10.979 1.00 95.00 421 LEU A N 1
ATOM 3359 C CA . LEU A 1 421 ? 19.936 -6.741 10.604 1.00 95.00 421 LEU A CA 1
ATOM 3360 C C . LEU A 1 421 ? 20.147 -6.755 9.088 1.00 95.00 421 LEU A C 1
ATOM 3362 O O . LEU A 1 421 ? 20.810 -7.649 8.565 1.00 95.00 421 LEU A O 1
ATOM 3366 N N . TYR A 1 422 ? 19.596 -5.765 8.387 1.00 92.88 422 TYR A N 1
ATOM 3367 C CA . TYR A 1 422 ? 19.768 -5.616 6.940 1.00 92.88 422 TYR A CA 1
ATOM 3368 C C . TYR A 1 422 ? 20.422 -4.278 6.606 1.00 92.88 422 TYR A C 1
ATOM 3370 O O . TYR A 1 422 ? 19.959 -3.226 7.049 1.00 92.88 422 TYR A O 1
ATOM 3378 N N . ILE A 1 423 ? 21.484 -4.330 5.805 1.00 92.12 423 ILE A N 1
ATOM 3379 C CA . ILE A 1 423 ? 22.244 -3.173 5.332 1.00 92.12 423 ILE A CA 1
ATOM 3380 C C . ILE A 1 423 ? 22.253 -3.232 3.804 1.00 92.12 423 ILE A C 1
ATOM 3382 O O . ILE A 1 423 ? 22.656 -4.240 3.221 1.00 92.12 423 ILE A O 1
ATOM 3386 N N . ALA A 1 424 ? 21.795 -2.165 3.152 1.00 88.38 424 ALA A N 1
ATOM 3387 C CA . ALA A 1 424 ? 21.744 -2.089 1.699 1.00 88.38 424 ALA A CA 1
ATOM 3388 C C . ALA A 1 424 ? 22.234 -0.745 1.160 1.00 88.38 424 ALA A C 1
ATOM 3390 O O . ALA A 1 424 ? 21.872 0.300 1.696 1.00 88.38 424 ALA A O 1
ATOM 3391 N N . ASP A 1 425 ? 22.999 -0.788 0.067 1.00 85.44 425 ASP A N 1
ATOM 3392 C CA . ASP A 1 425 ? 23.546 0.390 -0.629 1.00 85.44 425 ASP A CA 1
ATOM 3393 C C . ASP A 1 425 ? 24.268 1.346 0.349 1.00 85.44 425 ASP A C 1
ATOM 3395 O O . ASP A 1 425 ? 23.894 2.502 0.564 1.00 85.44 425 ASP A O 1
ATOM 3399 N N . ALA A 1 426 ? 25.270 0.777 1.023 1.00 88.06 426 ALA A N 1
ATOM 3400 C CA . ALA A 1 426 ? 26.086 1.376 2.076 1.00 88.06 426 ALA A CA 1
ATOM 3401 C C . ALA A 1 426 ? 27.526 1.493 1.563 1.00 88.06 426 ALA A C 1
ATOM 3403 O O . ALA A 1 426 ? 28.408 0.733 1.959 1.00 88.06 426 ALA A O 1
ATOM 3404 N N . ILE A 1 427 ? 27.711 2.392 0.593 1.00 86.12 427 ILE A N 1
ATOM 3405 C CA . ILE A 1 427 ? 28.896 2.449 -0.269 1.00 86.12 427 ILE A CA 1
ATOM 3406 C C . ILE A 1 427 ? 30.160 2.670 0.575 1.00 86.12 427 ILE A C 1
ATOM 3408 O O . ILE A 1 427 ? 30.965 1.751 0.696 1.00 86.12 427 ILE A O 1
ATOM 3412 N N . HIS A 1 428 ? 30.277 3.819 1.246 1.00 86.00 428 HIS A N 1
ATOM 3413 C CA . HIS A 1 428 ? 31.505 4.258 1.930 1.00 86.00 428 HIS A CA 1
ATOM 3414 C C . HIS A 1 428 ? 31.724 3.678 3.335 1.00 86.00 428 HIS A C 1
ATOM 3416 O O . HIS A 1 428 ? 32.472 4.236 4.138 1.00 86.00 428 HIS A O 1
ATOM 3422 N N . VAL A 1 429 ? 31.097 2.538 3.634 1.00 89.38 429 VAL A N 1
ATOM 3423 C CA . VAL A 1 429 ? 31.379 1.753 4.837 1.00 89.38 429 VAL A CA 1
ATOM 3424 C C . VAL A 1 429 ? 32.443 0.713 4.488 1.00 89.38 429 VAL A C 1
ATOM 3426 O O . VAL A 1 429 ? 32.185 -0.220 3.731 1.00 89.38 429 VAL A O 1
ATOM 3429 N N . HIS A 1 430 ? 33.643 0.846 5.056 1.00 90.06 430 HIS A N 1
ATOM 3430 C CA . HIS A 1 430 ? 34.763 -0.049 4.734 1.00 90.06 430 HIS A CA 1
ATOM 3431 C C . HIS A 1 430 ? 34.766 -1.372 5.536 1.00 90.06 430 HIS A C 1
ATOM 3433 O O . HIS A 1 430 ? 35.418 -2.330 5.122 1.00 90.06 430 HIS A O 1
ATOM 3439 N N . SER A 1 431 ? 34.070 -1.445 6.676 1.00 92.12 431 SER A N 1
ATOM 3440 C CA . SER A 1 431 ? 34.067 -2.599 7.594 1.00 92.12 431 SER A CA 1
ATOM 3441 C C . SER A 1 431 ? 32.799 -2.659 8.459 1.00 92.12 431 SER A C 1
ATOM 3443 O O . SER A 1 431 ? 32.051 -1.682 8.548 1.00 92.12 431 SER A O 1
ATOM 3445 N N . LEU A 1 432 ? 32.548 -3.801 9.111 1.00 92.50 432 LEU A N 1
ATOM 3446 C CA . LEU A 1 432 ? 31.465 -3.939 10.095 1.00 92.50 432 LEU A CA 1
ATOM 3447 C C . LEU A 1 432 ? 31.938 -3.655 11.530 1.00 92.50 432 LEU A C 1
ATOM 3449 O O . LEU A 1 432 ? 33.104 -3.897 11.848 1.00 92.50 432 LEU A O 1
ATOM 3453 N N . PRO A 1 433 ? 31.030 -3.201 12.416 1.00 93.06 433 PRO A N 1
ATOM 3454 C CA . PRO A 1 433 ? 31.226 -3.269 13.857 1.00 93.06 433 PRO A CA 1
ATOM 3455 C C . PRO A 1 433 ? 31.077 -4.718 14.355 1.00 93.06 433 PRO A C 1
ATOM 3457 O O . PRO A 1 433 ? 30.573 -5.584 13.637 1.00 93.06 433 PRO A O 1
ATOM 3460 N N . SER A 1 434 ? 31.455 -4.941 15.617 1.00 92.56 434 SER A N 1
ATOM 3461 C CA . SER A 1 434 ? 31.206 -6.180 16.370 1.00 92.56 434 SER A CA 1
ATOM 3462 C C . SER A 1 434 ? 29.764 -6.678 16.190 1.00 92.56 434 SER A C 1
ATOM 3464 O O . SER A 1 434 ? 28.792 -5.950 16.412 1.00 92.56 434 SER A O 1
ATOM 3466 N N . LEU A 1 435 ? 29.638 -7.945 15.796 1.00 93.56 435 LEU A N 1
ATOM 3467 C CA . LEU A 1 435 ? 28.393 -8.709 15.729 1.00 93.56 435 LEU A CA 1
ATOM 3468 C C . LEU A 1 435 ? 28.235 -9.629 16.952 1.00 93.56 435 LEU A C 1
ATOM 3470 O O . LEU A 1 435 ? 27.152 -10.172 17.174 1.00 93.56 435 LEU A O 1
ATOM 3474 N N . THR A 1 436 ? 29.287 -9.801 17.762 1.00 90.88 436 THR A N 1
ATOM 3475 C CA . THR A 1 436 ? 29.319 -10.706 18.928 1.00 90.88 436 THR A CA 1
ATOM 3476 C C . THR A 1 436 ? 28.193 -10.453 19.945 1.00 90.88 436 THR A C 1
ATOM 3478 O O . THR A 1 436 ? 27.611 -11.407 20.468 1.00 90.88 436 THR A O 1
ATOM 3481 N N . GLY A 1 437 ? 27.809 -9.188 20.171 1.00 87.38 437 GLY A N 1
ATOM 3482 C CA . GLY A 1 437 ? 26.697 -8.806 21.056 1.00 87.38 437 GLY A CA 1
ATOM 3483 C C . GLY A 1 437 ? 25.303 -9.223 20.557 1.00 87.38 437 GLY A C 1
ATOM 3484 O O . GLY A 1 437 ? 24.355 -9.312 21.345 1.00 87.38 437 GLY A O 1
ATOM 3485 N N . LEU A 1 438 ? 25.162 -9.549 19.266 1.00 92.81 438 LEU A N 1
ATOM 3486 C CA . LEU A 1 438 ? 23.892 -9.856 18.594 1.00 92.81 438 LEU A CA 1
ATOM 3487 C C . LEU A 1 438 ? 23.451 -11.311 18.833 1.00 92.81 438 LEU A C 1
ATOM 3489 O O . LEU A 1 438 ? 23.273 -12.126 17.922 1.00 92.81 438 LEU A O 1
ATOM 3493 N N . THR A 1 439 ? 23.273 -11.649 20.108 1.00 89.75 439 THR A N 1
ATOM 3494 C CA . THR A 1 439 ? 22.965 -13.009 20.581 1.00 89.75 439 THR A CA 1
ATOM 3495 C C . THR A 1 439 ? 21.628 -13.559 20.068 1.00 89.75 439 THR A C 1
ATOM 3497 O O . THR A 1 439 ? 21.517 -14.769 19.873 1.00 89.75 439 THR A O 1
ATOM 3500 N N . SER A 1 440 ? 20.640 -12.701 19.782 1.00 92.56 440 SER A N 1
ATOM 3501 C CA . SER A 1 440 ? 19.329 -13.098 19.231 1.00 92.56 440 SER A CA 1
ATOM 3502 C C . SER A 1 440 ? 19.239 -13.092 17.696 1.00 92.56 440 SER A C 1
ATOM 3504 O O . SER A 1 440 ? 18.146 -13.324 17.163 1.00 92.56 440 SER A O 1
ATOM 3506 N N . LEU A 1 441 ? 20.337 -12.813 16.979 1.00 94.38 441 LEU A N 1
ATOM 3507 C CA . LEU A 1 441 ? 20.316 -12.590 15.529 1.00 94.38 441 LEU A CA 1
ATOM 3508 C C . LEU A 1 441 ? 19.946 -13.862 14.756 1.00 94.38 441 LEU A C 1
ATOM 3510 O O . LEU A 1 441 ? 20.425 -14.952 15.070 1.00 94.38 441 LEU A O 1
ATOM 3514 N N . LYS A 1 442 ? 19.081 -13.709 13.746 1.00 91.50 442 LYS A N 1
ATOM 3515 C CA . LYS A 1 442 ? 18.564 -14.798 12.896 1.00 91.50 442 LYS A CA 1
ATOM 3516 C C . LYS A 1 442 ? 18.646 -14.486 11.410 1.00 91.50 442 LYS A C 1
ATOM 3518 O O . LYS A 1 442 ? 18.890 -15.390 10.630 1.00 91.50 442 LYS A O 1
ATOM 3523 N N . ASN A 1 443 ? 18.43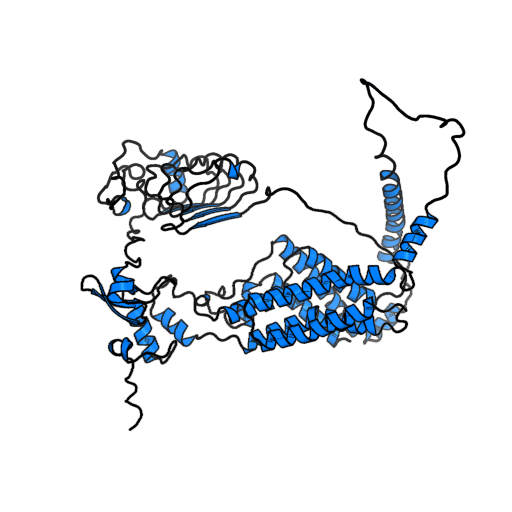1 -13.226 11.036 1.00 91.00 443 ASN A N 1
ATOM 3524 C CA . ASN A 1 443 ? 18.519 -12.765 9.658 1.00 91.00 443 ASN A CA 1
ATOM 3525 C C . ASN A 1 443 ? 19.602 -11.685 9.570 1.00 91.00 443 ASN A C 1
ATOM 3527 O O . ASN A 1 443 ? 19.521 -10.668 10.268 1.00 91.00 443 ASN A O 1
ATOM 3531 N N . PHE A 1 444 ? 20.580 -11.884 8.695 1.00 93.56 444 PHE A N 1
ATOM 3532 C CA . PHE A 1 444 ? 21.625 -10.912 8.390 1.00 93.56 444 PHE A CA 1
ATOM 3533 C C . PHE A 1 444 ? 21.795 -10.807 6.878 1.00 93.56 444 PHE A C 1
ATOM 3535 O O . PHE A 1 444 ? 21.795 -11.831 6.195 1.00 93.56 444 PHE A O 1
ATOM 3542 N N . ALA A 1 445 ? 21.923 -9.587 6.355 1.00 90.38 445 ALA A N 1
ATOM 3543 C CA . ALA A 1 445 ? 22.243 -9.376 4.948 1.00 90.38 445 ALA A CA 1
ATOM 3544 C C . ALA A 1 445 ? 22.972 -8.050 4.708 1.00 90.38 445 ALA A C 1
ATOM 3546 O O . ALA A 1 445 ? 22.507 -6.997 5.155 1.00 90.38 445 ALA A O 1
ATOM 3547 N N . ILE A 1 446 ? 24.044 -8.108 3.914 1.00 89.31 446 ILE A N 1
ATOM 3548 C CA . ILE A 1 446 ? 24.672 -6.961 3.252 1.00 89.31 446 ILE A CA 1
ATOM 3549 C C . ILE A 1 446 ? 24.564 -7.172 1.746 1.00 89.31 446 ILE A C 1
ATOM 3551 O O . ILE A 1 446 ? 25.116 -8.127 1.199 1.00 89.31 446 ILE A O 1
ATOM 3555 N N . PHE A 1 447 ? 23.812 -6.303 1.078 1.00 82.44 447 PHE A N 1
ATOM 3556 C CA . PHE A 1 447 ? 23.455 -6.458 -0.331 1.00 82.44 447 PHE A CA 1
ATOM 3557 C C . PHE A 1 447 ? 23.338 -5.101 -1.035 1.00 82.44 447 PHE A C 1
ATOM 3559 O O . PHE A 1 447 ? 23.229 -4.067 -0.384 1.00 82.44 447 PHE A O 1
ATOM 3566 N N . ARG A 1 448 ? 23.360 -5.086 -2.376 1.00 81.94 448 ARG A N 1
ATOM 3567 C CA . ARG A 1 448 ? 23.652 -3.864 -3.166 1.00 81.94 448 ARG A CA 1
ATOM 3568 C C . ARG A 1 448 ? 25.045 -3.302 -2.821 1.00 81.94 448 ARG A C 1
ATOM 3570 O O . ARG A 1 448 ? 25.829 -3.953 -2.128 1.00 81.94 448 ARG A O 1
ATOM 3577 N N . ARG A 1 449 ? 25.366 -2.121 -3.352 1.00 85.31 449 ARG A N 1
ATOM 3578 C CA . ARG A 1 449 ? 26.728 -1.590 -3.395 1.00 85.31 449 ARG A CA 1
ATOM 3579 C C . ARG A 1 449 ? 27.295 -1.305 -2.002 1.00 85.31 449 ARG A C 1
ATOM 3581 O O . ARG A 1 449 ? 26.648 -0.673 -1.170 1.00 85.31 449 ARG A O 1
ATOM 3588 N N . ASN A 1 450 ? 28.487 -1.835 -1.744 1.00 88.50 450 ASN A N 1
ATOM 3589 C CA . ASN A 1 450 ? 29.217 -1.713 -0.485 1.00 88.50 450 ASN A CA 1
ATOM 3590 C C . ASN A 1 450 ? 30.700 -2.044 -0.717 1.00 88.50 450 ASN A C 1
ATOM 3592 O O . ASN A 1 450 ? 31.011 -2.957 -1.482 1.00 88.50 450 ASN A O 1
ATOM 3596 N N . GLU A 1 451 ? 31.609 -1.341 -0.046 1.00 90.12 451 GLU A N 1
ATOM 3597 C CA . GLU A 1 451 ? 33.052 -1.575 -0.199 1.00 90.12 451 GLU A CA 1
ATOM 3598 C C . GLU A 1 451 ? 33.546 -2.823 0.564 1.00 90.12 451 GLU A C 1
ATOM 3600 O O . GLU A 1 451 ? 34.491 -3.480 0.123 1.00 90.12 451 GLU A O 1
ATOM 3605 N N . ILE A 1 452 ? 32.864 -3.196 1.658 1.00 91.88 452 ILE A N 1
ATOM 3606 C CA . ILE A 1 452 ? 33.144 -4.346 2.552 1.00 91.88 452 ILE A CA 1
ATOM 3607 C C . ILE A 1 452 ? 33.448 -5.645 1.779 1.00 91.88 452 ILE A C 1
ATOM 3609 O O . ILE A 1 452 ? 34.319 -6.431 2.165 1.00 91.88 452 ILE A O 1
ATOM 3613 N N . CYS A 1 453 ? 32.716 -5.877 0.689 1.00 89.62 453 CYS A N 1
ATOM 3614 C CA . CYS A 1 453 ? 32.766 -7.110 -0.092 1.00 89.62 453 CYS A CA 1
ATOM 3615 C C . CYS A 1 453 ? 33.837 -7.163 -1.189 1.00 89.62 453 CYS A C 1
ATOM 3617 O O . CYS A 1 453 ? 33.948 -8.182 -1.869 1.00 89.62 453 CYS A O 1
ATOM 3619 N N . CYS A 1 454 ? 34.610 -6.095 -1.382 1.00 90.00 454 CYS A N 1
ATOM 3620 C CA . CYS A 1 454 ? 35.575 -6.000 -2.480 1.00 90.00 454 CYS A CA 1
ATOM 3621 C C . CYS A 1 454 ? 36.874 -5.256 -2.115 1.00 90.00 454 CYS A C 1
ATOM 3623 O O . CYS A 1 454 ? 37.887 -5.455 -2.779 1.00 90.00 454 CYS A O 1
ATOM 3625 N N . ASN A 1 455 ? 36.914 -4.512 -1.003 1.00 91.75 455 ASN A N 1
ATOM 3626 C CA . ASN A 1 455 ? 38.144 -3.952 -0.423 1.00 91.75 455 ASN A CA 1
ATOM 3627 C C . ASN A 1 455 ? 39.045 -5.001 0.280 1.00 91.75 455 ASN A C 1
ATOM 3629 O O . ASN A 1 455 ? 40.160 -4.689 0.706 1.00 91.75 455 ASN A O 1
ATOM 3633 N N . GLY A 1 456 ? 38.566 -6.244 0.404 1.00 89.94 456 GLY A N 1
ATOM 3634 C CA . GLY A 1 456 ? 39.270 -7.377 1.007 1.00 89.94 456 GLY A CA 1
ATOM 3635 C C . GLY A 1 456 ? 39.063 -7.577 2.511 1.00 89.94 456 GLY A C 1
ATOM 3636 O O . GLY A 1 456 ? 39.660 -8.503 3.061 1.00 89.94 456 GLY A O 1
ATOM 3637 N N . TRP A 1 457 ? 38.225 -6.775 3.179 1.00 94.50 457 TRP A N 1
ATOM 3638 C CA . TRP A 1 457 ? 37.968 -6.899 4.620 1.00 94.50 457 TRP A CA 1
ATOM 3639 C C . TRP A 1 457 ? 37.224 -8.193 4.986 1.00 94.50 457 TRP A C 1
ATOM 3641 O O . TRP A 1 457 ? 37.703 -8.960 5.824 1.00 94.50 457 TRP A O 1
ATOM 3651 N N . ALA A 1 458 ? 36.077 -8.454 4.343 1.00 91.00 458 ALA A N 1
ATOM 3652 C CA . ALA A 1 458 ? 35.242 -9.628 4.631 1.00 91.00 458 ALA A CA 1
ATOM 3653 C C . ALA A 1 458 ? 35.762 -10.913 3.967 1.00 91.00 458 ALA A C 1
ATOM 3655 O O . ALA A 1 458 ? 35.768 -11.978 4.573 1.00 91.00 458 ALA A O 1
ATOM 3656 N N . THR A 1 459 ? 36.208 -10.813 2.715 1.00 86.12 459 THR A N 1
ATOM 3657 C CA . THR A 1 459 ? 36.603 -11.953 1.866 1.00 86.12 459 THR A CA 1
ATOM 3658 C C . THR A 1 459 ? 38.074 -12.350 2.010 1.00 86.12 459 THR A C 1
ATOM 3660 O O . THR A 1 459 ? 38.503 -13.355 1.449 1.00 86.12 459 THR A O 1
ATOM 3663 N N . GLY A 1 460 ? 38.890 -11.521 2.665 1.00 87.25 460 GLY A N 1
ATOM 3664 C CA . GLY A 1 460 ? 40.348 -11.652 2.695 1.00 87.25 460 GLY A CA 1
ATOM 3665 C C . GLY A 1 460 ? 41.073 -11.193 1.421 1.00 87.25 460 GLY A C 1
ATOM 3666 O O . GLY A 1 460 ? 42.262 -10.860 1.489 1.00 87.25 460 GLY A O 1
ATOM 3667 N N . TYR A 1 461 ? 40.368 -11.132 0.286 1.00 89.19 461 TYR A N 1
ATOM 3668 C CA . TYR A 1 461 ? 40.887 -10.832 -1.049 1.00 89.19 461 TYR A CA 1
ATOM 3669 C C . TYR A 1 461 ? 40.279 -9.536 -1.600 1.00 89.19 461 TYR A C 1
ATOM 3671 O O . TYR A 1 461 ? 39.059 -9.414 -1.704 1.00 89.19 461 TYR A O 1
ATOM 3679 N N . CYS A 1 462 ? 41.132 -8.573 -1.950 1.00 91.44 462 CYS A N 1
ATOM 3680 C CA . CYS A 1 462 ? 40.702 -7.313 -2.550 1.00 91.44 462 CYS A CA 1
ATOM 3681 C C . CYS A 1 462 ? 40.518 -7.476 -4.066 1.00 91.44 462 CYS A C 1
ATOM 3683 O O . CYS A 1 462 ? 41.463 -7.840 -4.765 1.00 91.44 462 CYS A O 1
ATOM 3685 N N . ASP A 1 463 ? 39.322 -7.163 -4.558 1.00 90.31 463 ASP A N 1
ATOM 3686 C CA . ASP A 1 463 ? 38.949 -7.184 -5.970 1.00 90.31 463 ASP A CA 1
ATOM 3687 C C . ASP A 1 463 ? 38.270 -5.861 -6.344 1.00 90.31 463 ASP A C 1
ATOM 3689 O O . ASP A 1 463 ? 37.047 -5.720 -6.314 1.00 90.31 463 ASP A O 1
ATOM 3693 N N . LEU A 1 464 ? 39.082 -4.879 -6.735 1.00 88.25 464 LEU A N 1
ATOM 3694 C CA . LEU A 1 464 ? 38.595 -3.580 -7.206 1.00 88.25 464 LEU A CA 1
ATOM 3695 C C . LEU A 1 464 ? 37.963 -3.643 -8.613 1.00 88.25 464 LEU A C 1
ATOM 3697 O O . LEU A 1 464 ? 37.468 -2.629 -9.099 1.00 88.25 464 LEU A O 1
ATOM 3701 N N . THR A 1 465 ? 37.964 -4.809 -9.274 1.00 85.50 465 THR A N 1
ATOM 3702 C CA . THR A 1 465 ? 37.248 -5.028 -10.546 1.00 85.50 465 THR A CA 1
ATOM 3703 C C . THR A 1 465 ? 35.812 -5.515 -10.335 1.00 85.50 465 THR A C 1
ATOM 3705 O O . THR A 1 465 ? 34.996 -5.464 -11.256 1.00 85.50 465 THR A O 1
ATOM 3708 N N . ASN A 1 466 ? 35.476 -5.932 -9.111 1.00 85.31 466 ASN A N 1
ATOM 3709 C CA . ASN A 1 466 ? 34.132 -6.327 -8.724 1.00 85.31 466 ASN A CA 1
ATOM 3710 C C . ASN A 1 466 ? 33.140 -5.163 -8.876 1.00 85.31 466 ASN A C 1
ATOM 3712 O O . ASN A 1 466 ? 33.433 -4.040 -8.465 1.00 85.31 466 ASN A O 1
ATOM 3716 N N . PHE A 1 467 ? 31.925 -5.446 -9.362 1.00 81.56 467 PHE A N 1
ATOM 3717 C CA . PHE A 1 467 ? 30.854 -4.456 -9.539 1.00 81.56 467 PHE A CA 1
ATOM 3718 C C . PHE A 1 467 ? 30.600 -3.579 -8.299 1.00 81.56 467 PHE A C 1
ATOM 3720 O O . PHE A 1 467 ? 30.299 -2.395 -8.447 1.00 81.56 467 PHE A O 1
ATOM 3727 N N . GLN A 1 468 ? 30.762 -4.120 -7.083 1.00 83.06 468 GLN A N 1
ATOM 3728 C CA . GLN A 1 468 ? 30.570 -3.327 -5.863 1.00 83.06 468 GLN A CA 1
ATOM 3729 C C . GLN A 1 468 ? 31.627 -2.205 -5.706 1.00 83.06 468 GLN A C 1
ATOM 3731 O O . GLN A 1 468 ? 31.293 -1.132 -5.207 1.00 83.06 468 GLN A O 1
ATOM 3736 N N . CYS A 1 469 ? 32.863 -2.417 -6.181 1.00 85.88 469 CYS A N 1
ATOM 3737 C CA . CYS A 1 469 ? 34.002 -1.494 -6.042 1.00 85.88 469 CYS A CA 1
ATOM 3738 C C . CYS A 1 469 ? 34.304 -0.642 -7.286 1.00 85.88 469 CYS A C 1
ATOM 3740 O O . CYS A 1 469 ? 35.184 0.219 -7.216 1.00 85.88 469 CYS A O 1
ATOM 3742 N N . LEU A 1 470 ? 33.620 -0.858 -8.418 1.00 85.94 470 LEU A N 1
ATOM 3743 C CA . LEU A 1 470 ? 33.902 -0.105 -9.645 1.00 85.94 470 LEU A CA 1
ATOM 3744 C C . LEU A 1 470 ? 33.763 1.418 -9.413 1.00 85.94 470 LEU A C 1
ATOM 3746 O O . LEU A 1 470 ? 32.776 1.850 -8.802 1.00 85.94 470 LEU A O 1
ATOM 3750 N N . PRO A 1 471 ? 34.722 2.235 -9.896 1.00 80.56 471 PRO A N 1
ATOM 3751 C CA . PRO A 1 471 ? 34.717 3.680 -9.687 1.00 80.56 471 PRO A CA 1
ATOM 3752 C C . PRO A 1 471 ? 33.613 4.363 -10.506 1.00 80.56 471 PRO A C 1
ATOM 3754 O O . PRO A 1 471 ? 33.404 4.035 -11.675 1.00 80.56 471 PRO A O 1
ATOM 3757 N N . ARG A 1 472 ? 32.943 5.356 -9.907 1.00 76.69 472 ARG A N 1
ATOM 3758 C CA . ARG A 1 472 ? 31.929 6.205 -10.557 1.00 76.69 472 ARG A CA 1
ATOM 3759 C C . ARG A 1 472 ? 32.346 7.681 -10.538 1.00 76.69 472 ARG A C 1
ATOM 3761 O O . ARG A 1 472 ? 33.190 8.068 -9.727 1.00 76.69 472 ARG A O 1
ATOM 3768 N N . PRO A 1 473 ? 31.757 8.534 -11.397 1.00 74.12 473 PRO A N 1
ATOM 3769 C CA . PRO A 1 473 ? 31.902 9.981 -11.278 1.00 74.12 473 PRO A CA 1
ATOM 3770 C C . PRO A 1 473 ? 31.477 10.486 -9.891 1.00 74.12 473 PRO A C 1
ATOM 3772 O O . PRO A 1 473 ? 30.486 10.020 -9.339 1.00 74.12 473 PRO A O 1
ATOM 3775 N N . ASN A 1 474 ? 32.196 11.483 -9.369 1.00 71.19 474 ASN A N 1
ATOM 3776 C CA . ASN A 1 474 ? 31.935 12.165 -8.089 1.00 71.19 474 ASN A CA 1
ATOM 3777 C C . ASN A 1 474 ? 32.073 11.322 -6.801 1.00 71.19 474 ASN A C 1
ATOM 3779 O O . ASN A 1 474 ? 31.790 11.842 -5.722 1.00 71.19 474 ASN A O 1
ATOM 3783 N N . GLU A 1 475 ? 32.560 10.081 -6.872 1.00 74.00 475 GLU A N 1
ATOM 3784 C CA . GLU A 1 475 ? 32.799 9.225 -5.701 1.00 74.00 475 GLU A CA 1
ATOM 3785 C C . GLU A 1 475 ? 34.300 9.051 -5.383 1.00 74.00 475 GLU A C 1
ATOM 3787 O O . GLU A 1 475 ? 35.137 9.108 -6.289 1.00 74.00 475 GLU A O 1
ATOM 3792 N N . PRO A 1 476 ? 34.677 8.810 -4.111 1.00 77.12 476 PRO A N 1
ATOM 3793 C CA . PRO A 1 476 ? 36.037 8.421 -3.748 1.00 77.12 476 PRO A CA 1
ATOM 3794 C C . PRO A 1 476 ? 36.385 7.017 -4.274 1.00 77.12 476 PRO A C 1
ATOM 3796 O O . PRO A 1 476 ? 35.606 6.075 -4.146 1.00 77.12 476 PRO A O 1
ATOM 3799 N N . THR A 1 477 ? 37.591 6.852 -4.822 1.00 83.00 477 THR A N 1
ATOM 3800 C CA . THR A 1 477 ? 38.080 5.547 -5.294 1.00 83.00 477 THR A CA 1
ATOM 3801 C C . THR A 1 477 ? 38.344 4.600 -4.125 1.00 83.00 477 THR A C 1
ATOM 3803 O O . THR A 1 477 ? 39.211 4.878 -3.291 1.00 83.00 477 THR A O 1
ATOM 3806 N N . VAL A 1 478 ? 37.665 3.450 -4.114 1.00 87.38 478 VAL A N 1
ATOM 3807 C CA . VAL A 1 478 ? 37.833 2.397 -3.100 1.00 87.38 478 VAL A CA 1
ATOM 3808 C C . VAL A 1 478 ? 39.291 1.941 -2.999 1.00 87.38 478 VAL A C 1
ATOM 3810 O O . VAL A 1 478 ? 39.967 1.760 -4.012 1.00 87.38 478 VAL A O 1
ATOM 3813 N N . GLN A 1 479 ? 39.772 1.737 -1.771 1.00 89.88 479 GLN A N 1
ATOM 3814 C CA . GLN A 1 479 ? 41.122 1.250 -1.481 1.00 89.88 479 GLN A CA 1
ATOM 3815 C C . GLN A 1 479 ? 41.071 -0.127 -0.816 1.00 89.88 479 GLN A C 1
ATOM 3817 O O . GLN A 1 479 ? 40.178 -0.407 -0.019 1.00 89.88 479 GLN A O 1
ATOM 3822 N N . CYS A 1 480 ? 42.057 -0.978 -1.103 1.00 91.75 480 CYS A N 1
ATOM 3823 C CA . CYS A 1 480 ? 42.227 -2.241 -0.388 1.00 91.75 480 CYS A CA 1
ATOM 3824 C C . CYS A 1 480 ? 42.652 -1.992 1.065 1.00 91.75 480 CYS A C 1
ATOM 3826 O O . CYS A 1 480 ? 43.557 -1.193 1.310 1.00 91.75 480 CYS A O 1
ATOM 3828 N N . VAL A 1 481 ? 42.067 -2.720 2.019 1.00 92.25 481 VAL A N 1
ATOM 3829 C CA . VAL A 1 481 ? 42.428 -2.616 3.445 1.00 92.25 481 VAL A CA 1
ATOM 3830 C C . VAL A 1 481 ? 43.315 -3.777 3.905 1.00 92.25 481 VAL A C 1
ATOM 3832 O O . VAL A 1 481 ? 43.245 -4.888 3.371 1.00 92.25 481 VAL A O 1
ATOM 3835 N N . SER A 1 482 ? 44.154 -3.531 4.916 1.00 88.81 482 SER A N 1
ATOM 3836 C CA . SER A 1 482 ? 44.949 -4.554 5.621 1.00 88.81 482 SER A CA 1
ATOM 3837 C C . SER A 1 482 ? 44.115 -5.400 6.577 1.00 88.81 482 SER A C 1
ATOM 3839 O O . SER A 1 482 ? 44.401 -6.577 6.787 1.00 88.81 482 SER A O 1
ATOM 3841 N N . ASP A 1 483 ? 43.089 -4.785 7.156 1.00 90.81 483 ASP A N 1
ATOM 3842 C CA . ASP A 1 483 ? 42.344 -5.338 8.278 1.00 90.81 483 ASP A CA 1
ATOM 3843 C C . ASP A 1 483 ? 41.337 -6.381 7.787 1.00 90.81 483 ASP A C 1
ATOM 3845 O O . ASP A 1 483 ? 40.954 -6.399 6.614 1.00 90.81 483 ASP A O 1
ATOM 3849 N N . ARG A 1 484 ? 40.930 -7.294 8.667 1.00 92.56 484 ARG A N 1
ATOM 3850 C CA . ARG A 1 484 ? 40.099 -8.451 8.314 1.00 92.56 484 ARG A CA 1
ATOM 3851 C C . ARG A 1 484 ? 38.952 -8.617 9.293 1.00 92.56 484 ARG A C 1
ATOM 3853 O O . ARG A 1 484 ? 39.079 -8.243 10.458 1.00 92.56 484 ARG A O 1
ATOM 3860 N N . MET A 1 485 ? 37.858 -9.204 8.816 1.00 93.62 485 MET A N 1
ATOM 3861 C CA . MET A 1 485 ? 36.737 -9.602 9.662 1.00 93.62 485 MET A CA 1
ATOM 3862 C C . MET A 1 485 ? 37.214 -10.555 10.775 1.00 93.62 485 MET A C 1
ATOM 3864 O O . MET A 1 485 ? 37.855 -11.565 10.464 1.00 93.62 485 MET A O 1
ATOM 3868 N N . PRO A 1 486 ? 36.939 -10.265 12.062 1.00 94.50 486 PRO A N 1
ATOM 3869 C CA . PRO A 1 486 ? 37.277 -11.169 13.154 1.00 94.50 486 PRO A CA 1
ATOM 3870 C C . PRO A 1 486 ? 36.589 -12.529 12.997 1.00 94.50 486 PRO A C 1
ATOM 3872 O O . PRO A 1 486 ? 35.428 -12.610 12.597 1.00 94.50 486 PRO A O 1
ATOM 3875 N N . ALA A 1 487 ? 37.285 -13.606 13.370 1.00 92.50 487 ALA A N 1
ATOM 3876 C CA . ALA A 1 487 ? 36.737 -14.963 13.292 1.00 92.50 487 ALA A CA 1
ATOM 3877 C C . ALA A 1 487 ? 35.474 -15.149 14.159 1.00 92.50 487 ALA A C 1
ATOM 3879 O O . ALA A 1 487 ? 34.607 -15.951 13.824 1.00 92.50 487 ALA A O 1
ATOM 3880 N N . GLU A 1 488 ? 35.352 -14.384 15.247 1.00 93.44 488 GLU A N 1
ATOM 3881 C CA . GLU A 1 488 ? 34.176 -14.372 16.125 1.00 93.44 488 GLU A CA 1
ATOM 3882 C C . GLU A 1 488 ? 32.941 -13.782 15.421 1.00 93.44 488 GLU A C 1
ATOM 3884 O O . GLU A 1 488 ? 31.853 -14.351 15.510 1.00 93.44 488 GLU A O 1
ATOM 3889 N N . ASP A 1 489 ? 33.112 -12.700 14.655 1.00 93.56 489 ASP A N 1
ATOM 3890 C CA . ASP A 1 489 ? 32.037 -12.087 13.866 1.00 93.56 489 ASP A CA 1
ATOM 3891 C C . ASP A 1 489 ? 31.678 -12.939 12.642 1.00 93.56 489 ASP A C 1
ATOM 3893 O O . ASP A 1 489 ? 30.499 -13.094 12.319 1.00 93.56 489 ASP A O 1
ATOM 3897 N N . LEU A 1 490 ? 32.675 -13.540 11.981 1.00 92.44 490 LEU A N 1
ATOM 3898 C CA . LEU A 1 490 ? 32.447 -14.470 10.871 1.00 92.44 490 LEU A CA 1
ATOM 3899 C C . LEU A 1 490 ? 31.620 -15.679 11.334 1.00 92.44 490 LEU A C 1
ATOM 3901 O O . LEU A 1 490 ? 30.625 -16.021 10.697 1.00 92.44 490 LEU A O 1
ATOM 3905 N N . ALA A 1 491 ? 31.945 -16.251 12.497 1.00 92.38 491 ALA A N 1
ATOM 3906 C CA . ALA A 1 491 ? 31.171 -17.335 13.096 1.00 92.38 491 ALA A CA 1
ATOM 3907 C C . ALA A 1 491 ? 29.722 -16.926 13.438 1.00 92.38 491 ALA A C 1
ATOM 3909 O O . ALA A 1 491 ? 28.830 -17.774 13.408 1.00 92.38 491 ALA A O 1
ATOM 3910 N N . VAL A 1 492 ? 29.443 -15.645 13.729 1.00 92.62 492 VAL A N 1
ATOM 3911 C CA . VAL A 1 492 ? 28.062 -15.147 13.888 1.00 92.62 492 VAL A CA 1
ATOM 3912 C C . VAL A 1 492 ? 27.306 -15.148 12.556 1.00 92.62 492 VAL A C 1
ATOM 3914 O O . VAL A 1 492 ? 26.131 -15.515 12.557 1.00 92.62 492 VAL A O 1
ATOM 3917 N N . VAL A 1 493 ? 27.958 -14.789 11.444 1.00 92.38 493 VAL A N 1
ATOM 3918 C CA . VAL A 1 493 ? 27.366 -14.793 10.090 1.00 92.38 493 VAL A CA 1
ATOM 3919 C C . VAL A 1 493 ? 27.134 -16.219 9.579 1.00 92.38 493 VAL A C 1
ATOM 3921 O O . VAL A 1 493 ? 26.030 -16.532 9.133 1.00 92.38 493 VAL A O 1
ATOM 3924 N N . GLU A 1 494 ? 28.126 -17.105 9.701 1.00 90.94 494 GLU A N 1
ATOM 3925 C CA . GLU A 1 494 ? 28.022 -18.512 9.282 1.00 90.94 494 GLU A CA 1
ATOM 3926 C C . GLU A 1 494 ? 26.927 -19.266 10.055 1.00 90.94 494 GLU A C 1
ATOM 3928 O O . GLU A 1 494 ? 26.132 -19.999 9.468 1.00 90.94 494 GLU A O 1
ATOM 3933 N N . ARG A 1 495 ? 26.816 -19.032 11.373 1.00 91.19 495 ARG A N 1
ATOM 3934 C CA . ARG A 1 495 ? 25.803 -19.643 12.258 1.00 91.19 495 ARG A CA 1
ATOM 3935 C C . ARG A 1 495 ? 24.356 -19.383 11.819 1.00 91.19 495 ARG A C 1
ATOM 3937 O O . ARG A 1 495 ? 23.469 -20.138 12.216 1.00 91.19 495 ARG A O 1
ATOM 3944 N N . ILE A 1 496 ? 24.105 -18.303 11.079 1.00 90.62 496 ILE A N 1
ATOM 3945 C CA . ILE A 1 496 ? 22.757 -17.833 10.720 1.00 90.62 496 ILE A CA 1
ATOM 3946 C C . ILE A 1 496 ? 22.490 -17.843 9.208 1.00 90.62 496 ILE A C 1
ATOM 3948 O O . ILE A 1 496 ? 21.477 -17.291 8.791 1.00 90.62 496 ILE A O 1
ATOM 3952 N N . ASP A 1 497 ? 23.381 -18.444 8.408 1.00 88.12 497 ASP A N 1
ATOM 3953 C CA . ASP A 1 497 ? 23.343 -18.409 6.933 1.00 88.12 497 ASP A CA 1
ATOM 3954 C C . ASP A 1 497 ? 23.208 -16.965 6.394 1.00 88.12 497 ASP A C 1
ATOM 3956 O O . ASP A 1 497 ? 22.393 -16.640 5.528 1.00 88.12 497 ASP A O 1
ATOM 3960 N N . GLY A 1 498 ? 23.961 -16.045 7.011 1.00 86.69 498 GLY A N 1
ATOM 3961 C CA . GLY A 1 498 ? 23.849 -14.613 6.761 1.00 86.69 498 GLY A CA 1
ATOM 3962 C C . GLY A 1 498 ? 24.382 -14.222 5.383 1.00 86.69 498 GLY A C 1
ATOM 3963 O O . GLY A 1 498 ? 25.518 -14.538 5.033 1.00 86.69 498 GLY A O 1
ATOM 3964 N N . PHE A 1 499 ? 23.594 -13.470 4.611 1.00 87.50 499 PHE A N 1
ATOM 3965 C CA . PHE A 1 499 ? 23.976 -13.061 3.261 1.00 87.50 499 PHE A CA 1
ATOM 3966 C C . PHE A 1 499 ? 25.089 -12.003 3.305 1.00 87.50 499 PHE A C 1
ATOM 3968 O O . PHE A 1 499 ? 24.834 -10.811 3.483 1.00 87.50 499 PHE A O 1
ATOM 3975 N N . LEU A 1 500 ? 26.332 -12.440 3.121 1.00 89.19 500 LEU A N 1
ATOM 3976 C CA . LEU A 1 500 ? 27.509 -11.585 3.028 1.00 89.19 500 LEU A CA 1
ATOM 3977 C C . LEU A 1 500 ? 28.181 -11.812 1.669 1.00 89.19 500 LEU A C 1
ATOM 3979 O O . LEU A 1 500 ? 28.580 -12.924 1.340 1.00 89.19 500 LEU A O 1
ATOM 3983 N N . CYS A 1 501 ? 28.293 -10.751 0.869 1.00 83.06 501 CYS A N 1
ATOM 3984 C CA . CYS A 1 501 ? 29.076 -10.731 -0.375 1.00 83.06 501 CYS A CA 1
ATOM 3985 C C . CYS A 1 501 ? 28.659 -11.729 -1.476 1.00 83.06 501 CYS A C 1
ATOM 3987 O O . CYS A 1 501 ? 29.481 -12.126 -2.303 1.00 83.06 501 CYS A O 1
ATOM 3989 N N . GLY A 1 502 ? 27.375 -12.099 -1.541 1.00 71.06 502 GLY A N 1
ATOM 3990 C CA . GLY A 1 502 ? 26.852 -12.969 -2.599 1.00 71.06 502 GLY A CA 1
ATOM 3991 C C . GLY A 1 502 ? 26.972 -12.354 -4.004 1.00 71.06 502 GLY A C 1
ATOM 3992 O O . GLY A 1 502 ? 26.552 -11.224 -4.251 1.00 71.06 502 GLY A O 1
ATOM 3993 N N . THR A 1 503 ? 27.506 -13.128 -4.950 1.00 58.47 503 THR A N 1
ATOM 3994 C CA . THR A 1 503 ? 28.010 -12.657 -6.257 1.00 58.47 503 THR A CA 1
ATOM 3995 C C . THR A 1 503 ? 26.950 -12.243 -7.287 1.00 58.47 503 THR A C 1
ATOM 3997 O O . THR A 1 503 ? 27.293 -11.649 -8.304 1.00 58.47 503 THR A O 1
ATOM 4000 N N . ASN A 1 504 ? 25.665 -12.530 -7.057 1.00 56.69 504 ASN A N 1
ATOM 4001 C CA . ASN A 1 504 ? 24.597 -12.378 -8.061 1.00 56.69 504 ASN A CA 1
ATOM 4002 C C . ASN A 1 504 ? 23.912 -10.990 -8.087 1.00 56.69 504 ASN A C 1
ATOM 4004 O O . ASN A 1 504 ? 22.834 -10.855 -8.665 1.00 56.69 504 ASN A O 1
ATOM 4008 N N . ILE A 1 505 ? 24.487 -9.954 -7.461 1.00 59.06 505 ILE A N 1
ATOM 4009 C CA . ILE A 1 505 ? 23.867 -8.616 -7.364 1.00 59.06 505 ILE A CA 1
ATOM 4010 C C . ILE A 1 505 ? 24.667 -7.581 -8.168 1.00 59.06 505 ILE A C 1
ATOM 4012 O O . ILE A 1 505 ? 25.448 -6.803 -7.623 1.00 59.06 505 ILE A O 1
ATOM 4016 N N . THR A 1 506 ? 24.429 -7.572 -9.480 1.00 62.75 506 THR A N 1
ATOM 4017 C CA . THR A 1 506 ? 25.014 -6.646 -10.474 1.00 62.75 506 THR A CA 1
ATOM 4018 C C . THR A 1 506 ? 24.037 -5.566 -10.959 1.00 62.75 506 THR A C 1
ATOM 4020 O O . THR A 1 506 ? 24.324 -4.835 -11.903 1.00 62.75 506 THR A O 1
ATOM 4023 N N . GLN A 1 507 ? 22.857 -5.463 -10.339 1.00 59.00 507 GLN A N 1
ATOM 4024 C CA . GLN A 1 507 ? 21.882 -4.421 -10.659 1.00 59.00 507 GLN A CA 1
ATOM 4025 C C . GLN A 1 507 ? 22.343 -3.061 -10.133 1.00 59.00 507 GLN A C 1
ATOM 4027 O O . GLN A 1 507 ? 22.264 -2.798 -8.927 1.00 59.00 507 GLN A O 1
ATOM 4032 N N . ASP A 1 508 ? 22.719 -2.190 -11.062 1.00 57.06 508 ASP A N 1
ATOM 4033 C CA . ASP A 1 508 ? 22.765 -0.754 -10.829 1.00 57.06 508 ASP A CA 1
ATOM 4034 C C . ASP A 1 508 ? 21.360 -0.208 -10.527 1.00 57.06 508 ASP A C 1
ATOM 4036 O O . ASP A 1 508 ? 20.366 -0.684 -11.083 1.00 57.06 508 ASP A O 1
ATOM 4040 N N . LEU A 1 509 ? 21.283 0.784 -9.642 1.00 59.41 509 LEU A N 1
ATOM 4041 C CA . LEU A 1 509 ? 20.048 1.518 -9.371 1.00 59.41 509 LEU A CA 1
ATOM 4042 C C . LEU A 1 509 ? 19.915 2.759 -10.261 1.00 59.41 509 LEU A C 1
ATOM 4044 O O . LEU A 1 509 ? 18.785 3.154 -10.513 1.00 59.41 509 LEU A O 1
ATOM 4048 N N . GLU A 1 510 ? 21.027 3.293 -10.783 1.00 55.97 510 GLU A N 1
ATOM 4049 C CA . GLU A 1 510 ? 21.085 4.518 -11.603 1.00 55.97 510 GLU A CA 1
ATOM 4050 C C . GLU A 1 510 ? 20.929 4.242 -13.111 1.00 55.97 510 GLU A C 1
ATOM 4052 O O . GLU A 1 510 ? 20.370 5.049 -13.847 1.00 55.97 510 GLU A O 1
ATOM 4057 N N . ALA A 1 511 ? 21.362 3.072 -13.594 1.00 59.47 511 ALA A N 1
ATOM 4058 C CA . ALA A 1 511 ? 21.271 2.718 -15.016 1.00 59.47 511 ALA A CA 1
ATOM 4059 C C . ALA A 1 511 ? 19.843 2.689 -15.628 1.00 59.47 511 ALA A C 1
ATOM 4061 O O . ALA A 1 511 ? 19.733 2.964 -16.822 1.00 59.47 511 ALA A O 1
ATOM 4062 N N . PRO A 1 512 ? 18.758 2.352 -14.893 1.00 57.09 512 PRO A N 1
ATOM 4063 C CA . PRO A 1 512 ? 17.386 2.424 -15.400 1.00 57.09 512 PRO A CA 1
ATOM 4064 C C . PRO A 1 512 ? 16.668 3.741 -15.034 1.00 57.09 512 PRO A C 1
ATOM 4066 O O . PRO A 1 512 ? 15.438 3.765 -15.025 1.00 57.09 512 PRO A O 1
ATOM 4069 N N . GLU A 1 513 ? 17.381 4.804 -14.646 1.00 67.44 513 GLU A N 1
ATOM 4070 C CA . GLU A 1 513 ? 16.746 6.059 -14.224 1.00 67.44 513 GLU A CA 1
ATOM 4071 C C . GLU A 1 513 ? 16.457 7.022 -15.393 1.00 67.44 513 GLU A C 1
ATOM 4073 O O . GLU A 1 513 ? 17.219 7.076 -16.363 1.00 67.44 513 GLU A O 1
ATOM 4078 N N . PRO A 1 514 ? 15.377 7.826 -15.311 1.00 73.19 514 PRO A N 1
ATOM 4079 C CA . PRO A 1 514 ? 15.062 8.833 -16.321 1.00 73.19 514 PRO A CA 1
ATOM 4080 C C . PRO A 1 514 ? 16.150 9.912 -16.453 1.00 73.19 514 PRO A C 1
ATOM 4082 O O . PRO A 1 514 ? 16.311 10.765 -15.582 1.00 73.19 514 PRO A O 1
ATOM 4085 N N . SER A 1 515 ? 16.858 9.925 -17.583 1.00 80.38 515 SER A N 1
ATOM 4086 C CA . SER A 1 515 ? 17.728 11.039 -17.980 1.00 80.38 515 SER A CA 1
ATOM 4087 C C . SER A 1 515 ? 16.941 12.111 -18.742 1.00 80.38 515 SER A C 1
ATOM 4089 O O . SER A 1 515 ? 15.981 11.783 -19.441 1.00 80.38 515 SER A O 1
ATOM 4091 N N . LEU A 1 516 ? 17.392 13.371 -18.696 1.00 82.62 516 LEU A N 1
ATOM 4092 C CA . LEU A 1 516 ? 16.776 14.492 -19.430 1.00 82.62 516 LEU A CA 1
ATOM 4093 C C . LEU A 1 516 ? 16.658 14.227 -20.947 1.00 82.62 516 LEU A C 1
ATOM 4095 O O . LEU A 1 516 ? 15.706 14.656 -21.593 1.00 82.62 516 LEU A O 1
ATOM 4099 N N . GLU A 1 517 ? 17.607 13.490 -21.526 1.00 84.75 517 GLU A N 1
ATOM 4100 C CA . GLU A 1 517 ? 17.538 13.051 -22.923 1.00 84.75 517 GLU A CA 1
ATOM 4101 C C . GLU A 1 517 ? 16.408 12.030 -23.131 1.00 84.75 517 GLU A C 1
ATOM 4103 O O . GLU A 1 517 ? 15.600 12.175 -24.049 1.00 84.75 517 GLU A O 1
ATOM 4108 N N . SER A 1 518 ? 16.301 11.035 -22.244 1.00 85.12 518 SER A N 1
ATOM 4109 C CA . SER A 1 518 ? 15.257 10.007 -22.312 1.00 85.12 518 SER A CA 1
ATOM 4110 C C . SER A 1 518 ? 13.844 10.549 -22.055 1.00 85.12 518 SER A C 1
ATOM 4112 O O . SER A 1 518 ? 12.893 10.007 -22.618 1.00 85.12 518 SER A O 1
ATOM 4114 N N . THR A 1 519 ? 13.696 11.609 -21.248 1.00 87.94 519 THR A N 1
ATOM 4115 C CA . THR A 1 519 ? 12.401 12.225 -20.913 1.00 87.94 519 THR A CA 1
ATOM 4116 C C . THR A 1 519 ? 12.019 13.321 -21.898 1.00 87.94 519 THR A C 1
ATOM 4118 O O . THR A 1 519 ? 10.993 13.208 -22.565 1.00 87.94 519 THR A O 1
ATOM 4121 N N . ASP A 1 520 ? 12.842 14.361 -22.027 1.00 85.19 520 ASP A N 1
ATOM 4122 C CA . ASP A 1 520 ? 12.483 15.627 -22.675 1.00 85.19 520 ASP A CA 1
ATOM 4123 C C . ASP A 1 520 ? 12.994 15.673 -24.118 1.00 85.19 520 ASP A C 1
ATOM 4125 O O . ASP A 1 520 ? 12.340 16.240 -24.993 1.00 85.19 520 ASP A O 1
ATOM 4129 N N . GLY A 1 521 ? 14.139 15.035 -24.384 1.00 86.44 521 GLY A N 1
ATOM 4130 C CA . GLY A 1 521 ? 14.688 14.890 -25.731 1.00 86.44 521 GLY A CA 1
ATOM 4131 C C . GLY A 1 521 ? 13.832 13.972 -26.604 1.00 86.44 521 GLY A C 1
ATOM 4132 O O . GLY A 1 521 ? 13.284 14.407 -27.619 1.00 86.44 521 GLY A O 1
ATOM 4133 N N . VAL A 1 522 ? 13.709 12.701 -26.205 1.00 90.25 522 VAL A N 1
ATOM 4134 C CA . VAL A 1 522 ? 13.096 11.650 -27.036 1.00 90.25 522 VAL A CA 1
ATOM 4135 C C . VAL A 1 522 ? 11.594 11.477 -26.763 1.00 90.25 522 VAL A C 1
ATOM 4137 O O . VAL A 1 522 ? 10.783 11.534 -27.693 1.00 90.25 522 VAL A O 1
ATOM 4140 N N . CYS A 1 523 ? 11.191 11.283 -25.502 1.00 91.94 523 CYS A N 1
ATOM 4141 C CA . CYS A 1 523 ? 9.799 10.947 -25.179 1.00 91.94 523 CYS A CA 1
ATOM 4142 C C . CYS A 1 523 ? 8.847 12.148 -25.114 1.00 91.94 523 CYS A C 1
ATOM 4144 O O . CYS A 1 523 ? 7.672 12.009 -25.452 1.00 91.94 523 CYS A O 1
ATOM 4146 N N . GLN A 1 524 ? 9.332 13.325 -24.714 1.00 91.19 524 GLN A N 1
ATOM 4147 C CA . GLN A 1 524 ? 8.569 14.575 -24.583 1.00 91.19 524 GLN A CA 1
ATOM 4148 C C . GLN A 1 524 ? 7.283 14.418 -23.744 1.00 91.19 524 GLN A C 1
ATOM 4150 O O . GLN A 1 524 ? 6.259 15.038 -24.026 1.00 91.19 524 GLN A O 1
ATOM 4155 N N . GLY A 1 525 ? 7.316 13.543 -22.733 1.00 89.44 525 GLY A N 1
ATOM 4156 C CA . GLY A 1 525 ? 6.158 13.213 -21.893 1.00 89.44 525 GLY A CA 1
ATOM 4157 C C . GLY A 1 525 ? 5.077 12.336 -22.550 1.00 89.44 525 GLY A C 1
ATOM 4158 O O . GLY A 1 525 ? 4.074 12.044 -21.903 1.00 89.44 525 GLY A O 1
ATOM 4159 N N . VAL A 1 526 ? 5.251 11.900 -23.804 1.00 92.88 526 VAL A N 1
ATOM 4160 C CA . VAL A 1 526 ? 4.245 11.130 -24.556 1.00 92.88 526 VAL A CA 1
ATOM 4161 C C . VAL A 1 526 ? 4.421 9.627 -24.325 1.00 92.88 526 VAL A C 1
ATOM 4163 O O . VAL A 1 526 ? 5.447 9.049 -24.683 1.00 92.88 526 VAL A O 1
ATOM 4166 N N . LEU A 1 527 ? 3.407 8.985 -23.739 1.00 92.62 527 LEU A N 1
ATOM 4167 C CA . LEU A 1 527 ? 3.361 7.532 -23.539 1.00 92.62 527 LEU A CA 1
ATOM 4168 C C . LEU A 1 527 ? 3.282 6.766 -24.867 1.00 92.62 527 LEU A C 1
ATOM 4170 O O . LEU A 1 527 ? 2.748 7.258 -25.855 1.00 92.62 527 LEU A O 1
ATOM 4174 N N . TYR A 1 528 ? 3.802 5.539 -24.861 1.00 95.12 528 TYR A N 1
ATOM 4175 C CA . TYR A 1 528 ? 3.753 4.540 -25.937 1.00 95.12 528 TYR A CA 1
ATOM 4176 C C . TYR A 1 528 ? 4.427 4.935 -27.271 1.00 95.12 528 TYR A C 1
ATOM 4178 O O . TYR A 1 528 ? 4.481 4.130 -28.201 1.00 95.12 528 TYR A O 1
ATOM 4186 N N . ARG A 1 529 ? 5.024 6.130 -27.349 1.00 94.50 529 ARG A N 1
ATOM 4187 C CA . ARG A 1 529 ? 5.877 6.586 -28.456 1.00 94.50 529 ARG A CA 1
ATOM 4188 C C . ARG A 1 529 ? 7.099 5.668 -28.640 1.00 94.50 529 ARG A C 1
ATOM 4190 O O . ARG A 1 529 ? 7.692 5.216 -27.659 1.00 94.50 529 ARG A O 1
ATOM 4197 N N . GLU A 1 530 ? 7.493 5.432 -29.892 1.00 95.31 530 GLU A N 1
ATOM 4198 C CA . GLU A 1 530 ? 8.761 4.776 -30.245 1.00 95.31 530 GLU A CA 1
ATOM 4199 C C . GLU A 1 530 ? 9.949 5.673 -29.867 1.00 95.31 530 GLU A C 1
ATOM 4201 O O . GLU A 1 530 ? 9.966 6.862 -30.191 1.00 95.31 530 GLU A O 1
ATOM 4206 N N . CYS A 1 531 ? 10.957 5.121 -29.196 1.00 93.50 531 CYS A N 1
ATOM 4207 C CA . CYS A 1 531 ? 12.135 5.877 -28.778 1.00 93.50 531 CYS A CA 1
ATOM 4208 C C . CYS A 1 531 ? 13.435 5.164 -29.153 1.00 93.50 531 CYS A C 1
ATOM 4210 O O . CYS A 1 531 ? 13.468 3.947 -29.316 1.00 93.50 531 CYS A O 1
ATOM 4212 N N . TYR A 1 532 ? 14.514 5.933 -29.293 1.00 92.38 532 TYR A N 1
ATOM 4213 C CA . TYR A 1 532 ? 15.846 5.427 -29.608 1.00 92.38 532 TYR A CA 1
ATOM 4214 C C . TYR A 1 532 ? 16.853 6.047 -28.640 1.00 92.38 532 TYR A C 1
ATOM 4216 O O . TYR A 1 532 ? 17.079 7.254 -28.679 1.00 92.38 532 TYR A O 1
ATOM 4224 N N . LEU A 1 533 ? 17.455 5.225 -27.780 1.00 85.50 533 LEU A N 1
ATOM 4225 C CA . LEU A 1 533 ? 18.444 5.645 -26.785 1.00 85.50 533 LEU A CA 1
ATOM 4226 C C . LEU A 1 533 ? 19.747 4.878 -27.031 1.00 85.50 533 LEU A C 1
ATOM 4228 O O . LEU A 1 533 ? 19.745 3.649 -27.088 1.00 85.50 533 LEU A O 1
ATOM 4232 N N . ASN A 1 534 ? 20.860 5.590 -27.238 1.00 84.56 534 ASN A N 1
ATOM 4233 C CA . ASN A 1 534 ? 22.159 4.997 -27.603 1.00 84.56 534 ASN A CA 1
ATOM 4234 C C . ASN A 1 534 ? 22.082 3.999 -28.786 1.00 84.56 534 ASN A C 1
ATOM 4236 O O . ASN A 1 534 ? 22.747 2.965 -28.794 1.00 84.56 534 ASN A O 1
ATOM 4240 N N . GLY A 1 535 ? 21.226 4.282 -29.776 1.00 84.69 535 GLY A N 1
ATOM 4241 C CA . GLY A 1 535 ? 20.988 3.415 -30.941 1.00 84.69 535 GLY A CA 1
ATOM 4242 C C . GLY A 1 535 ? 20.111 2.181 -30.681 1.00 84.69 535 GLY A C 1
ATOM 4243 O O . GLY A 1 535 ? 19.815 1.447 -31.621 1.00 84.69 535 GLY A O 1
ATOM 4244 N N . THR A 1 536 ? 19.657 1.959 -29.445 1.00 87.06 536 THR A N 1
ATOM 4245 C CA . THR A 1 536 ? 18.734 0.872 -29.084 1.00 87.06 536 THR A CA 1
ATOM 4246 C C . THR A 1 536 ? 17.293 1.377 -29.139 1.00 87.06 536 THR A C 1
ATOM 4248 O O . THR A 1 536 ? 16.993 2.425 -28.566 1.00 87.06 536 THR A O 1
ATOM 4251 N N . ARG A 1 537 ? 16.399 0.648 -29.821 1.00 92.19 537 ARG A N 1
ATOM 4252 C CA . ARG A 1 537 ? 14.961 0.966 -29.848 1.00 92.19 537 ARG A CA 1
ATOM 4253 C C . ARG A 1 537 ? 14.308 0.612 -28.510 1.00 92.19 537 ARG A C 1
ATOM 4255 O O . ARG A 1 537 ? 14.581 -0.449 -27.955 1.00 92.19 537 ARG A O 1
ATOM 4262 N N . GLY A 1 538 ? 13.397 1.462 -28.055 1.00 92.44 538 GLY A N 1
ATOM 4263 C CA . GLY A 1 538 ? 12.581 1.275 -26.865 1.00 92.44 538 GLY A CA 1
ATOM 4264 C C . GLY A 1 538 ? 11.164 1.837 -27.008 1.00 92.44 538 GLY A C 1
ATOM 4265 O O . GLY A 1 538 ? 10.739 2.244 -28.093 1.00 92.44 538 GLY A O 1
ATOM 4266 N N . ILE A 1 539 ? 10.450 1.888 -25.884 1.00 94.75 539 ILE A N 1
ATOM 4267 C CA . ILE A 1 539 ? 9.113 2.473 -25.735 1.00 94.75 539 ILE A CA 1
ATOM 4268 C C . ILE A 1 539 ? 9.109 3.557 -24.652 1.00 94.75 539 ILE A C 1
ATOM 4270 O O . ILE A 1 539 ? 9.667 3.376 -23.572 1.00 94.75 539 ILE A O 1
ATOM 4274 N N . CYS A 1 540 ? 8.431 4.674 -24.903 1.00 94.88 540 CYS A N 1
ATOM 4275 C CA . CYS A 1 540 ? 8.197 5.693 -23.884 1.00 94.88 540 CYS A CA 1
ATOM 4276 C C . CYS A 1 540 ? 7.141 5.225 -22.871 1.00 94.88 540 CYS A C 1
ATOM 4278 O O . CYS A 1 540 ? 5.972 5.059 -23.221 1.00 94.88 540 CYS A O 1
ATOM 4280 N N . TYR A 1 541 ? 7.519 5.013 -21.609 1.00 93.06 541 TYR A N 1
ATOM 4281 C CA . TYR A 1 541 ? 6.604 4.508 -20.576 1.00 93.06 541 TYR A CA 1
ATOM 4282 C C . TYR A 1 541 ? 6.907 5.097 -19.184 1.00 93.06 541 TYR A C 1
ATOM 4284 O O . TYR A 1 541 ? 7.991 5.617 -18.932 1.00 93.06 541 TYR A O 1
ATOM 4292 N N . ASN A 1 542 ? 5.929 5.048 -18.273 1.00 89.12 542 ASN A N 1
ATOM 4293 C CA . ASN A 1 542 ? 6.006 5.558 -16.897 1.00 89.12 542 ASN A CA 1
ATOM 4294 C C . ASN A 1 542 ? 6.129 4.425 -15.860 1.00 89.12 542 ASN A C 1
ATOM 4296 O O . ASN A 1 542 ? 5.373 4.354 -14.885 1.00 89.12 542 ASN A O 1
ATOM 4300 N N . GLY A 1 543 ? 7.096 3.527 -16.078 1.00 82.69 543 GLY A N 1
ATOM 4301 C CA . GLY A 1 543 ? 7.386 2.424 -15.160 1.00 82.69 543 GLY A CA 1
ATOM 4302 C C . GLY A 1 543 ? 7.598 2.915 -13.729 1.00 82.69 543 GLY A C 1
ATOM 4303 O O . GLY A 1 543 ? 8.140 3.997 -13.502 1.00 82.69 543 GLY A O 1
ATOM 4304 N N . ARG A 1 544 ? 7.134 2.135 -12.747 1.00 76.25 544 ARG A N 1
ATOM 4305 C CA . ARG A 1 544 ? 7.243 2.458 -11.310 1.00 76.25 544 ARG A CA 1
ATOM 4306 C C . ARG A 1 544 ? 6.616 3.798 -10.883 1.00 76.25 544 ARG A C 1
ATOM 4308 O O . ARG A 1 544 ? 6.974 4.314 -9.828 1.00 76.25 544 ARG A O 1
ATOM 4315 N N . MET A 1 545 ? 5.681 4.352 -11.665 1.00 79.19 545 MET A N 1
ATOM 4316 C CA . MET A 1 545 ? 5.119 5.706 -11.479 1.00 79.19 545 MET A CA 1
ATOM 4317 C C . MET A 1 545 ? 6.159 6.841 -11.595 1.00 79.19 545 MET A C 1
ATOM 4319 O O . MET A 1 545 ? 5.940 7.940 -11.086 1.00 79.19 545 MET A O 1
ATOM 4323 N N . GLN A 1 546 ? 7.284 6.592 -12.273 1.00 81.44 546 GLN A N 1
ATOM 4324 C CA . GLN A 1 546 ? 8.279 7.616 -12.604 1.00 81.44 546 GLN A CA 1
ATOM 4325 C C . GLN A 1 546 ? 7.806 8.472 -13.797 1.00 81.44 546 GLN A C 1
ATOM 4327 O O . GLN A 1 546 ? 6.770 8.202 -14.409 1.00 81.44 546 GLN A O 1
ATOM 4332 N N . VAL A 1 547 ? 8.560 9.521 -14.141 1.00 87.62 547 VAL A N 1
ATOM 4333 C CA . VAL A 1 547 ? 8.314 10.308 -15.364 1.00 87.62 547 VAL A CA 1
ATOM 4334 C C . VAL A 1 547 ? 8.420 9.436 -16.623 1.00 87.62 547 VAL A C 1
ATOM 4336 O O . VAL A 1 547 ? 9.115 8.417 -16.625 1.00 87.62 547 VAL A O 1
ATOM 4339 N N . VAL A 1 548 ? 7.727 9.827 -17.697 1.00 91.44 548 VAL A N 1
ATOM 4340 C CA . VAL A 1 548 ? 7.760 9.103 -18.978 1.00 91.44 548 VAL A CA 1
ATOM 4341 C C . VAL A 1 548 ? 9.167 9.178 -19.570 1.00 91.44 548 VAL A C 1
ATOM 4343 O O . VAL A 1 548 ? 9.649 10.266 -19.877 1.00 91.44 548 VAL A O 1
ATOM 4346 N N . HIS A 1 549 ? 9.802 8.023 -19.739 1.00 91.75 549 HIS A N 1
ATOM 4347 C CA . HIS A 1 549 ? 11.167 7.882 -20.244 1.00 91.75 549 HIS A CA 1
ATOM 4348 C C . HIS A 1 549 ? 11.263 6.711 -21.225 1.00 91.75 549 HIS A C 1
ATOM 4350 O O . HIS A 1 549 ? 10.348 5.890 -21.320 1.00 91.75 549 HIS A O 1
ATOM 4356 N N . CYS A 1 550 ? 12.369 6.645 -21.966 1.00 91.81 550 CYS A N 1
ATOM 4357 C CA . CYS A 1 550 ? 12.616 5.589 -22.941 1.00 91.81 550 CYS A CA 1
ATOM 4358 C C . CYS A 1 550 ? 13.059 4.281 -22.261 1.00 91.81 550 CYS A C 1
ATOM 4360 O O . CYS A 1 550 ? 14.209 4.162 -21.838 1.00 91.81 550 CYS A O 1
ATOM 4362 N N . ASP A 1 551 ? 12.165 3.293 -22.186 1.00 90.44 551 ASP A N 1
ATOM 4363 C CA . ASP A 1 551 ? 12.488 1.927 -21.768 1.00 90.44 551 ASP A CA 1
ATOM 4364 C C . ASP A 1 551 ? 13.017 1.114 -22.955 1.00 90.44 551 ASP A C 1
ATOM 4366 O O . ASP A 1 551 ? 12.313 0.916 -23.944 1.00 90.44 551 ASP A O 1
ATOM 4370 N N . VAL A 1 552 ? 14.243 0.602 -22.834 1.00 89.12 552 VAL A N 1
ATOM 4371 C CA . VAL A 1 552 ? 14.895 -0.265 -23.835 1.00 89.12 552 VAL A CA 1
ATOM 4372 C C . VAL A 1 552 ? 14.927 -1.747 -23.425 1.00 89.12 552 VAL A C 1
ATOM 4374 O O . VAL A 1 552 ? 15.593 -2.555 -24.069 1.00 89.12 552 VAL A O 1
ATOM 4377 N N . PHE A 1 553 ? 14.217 -2.127 -22.358 1.00 85.06 553 PHE A N 1
ATOM 4378 C CA . PHE A 1 553 ? 14.137 -3.511 -21.875 1.00 85.06 553 PHE A CA 1
ATOM 4379 C C . PHE A 1 553 ? 13.004 -4.298 -22.556 1.00 85.06 553 PHE A C 1
ATOM 4381 O O . PHE A 1 553 ? 13.032 -5.528 -22.589 1.00 85.06 553 PHE A O 1
ATOM 4388 N N . GLY A 1 554 ? 12.021 -3.604 -23.140 1.00 86.81 554 GLY A N 1
ATOM 4389 C CA . GLY A 1 554 ? 11.055 -4.171 -24.089 1.00 86.81 554 GLY A CA 1
ATOM 4390 C C . GLY A 1 554 ? 9.884 -4.936 -23.462 1.00 86.81 554 GLY A C 1
ATOM 4391 O O . GLY A 1 554 ? 8.935 -5.287 -24.169 1.00 86.81 554 GLY A O 1
ATOM 4392 N N . GLU A 1 555 ? 9.881 -5.139 -22.139 1.00 88.94 555 GLU A N 1
ATOM 4393 C CA . GLU A 1 555 ? 8.740 -5.721 -21.419 1.00 88.94 555 GLU A CA 1
ATOM 4394 C C . GLU A 1 555 ? 7.467 -4.888 -21.630 1.00 88.94 555 GLU A C 1
ATOM 4396 O O . GLU A 1 555 ? 6.402 -5.442 -21.915 1.00 88.94 555 GLU A O 1
ATOM 4401 N N . TYR A 1 556 ? 7.580 -3.555 -21.572 1.00 92.38 556 TYR A N 1
ATOM 4402 C CA . TYR A 1 556 ? 6.449 -2.654 -21.800 1.00 92.38 556 TYR A CA 1
ATOM 4403 C C . TYR A 1 556 ? 6.028 -2.578 -23.278 1.00 92.38 556 TYR A C 1
ATOM 4405 O O . TYR A 1 556 ? 4.843 -2.393 -23.548 1.00 92.38 556 TYR A O 1
ATOM 4413 N N . GLU A 1 557 ? 6.941 -2.800 -24.237 1.00 94.25 557 GLU A N 1
ATOM 4414 C CA . GLU A 1 557 ? 6.581 -2.904 -25.662 1.00 94.25 557 GLU A CA 1
ATOM 4415 C C . GLU A 1 557 ? 5.686 -4.134 -25.873 1.00 94.25 557 GLU A C 1
ATOM 4417 O O . GLU A 1 557 ? 4.578 -4.032 -26.400 1.00 94.25 557 GLU A O 1
ATOM 4422 N N . LYS A 1 558 ? 6.125 -5.296 -25.370 1.00 94.00 558 LYS A N 1
ATOM 4423 C CA . LYS A 1 558 ? 5.358 -6.550 -25.399 1.00 94.00 558 LYS A CA 1
ATOM 4424 C C . LYS A 1 558 ? 4.006 -6.410 -24.684 1.00 94.00 558 LYS A C 1
ATOM 4426 O O . LYS A 1 558 ? 2.993 -6.879 -25.202 1.00 94.00 558 LYS A O 1
ATOM 4431 N N . MET A 1 559 ? 3.991 -5.748 -23.525 1.00 94.69 559 MET A N 1
ATOM 4432 C CA . MET A 1 559 ? 2.788 -5.444 -22.741 1.00 94.69 559 MET A CA 1
ATOM 4433 C C . MET A 1 559 ? 1.780 -4.615 -23.544 1.00 94.69 559 MET A C 1
ATOM 4435 O O . MET A 1 559 ? 0.629 -5.033 -23.695 1.00 94.69 559 MET A O 1
ATOM 4439 N N . ARG A 1 560 ? 2.211 -3.492 -24.136 1.00 95.88 560 ARG A N 1
ATOM 4440 C CA . ARG A 1 560 ? 1.314 -2.596 -24.876 1.00 95.88 560 ARG A CA 1
ATOM 4441 C C . ARG A 1 560 ? 0.820 -3.209 -26.188 1.00 95.88 560 ARG A C 1
ATOM 4443 O O . ARG A 1 560 ? -0.372 -3.127 -26.473 1.00 95.88 560 ARG A O 1
ATOM 4450 N N . ARG A 1 561 ? 1.672 -3.928 -26.934 1.00 95.56 561 ARG A N 1
ATOM 4451 C CA . ARG A 1 561 ? 1.235 -4.705 -28.115 1.00 95.56 561 ARG A CA 1
ATOM 4452 C C . ARG A 1 561 ? 0.118 -5.695 -27.769 1.00 95.56 561 ARG A C 1
ATOM 4454 O O . ARG A 1 561 ? -0.853 -5.816 -28.518 1.00 95.56 561 ARG A O 1
ATOM 4461 N N . LEU A 1 562 ? 0.223 -6.385 -26.630 1.00 95.19 562 LEU A N 1
ATOM 4462 C CA . LEU A 1 562 ? -0.784 -7.360 -26.207 1.00 95.19 562 LEU A CA 1
ATOM 4463 C C . LEU A 1 562 ? -2.070 -6.694 -25.685 1.00 95.19 562 LEU A C 1
ATOM 4465 O O . LEU A 1 562 ? -3.153 -7.218 -25.940 1.00 95.19 562 LEU A O 1
ATOM 4469 N N . GLN A 1 563 ? -1.976 -5.524 -25.038 1.00 95.00 563 GLN A N 1
ATOM 4470 C CA . GLN A 1 563 ? -3.141 -4.693 -24.696 1.00 95.00 563 GLN A CA 1
ATOM 4471 C C . GLN A 1 563 ? -3.931 -4.279 -25.946 1.00 95.00 563 GLN A C 1
ATOM 4473 O O . GLN A 1 563 ? -5.135 -4.528 -26.009 1.00 95.00 563 GLN A O 1
ATOM 4478 N N . ILE A 1 564 ? -3.251 -3.719 -26.957 1.00 95.06 564 ILE A N 1
ATOM 4479 C CA . ILE A 1 564 ? -3.851 -3.315 -28.243 1.00 95.06 564 ILE A CA 1
ATOM 4480 C C . ILE A 1 564 ? -4.528 -4.518 -28.912 1.00 95.06 564 ILE A C 1
ATOM 4482 O O . ILE A 1 564 ? -5.707 -4.455 -29.249 1.00 95.06 564 ILE A O 1
ATOM 4486 N N . THR A 1 565 ? -3.816 -5.646 -29.014 1.00 94.38 565 THR A N 1
ATOM 4487 C CA . THR A 1 565 ? -4.323 -6.897 -29.617 1.00 94.38 565 THR A CA 1
ATOM 4488 C C . THR A 1 565 ? -5.581 -7.432 -28.917 1.00 94.38 565 THR A C 1
ATOM 4490 O O . THR A 1 565 ? -6.414 -8.080 -29.549 1.00 94.38 565 THR A O 1
ATOM 4493 N N . ARG A 1 566 ? -5.735 -7.181 -27.610 1.00 93.50 566 ARG A N 1
ATOM 4494 C CA . ARG A 1 566 ? -6.890 -7.617 -26.804 1.00 93.50 566 ARG A CA 1
ATOM 4495 C C . ARG A 1 566 ? -7.994 -6.561 -26.682 1.00 93.50 566 ARG A C 1
ATOM 4497 O O . ARG A 1 566 ? -9.070 -6.896 -26.197 1.00 93.50 566 ARG A O 1
ATOM 4504 N N . GLY A 1 567 ? -7.743 -5.314 -27.086 1.00 92.25 567 GLY A N 1
ATOM 4505 C CA . GLY A 1 567 ? -8.662 -4.189 -26.893 1.00 92.25 567 GLY A CA 1
ATOM 4506 C C . GLY A 1 567 ? -8.879 -3.811 -25.421 1.00 92.25 567 GLY A C 1
ATOM 4507 O O . GLY A 1 567 ? -10.002 -3.483 -25.045 1.00 92.25 567 GLY A O 1
ATOM 4508 N N . VAL A 1 568 ? -7.840 -3.901 -24.578 1.00 92.06 568 VAL A N 1
ATOM 4509 C CA . VAL A 1 568 ? -7.929 -3.687 -23.115 1.00 92.06 568 VAL A CA 1
ATOM 4510 C C . VAL A 1 568 ? -7.034 -2.546 -22.629 1.00 92.06 568 VAL A C 1
ATOM 4512 O O . VAL A 1 568 ? -5.960 -2.311 -23.182 1.00 92.06 568 VAL A O 1
ATOM 4515 N N . GLY A 1 569 ? -7.441 -1.875 -21.549 1.00 88.31 569 GLY A N 1
ATOM 4516 C CA . GLY A 1 569 ? -6.777 -0.667 -21.060 1.00 88.31 569 GLY A CA 1
ATOM 4517 C C . GLY A 1 569 ? -7.060 0.567 -21.920 1.00 88.31 569 GLY A C 1
ATOM 4518 O O . GLY A 1 569 ? -8.117 0.678 -22.539 1.00 88.31 569 GLY A O 1
ATOM 4519 N N . ASP A 1 570 ? -6.127 1.520 -21.923 1.00 88.75 570 ASP A N 1
ATOM 4520 C CA . ASP A 1 570 ? -6.305 2.801 -22.612 1.00 88.75 570 ASP A CA 1
ATOM 4521 C C . ASP A 1 570 ? -6.425 2.599 -24.127 1.00 88.75 570 ASP A C 1
ATOM 4523 O O . ASP A 1 570 ? -5.568 1.945 -24.734 1.00 88.75 570 ASP A O 1
ATOM 4527 N N . LYS A 1 571 ? -7.460 3.189 -24.746 1.00 91.69 571 LYS A N 1
ATOM 4528 C CA . LYS A 1 571 ? -7.643 3.187 -26.206 1.00 91.69 571 LYS A CA 1
ATOM 4529 C C . LYS A 1 571 ? -6.365 3.704 -26.871 1.00 91.69 571 LYS A C 1
ATOM 4531 O O . LYS A 1 571 ? -5.878 4.763 -26.490 1.00 91.69 571 LYS A O 1
ATOM 4536 N N . CYS A 1 572 ? -5.848 2.966 -27.851 1.00 93.56 572 CYS A N 1
ATOM 4537 C CA . CYS A 1 572 ? -4.602 3.348 -28.500 1.00 93.56 572 CYS A CA 1
ATOM 4538 C C . CYS A 1 572 ? -4.744 4.570 -29.412 1.00 93.56 572 CYS A C 1
ATOM 4540 O O . CYS A 1 572 ? -5.796 4.798 -30.022 1.00 93.56 572 CYS A O 1
ATOM 4542 N N . ASP A 1 573 ? -3.665 5.342 -29.474 1.00 93.88 573 ASP A N 1
ATOM 4543 C CA . ASP A 1 573 ? -3.509 6.496 -30.353 1.00 93.88 573 ASP A CA 1
ATOM 4544 C C . ASP A 1 573 ? -2.835 6.048 -31.665 1.00 93.88 573 ASP A C 1
ATOM 4546 O O . ASP A 1 573 ? -1.679 5.623 -31.625 1.00 93.88 573 ASP A O 1
ATOM 4550 N N . PRO A 1 574 ? -3.502 6.099 -32.833 1.00 92.62 574 PRO A N 1
ATOM 4551 C CA . PRO A 1 574 ? -2.898 5.648 -34.084 1.00 92.62 574 PRO A CA 1
ATOM 4552 C C . PRO A 1 574 ? -1.696 6.506 -34.512 1.00 92.62 574 PRO A C 1
ATOM 4554 O O . PRO A 1 574 ? -0.773 5.964 -35.116 1.00 92.62 574 PRO A O 1
ATOM 4557 N N . ASP A 1 575 ? -1.648 7.796 -34.158 1.00 91.69 575 ASP A N 1
ATOM 4558 C CA . ASP A 1 575 ? -0.559 8.694 -34.567 1.00 91.69 575 ASP A CA 1
ATOM 4559 C C . ASP A 1 575 ? 0.740 8.418 -33.783 1.00 91.69 575 ASP A C 1
ATOM 4561 O O . ASP A 1 575 ? 1.840 8.703 -34.261 1.00 91.69 575 ASP A O 1
ATOM 4565 N N . VAL A 1 576 ? 0.625 7.824 -32.587 1.00 93.00 576 VAL A N 1
ATOM 4566 C CA . VAL A 1 576 ? 1.749 7.500 -31.688 1.00 93.00 576 VAL A CA 1
ATOM 4567 C C . VAL A 1 576 ? 2.055 5.997 -31.641 1.00 93.00 576 VAL A C 1
ATOM 4569 O O . VAL A 1 576 ? 3.207 5.608 -31.452 1.00 93.00 576 VAL A O 1
ATOM 4572 N N . GLU A 1 577 ? 1.049 5.139 -31.825 1.00 95.38 577 GLU A N 1
ATOM 4573 C CA . GLU A 1 577 ? 1.106 3.694 -31.558 1.00 95.38 577 GLU A CA 1
ATOM 4574 C C . GLU A 1 577 ? 0.925 2.811 -32.808 1.00 95.38 577 GLU A C 1
ATOM 4576 O O . GLU A 1 577 ? 0.840 1.584 -32.688 1.00 95.38 577 GLU A O 1
ATOM 4581 N N . ALA A 1 578 ? 0.917 3.374 -34.023 1.00 93.56 578 ALA A N 1
ATOM 4582 C CA . ALA A 1 578 ? 0.925 2.584 -35.263 1.00 93.56 578 ALA A CA 1
ATOM 4583 C C . ALA A 1 578 ? 2.075 1.553 -35.296 1.00 93.56 578 ALA A C 1
ATOM 4585 O O . ALA A 1 578 ? 1.875 0.402 -35.685 1.00 93.56 578 ALA A O 1
ATOM 4586 N N . TRP A 1 579 ? 3.263 1.916 -34.794 1.00 93.94 579 TRP A N 1
ATOM 4587 C CA . TRP A 1 579 ? 4.420 1.013 -34.677 1.00 93.94 579 TRP A CA 1
ATOM 4588 C C . TRP A 1 579 ? 4.196 -0.155 -33.694 1.00 93.94 579 TRP A C 1
ATOM 4590 O O . TRP A 1 579 ? 4.832 -1.210 -33.817 1.00 93.94 579 TRP A O 1
ATOM 4600 N N . LEU A 1 580 ? 3.266 -0.005 -32.741 1.00 94.00 580 LEU A N 1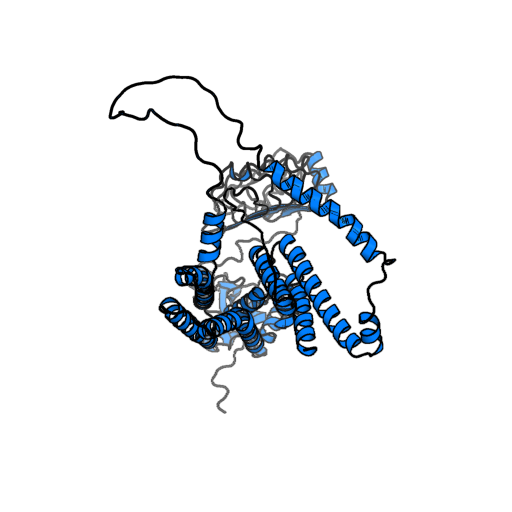
ATOM 4601 C CA . LEU A 1 580 ? 2.811 -1.057 -31.824 1.00 94.00 580 LEU A CA 1
ATOM 4602 C C . LEU A 1 580 ? 1.708 -1.936 -32.436 1.00 94.00 580 LEU A C 1
ATOM 4604 O O . LEU A 1 580 ? 1.470 -3.039 -31.944 1.00 94.00 580 LEU A O 1
ATOM 4608 N N . GLY A 1 581 ? 1.104 -1.506 -33.546 1.00 92.38 581 GLY A N 1
ATOM 4609 C CA . GLY A 1 581 ? 0.001 -2.191 -34.219 1.00 92.38 581 GLY A CA 1
ATOM 4610 C C . GLY A 1 581 ? -1.378 -1.602 -33.914 1.00 92.38 581 GLY A C 1
ATOM 4611 O O . GLY A 1 581 ? -2.375 -2.295 -34.107 1.00 92.38 581 GLY A O 1
ATOM 4612 N N . CYS A 1 582 ? -1.461 -0.355 -33.434 1.00 93.31 582 CYS A N 1
ATOM 4613 C CA . CYS A 1 582 ? -2.743 0.346 -33.344 1.00 93.31 582 CYS A CA 1
ATOM 4614 C C . CYS A 1 582 ? -3.337 0.543 -34.758 1.00 93.31 582 CYS A C 1
ATOM 4616 O O . CYS A 1 582 ? -2.621 1.020 -35.642 1.00 93.31 582 CYS A O 1
ATOM 4618 N N . PRO A 1 583 ? -4.606 0.172 -35.014 1.00 87.44 583 PRO A N 1
ATOM 4619 C CA . PRO A 1 583 ? -5.212 0.321 -36.334 1.00 87.44 583 PRO A CA 1
ATOM 4620 C C . PRO A 1 583 ? -5.546 1.788 -36.639 1.00 87.44 583 PRO A C 1
ATOM 4622 O O . PRO A 1 583 ? -6.100 2.498 -35.798 1.00 87.44 583 PRO A O 1
ATOM 4625 N N . ASN A 1 584 ? -5.273 2.226 -37.872 1.00 79.56 584 ASN A N 1
ATOM 4626 C CA . ASN A 1 584 ? -5.647 3.563 -38.332 1.00 79.56 584 ASN A CA 1
ATOM 4627 C C . ASN A 1 584 ? -7.168 3.770 -38.264 1.00 79.56 584 ASN A C 1
ATOM 4629 O O . ASN A 1 584 ? -7.955 2.919 -38.679 1.00 79.56 584 ASN A O 1
ATOM 4633 N N . SER A 1 585 ? -7.574 4.958 -37.816 1.00 60.75 585 SER A N 1
ATOM 4634 C CA . SER A 1 585 ? -8.975 5.368 -37.647 1.00 60.75 585 SER A CA 1
ATOM 4635 C C . SER A 1 585 ? -9.801 5.393 -38.941 1.00 60.75 585 SER A C 1
ATOM 4637 O O . SER A 1 585 ? -11.023 5.446 -38.874 1.00 60.75 585 SER A O 1
ATOM 4639 N N . THR A 1 586 ? -9.156 5.320 -40.107 1.00 53.47 586 THR A N 1
ATOM 4640 C CA . THR A 1 586 ? -9.777 5.345 -41.440 1.00 53.47 586 THR A CA 1
ATOM 4641 C C . THR A 1 586 ? -10.314 3.989 -41.917 1.00 53.47 586 THR A C 1
ATOM 4643 O O . THR A 1 586 ? -10.822 3.907 -43.028 1.00 53.47 586 THR A O 1
ATOM 4646 N N . ALA A 1 587 ? -10.169 2.912 -41.137 1.00 48.75 587 ALA A N 1
ATOM 4647 C CA . ALA A 1 587 ? -10.452 1.536 -41.569 1.00 48.75 587 ALA A CA 1
ATOM 4648 C C . ALA A 1 587 ? -11.856 1.005 -41.184 1.00 48.75 587 ALA A C 1
ATOM 4650 O O . ALA A 1 587 ? -12.031 -0.205 -41.050 1.00 48.75 587 ALA A O 1
ATOM 4651 N N . HIS A 1 588 ? -12.838 1.889 -40.958 1.00 44.44 588 HIS A N 1
ATOM 4652 C CA . HIS A 1 588 ? -14.186 1.510 -40.498 1.00 44.44 588 HIS A CA 1
ATOM 4653 C C . HIS A 1 588 ? -15.366 2.154 -41.260 1.00 44.44 588 HIS A C 1
ATOM 4655 O O . HIS A 1 588 ? -16.506 1.945 -40.854 1.00 44.44 588 HIS A O 1
ATOM 4661 N N . ASP A 1 589 ? -15.107 2.865 -42.364 1.00 40.59 589 ASP A N 1
ATOM 4662 C CA . ASP A 1 589 ? -16.126 3.491 -43.233 1.00 40.59 589 ASP A CA 1
ATOM 4663 C C . ASP A 1 589 ? -16.132 2.897 -44.672 1.00 40.59 589 ASP A C 1
ATOM 4665 O O . ASP A 1 589 ? -16.302 3.625 -45.651 1.00 40.59 589 ASP A O 1
ATOM 4669 N N . GLU A 1 590 ? -15.957 1.571 -44.803 1.00 34.28 590 GLU A N 1
ATOM 4670 C CA . GLU A 1 590 ? -16.258 0.767 -46.016 1.00 34.28 590 GLU A CA 1
ATOM 4671 C C . GLU A 1 590 ? -17.069 -0.497 -45.662 1.00 34.28 590 GLU A C 1
ATOM 4673 O O . GLU A 1 590 ? -16.726 -1.154 -44.650 1.00 34.28 590 GLU A O 1
#

Sequence (590 aa):
MLLAFTLSFLAMVYLTVVQIMPNWMANFMMGTATLDNGEFLLMSKPSQAIVVTSALMLSMFACLYLWLIVFMLSYNSETTVNNLARTPDPKSLSYRVMQKFLPLLKRIQAQTKRASSNTAAAVVSTPRNSSQTSSFGSRISSFGSQTSSFGSRTASRLISDFTSIEGTYHRYYDAVLDFPKLIFQTMSLSGYLSKGFPLPIIFFYVLPLGFNWLISFYRFQRNKPDPMLVVARVFYLFDLFFAVFAPIVMLLYSYYNFNMDRANFATREETLTPGSFDRIARLFADPIQVQMAKTSLANLQITGGEYILVKCFLNLLGIYKWKKYPHLHQDAEVSRMDQGVTHLQYLHVENDFQHSSLQYLPPDIFTEMHSLRFVRTGGASGLTEYPSLKGLHSLSTLVMSIVRGLKQLPNLDDLSGLTTLYIADAIHVHSLPSLTGLTSLKNFAIFRRNEICCNGWATGYCDLTNFQCLPRPNEPTVQCVSDRMPAEDLAVVERIDGFLCGTNITQDLEAPEPSLESTDGVCQGVLYRECYLNGTRGICYNGRMQVVHCDVFGEYEKMRRLQITRGVGDKCDPDVEAWLGCPNSTAHDE

Secondary structure (DSSP, 8-state):
-HHHHHHHHHHHHHHHHHHHSHHHHHHHHTT-TTSGGGTSS------HHHHHHHHHHHHHHHHHHHHHHHHHHHHTSHHHHHHHTSPPPTT-HHHHHHHHHHHHHHHHHHHHHHHTTSTTS--------------------S------S-SHHHHHHHHHHHH-TT-TTHHHHHHHHHHHHHHHHHHHHHHHHHTT--HHHHHHHHHHHHHHHHHHHHHHH--S--TT-HHHHHHHHHHHIIIIIHHHHHHHHHHHH----HHHHHHHHHHSPTT-GGG-GGGSS-HHHHHHHHHHHHTTS--SHHHHHHHHHHHHHHHHHTT-SS-------------------EEEEE--TTTS------TTTTTT-TT--EEEEE--TT--SPPP-TT-TT--EEEEES-TT-SSPPP-TT-TT--EEEEEEETT--S----TT-TT--EEEEEEEESTTTSSTTTSS--TTSTTT---TTSPPP---S----HHHHHHHHTTT-EES-TT----SSTTS--HIIIIIIITT-TT-EEEETTEEEEEE-GGG---EEE-S-HHHHHHHHHHHHT-SSPP-HHHHGGGTPPPTTTT--

Radius of gyration: 35.35 Å; Cα contacts (8 Å, |Δi|>4): 757; chains: 1; bounding box: 90×75×114 Å

Organism: NCBI:txid53985

Foldseek 3Di:
DLVVLVVLLVLLVVLLCCLQPVLQVLCVLLVNCVAPVSCLLPADHFDPVLSVLSSVVSVVLSVVSVVVSVVVVVVVDPVVVVVVPDDDDCPDPVNVVVVVCVVVVVVVVVVVVVVVPPPPDDDDDDDDDDDDDDDDDDDPDDDDDDDDDPDPVVVVVVVCLVVDLQHPCVLVVLCVVCVVVLVVLVVVLVVCVVLVADPVLSCVSVVLSVVLVVLNVVVSPDPDGDPVCPSVVSNVVSVCCVLPVSLVVLQVCLSVPFDFFPVLLVLLVVLDDPPFPSNRRSVRGDSSSSVSSNVSSVSSHDRDPVSVVVVSVVSVVVVVVVPDDDDYDDDDDDDDDDDDPLQAAEAAAEDALPPTAAQDDDLCPCVSNLNYAYDAYYNNLNHADDHECPNNCNHQYYHYELNQNHQEDHACLSPCNHAEDYHYNPANDQDHHDPLSPVNYQEAAYDYAYNPQALCAEPVHHHCVQLNQPDDPPDDRRHRDPHHDDPSRVCVCVVRVYHDNDRPHNDDPPVPDADCCFACVFCVQPFQAWGADPNAIFTQDCGPVHGTGGDRPCSVLSSVLVCQVVVGDDQDDCVGCVVSVNDDPPPPPD

Mean predicted aligned error: 20.39 Å

Nearest PDB structures (foldseek):
  4u09-assembly1_A  TM=7.998E-01  e=7.122E-01  Leptospira interrogans serovar Copenhageni str. Fiocruz L1-130
  7ocy-assembly1_B  TM=1.466E-01  e=1.919E+00  Enterococcus faecalis

InterPro domains:
  IPR032675 Leucine-rich repeat domain superfamily [G3DSA:3.80.10.10] (312-489)
  IPR058256 WLGC domain [PF26605] (519-582)

Solvent-accessible surface area (backbone atoms only — not comparable to full-atom values): 34036 Å² total; per-residue (Å²): 108,68,68,57,37,53,50,52,22,52,51,26,53,50,49,28,47,43,48,76,40,41,31,55,48,47,9,54,70,67,69,36,44,83,33,58,89,27,54,43,48,73,57,90,79,52,54,69,67,50,36,52,55,46,35,53,51,29,48,51,51,22,53,52,29,50,49,51,48,54,48,58,58,44,59,75,35,72,73,48,52,65,58,69,72,53,79,81,61,85,83,38,66,67,57,57,48,54,64,63,47,54,65,54,56,56,49,53,61,56,48,60,70,61,60,76,76,66,83,84,78,74,89,84,84,87,80,91,87,87,79,90,79,90,80,92,84,82,88,91,86,79,82,80,93,89,88,79,95,83,56,71,71,58,56,54,44,54,53,47,44,71,68,33,92,83,22,96,52,45,59,60,54,51,45,68,66,45,50,61,52,54,48,52,54,50,50,51,50,51,55,39,60,78,61,62,57,59,65,73,60,49,52,67,53,48,55,56,49,53,50,42,52,53,51,49,52,54,55,62,69,51,90,65,82,65,96,83,42,58,70,59,52,55,47,52,47,45,55,46,38,61,75,52,50,47,48,50,52,47,38,51,51,35,56,77,66,60,72,72,69,61,68,36,48,51,45,36,55,73,44,42,66,91,88,45,69,80,62,44,56,65,76,82,39,57,66,54,51,52,50,46,42,52,50,28,55,53,72,69,46,63,75,50,70,68,52,46,54,51,54,48,50,51,53,50,46,56,57,41,72,76,72,56,89,81,86,84,82,88,89,87,81,90,79,89,86,80,89,79,93,53,73,53,38,70,49,78,48,73,43,51,54,82,88,60,33,39,55,79,66,64,57,62,75,44,69,71,33,52,54,24,29,37,42,36,44,31,15,23,35,52,21,50,66,62,44,53,51,63,70,27,43,50,23,34,32,43,36,43,31,37,31,39,34,19,55,52,72,53,71,43,54,54,25,37,43,21,28,32,46,38,44,27,30,34,37,53,22,62,63,83,65,70,49,71,37,35,74,46,51,54,44,42,35,50,45,69,40,25,28,27,62,18,23,8,21,69,72,71,52,62,36,66,82,39,80,52,31,51,80,58,90,99,56,86,76,77,63,74,53,92,59,64,64,51,70,68,41,50,50,56,34,64,76,40,74,31,45,67,63,69,86,87,69,77,78,66,80,67,82,84,52,80,42,68,55,34,20,61,66,63,27,64,68,41,69,59,25,77,27,73,57,97,88,40,68,25,29,9,39,48,67,83,79,45,74,36,14,54,41,66,81,48,43,65,50,56,27,50,35,51,24,61,78,67,74,34,70,78,83,74,50,41,95,51,23,42,93,59,64,35,70,62,89,82,79,74,87,124

pLDDT: mean 72.89, std 20.87, range [22.77, 95.88]